Protein AF-T0MC89-F1 (afdb_monomer)

Organism: NCBI:txid1037528

Structure (mmCIF, N/CA/C/O backbone):
data_AF-T0MC89-F1
#
_entry.id   AF-T0MC89-F1
#
loop_
_atom_site.group_PDB
_atom_site.id
_atom_site.type_symbol
_atom_site.label_atom_id
_atom_site.label_alt_id
_atom_site.label_comp_id
_atom_site.label_asym_id
_atom_site.label_entity_id
_atom_site.label_seq_id
_atom_site.pdbx_PDB_ins_code
_atom_site.Cartn_x
_atom_site.Cartn_y
_atom_site.Cartn_z
_atom_site.occupancy
_atom_site.B_iso_or_equiv
_atom_site.auth_seq_id
_atom_site.auth_comp_id
_atom_site.auth_asym_id
_atom_site.auth_atom_id
_atom_site.pdbx_PDB_model_num
ATOM 1 N N . MET A 1 1 ? 0.134 -11.080 -9.173 1.00 32.72 1 MET A N 1
ATOM 2 C CA . MET A 1 1 ? 1.106 -12.090 -8.711 1.00 32.72 1 MET A CA 1
ATOM 3 C C . MET A 1 1 ? 0.712 -13.414 -9.364 1.00 32.72 1 MET A C 1
ATOM 5 O O . MET A 1 1 ? -0.478 -13.692 -9.423 1.00 32.72 1 MET A O 1
ATOM 9 N N . ILE A 1 2 ? 1.633 -14.149 -10.003 1.00 27.48 2 ILE A N 1
ATOM 10 C CA . ILE A 1 2 ? 1.307 -15.480 -10.553 1.00 27.48 2 ILE A CA 1
ATOM 11 C C . ILE A 1 2 ? 1.291 -16.435 -9.360 1.00 27.48 2 ILE A C 1
ATOM 13 O O . ILE A 1 2 ? 2.345 -16.848 -8.881 1.00 27.48 2 ILE A O 1
ATOM 17 N N . ASP A 1 3 ? 0.096 -16.734 -8.859 1.00 28.73 3 ASP A N 1
ATOM 18 C CA . ASP A 1 3 ? -0.100 -17.459 -7.596 1.00 28.73 3 ASP A CA 1
ATOM 19 C C . ASP A 1 3 ? 0.207 -18.962 -7.700 1.00 28.73 3 ASP A C 1
ATOM 21 O O . ASP A 1 3 ? 0.216 -19.670 -6.693 1.00 28.73 3 ASP A O 1
ATOM 25 N N . ASN A 1 4 ? 0.486 -19.477 -8.906 1.00 30.12 4 ASN A N 1
ATOM 26 C CA . ASN A 1 4 ? 0.689 -20.903 -9.120 1.00 30.12 4 ASN A CA 1
ATOM 27 C C . ASN A 1 4 ? 1.744 -21.208 -10.196 1.00 30.12 4 ASN A C 1
ATOM 29 O O . ASN A 1 4 ? 1.647 -20.755 -11.335 1.00 30.12 4 ASN A O 1
ATOM 33 N N . LYS A 1 5 ? 2.722 -22.071 -9.876 1.00 35.62 5 LYS A N 1
ATOM 34 C CA . LYS A 1 5 ? 3.743 -22.555 -10.837 1.00 35.62 5 LYS A CA 1
ATOM 35 C C . LYS A 1 5 ? 3.133 -23.262 -12.059 1.00 35.62 5 LYS A C 1
ATOM 37 O O . LYS A 1 5 ? 3.800 -23.393 -13.080 1.00 35.62 5 LYS A O 1
ATOM 42 N N . LEU A 1 6 ? 1.882 -23.713 -11.963 1.00 33.91 6 LEU A N 1
ATOM 43 C CA . LEU A 1 6 ? 1.131 -24.348 -13.048 1.00 33.91 6 LEU A CA 1
ATOM 44 C C . LEU A 1 6 ? 0.604 -23.353 -14.099 1.00 33.91 6 LEU A C 1
ATOM 46 O O . LEU A 1 6 ? 0.417 -23.745 -15.248 1.00 33.91 6 LEU A O 1
ATOM 50 N N . ASP A 1 7 ? 0.431 -22.071 -13.762 1.00 34.62 7 ASP A N 1
ATOM 51 C CA . ASP A 1 7 ? -0.027 -21.059 -14.727 1.00 34.62 7 ASP A CA 1
ATOM 52 C C . ASP A 1 7 ? 1.087 -20.600 -15.684 1.00 34.62 7 ASP A C 1
ATOM 54 O O . ASP A 1 7 ? 0.797 -20.094 -16.767 1.00 34.62 7 ASP A O 1
ATOM 58 N N . LEU A 1 8 ? 2.356 -20.890 -15.366 1.00 37.19 8 LEU A N 1
ATOM 59 C CA . LEU A 1 8 ? 3.485 -20.719 -16.291 1.00 37.19 8 LEU A CA 1
ATOM 60 C C . LEU A 1 8 ? 3.317 -21.551 -17.577 1.00 37.19 8 LEU A C 1
ATOM 62 O O . LEU A 1 8 ? 3.779 -21.134 -18.633 1.00 37.19 8 LEU A O 1
ATOM 66 N N . TYR A 1 9 ? 2.618 -22.693 -17.521 1.00 33.34 9 TYR A N 1
ATOM 67 C CA . TYR A 1 9 ? 2.372 -23.554 -18.689 1.00 33.34 9 TYR A CA 1
ATOM 68 C C . TYR A 1 9 ? 1.280 -23.022 -19.628 1.00 33.34 9 TYR A C 1
ATOM 70 O O . TYR A 1 9 ? 1.175 -23.483 -20.764 1.00 33.34 9 TYR A O 1
ATOM 78 N N . LYS A 1 10 ? 0.466 -22.055 -19.180 1.00 36.47 10 LYS A N 1
ATOM 79 C CA . LYS A 1 10 ? -0.518 -21.368 -20.035 1.00 36.47 10 LYS A CA 1
ATOM 80 C C . LYS A 1 10 ? 0.115 -20.250 -20.861 1.00 36.47 10 LYS A C 1
ATOM 82 O O . LYS A 1 10 ? -0.501 -19.772 -21.813 1.00 36.47 10 LYS A O 1
ATOM 87 N N . ILE A 1 11 ? 1.344 -19.850 -20.530 1.00 38.72 11 ILE A N 1
ATOM 88 C CA . ILE A 1 11 ? 2.124 -18.909 -21.325 1.00 38.72 11 ILE A CA 1
ATOM 89 C C . ILE A 1 11 ? 2.545 -19.631 -22.606 1.00 38.72 11 ILE A C 1
ATOM 91 O O . ILE A 1 11 ? 3.486 -20.425 -22.623 1.00 38.72 11 ILE A O 1
ATOM 95 N N . LYS A 1 12 ? 1.837 -19.363 -23.706 1.00 34.47 12 LYS A N 1
ATOM 96 C CA . LYS A 1 12 ? 2.293 -19.773 -25.034 1.00 34.47 12 LYS A CA 1
ATOM 97 C C . LYS A 1 12 ? 3.533 -18.957 -25.382 1.00 34.47 12 LYS A C 1
ATOM 99 O O . LYS A 1 12 ? 3.433 -17.818 -25.821 1.00 34.47 12 LYS A O 1
ATOM 104 N N . LYS A 1 13 ? 4.711 -19.547 -25.174 1.00 36.34 13 LYS A N 1
ATOM 105 C CA . LYS A 1 13 ? 5.987 -18.972 -25.599 1.00 36.34 13 LYS A CA 1
ATOM 106 C C . LYS A 1 13 ? 6.036 -18.961 -27.127 1.00 36.34 13 LYS A C 1
ATOM 108 O O . LYS A 1 13 ? 6.297 -19.993 -27.741 1.00 36.34 13 LYS A O 1
ATOM 113 N N . LYS A 1 14 ? 5.803 -17.806 -27.742 1.00 40.97 14 LYS A N 1
ATOM 114 C CA . LYS A 1 14 ? 6.158 -17.579 -29.143 1.00 40.97 14 LYS A CA 1
ATOM 115 C C . LYS A 1 14 ? 7.517 -16.879 -29.140 1.00 40.97 14 LYS A C 1
ATOM 117 O O . LYS A 1 14 ? 7.617 -15.708 -28.804 1.00 40.97 14 LYS A O 1
ATOM 122 N N . VAL A 1 15 ? 8.586 -17.628 -29.413 1.00 41.50 15 VAL A N 1
ATOM 123 C CA . VAL A 1 15 ? 9.894 -17.024 -29.711 1.00 41.50 15 VAL A CA 1
ATOM 124 C C . VAL A 1 15 ? 9.845 -16.628 -31.179 1.00 41.50 15 VAL A C 1
ATOM 126 O O . VAL A 1 15 ? 10.203 -17.419 -32.045 1.00 41.50 15 VAL A O 1
ATOM 129 N N . THR A 1 16 ? 9.307 -15.453 -31.475 1.00 44.53 16 THR A N 1
ATOM 130 C CA . THR A 1 16 ? 9.436 -14.852 -32.803 1.00 44.53 16 THR A CA 1
ATOM 131 C C . THR A 1 16 ? 10.712 -14.021 -32.824 1.00 44.53 16 THR A C 1
ATOM 133 O O . THR A 1 16 ? 10.898 -13.122 -32.007 1.00 44.53 16 THR A O 1
ATOM 136 N N . ASN A 1 17 ? 11.608 -14.312 -33.771 1.00 50.03 17 ASN A N 1
ATOM 137 C CA . ASN A 1 17 ? 12.751 -13.440 -34.069 1.00 50.03 17 ASN A CA 1
ATOM 138 C C . ASN A 1 17 ? 12.300 -12.051 -34.573 1.00 50.03 17 ASN A C 1
ATOM 140 O O . ASN A 1 17 ? 13.105 -11.124 -34.598 1.00 50.03 17 ASN A O 1
ATOM 144 N N . ASP A 1 18 ? 11.019 -11.907 -34.924 1.00 57.50 18 ASP A N 1
ATOM 145 C CA . ASP A 1 18 ? 10.405 -10.710 -35.508 1.00 57.50 18 ASP A CA 1
ATOM 146 C C . ASP A 1 18 ? 10.349 -9.507 -34.549 1.00 57.50 18 ASP A C 1
ATOM 148 O O . ASP A 1 18 ? 10.187 -8.377 -34.996 1.00 57.50 18 ASP A O 1
ATOM 152 N N . TYR A 1 19 ? 10.545 -9.716 -33.241 1.00 69.62 19 TYR A N 1
ATOM 153 C CA . TYR A 1 19 ? 10.444 -8.663 -32.222 1.00 69.62 19 TYR A CA 1
ATOM 154 C C . TYR A 1 19 ? 11.769 -8.311 -31.538 1.00 69.62 19 TYR A C 1
ATOM 156 O O . TYR A 1 19 ? 11.773 -7.726 -30.455 1.00 69.62 19 TYR A O 1
ATOM 164 N N . LYS A 1 20 ? 12.917 -8.638 -32.149 1.00 71.88 20 LYS A N 1
ATOM 165 C CA . LYS A 1 20 ? 14.232 -8.309 -31.569 1.00 71.88 20 LYS A CA 1
ATOM 166 C C . LYS A 1 20 ? 14.392 -6.804 -31.295 1.00 71.88 20 LYS A C 1
ATOM 168 O O . LYS A 1 20 ? 14.958 -6.442 -30.272 1.00 71.88 20 LYS A O 1
ATOM 173 N N . PHE A 1 21 ? 13.809 -5.949 -32.139 1.00 78.81 21 PHE A N 1
ATOM 174 C CA . PHE A 1 21 ? 13.820 -4.495 -31.951 1.00 78.81 21 PHE A CA 1
ATOM 175 C C . PHE A 1 21 ? 13.149 -4.049 -30.636 1.00 78.81 21 PHE A C 1
ATOM 177 O O . PHE A 1 21 ? 13.546 -3.039 -30.060 1.00 78.81 21 PHE A O 1
ATOM 184 N N . LEU A 1 22 ? 12.168 -4.803 -30.113 1.00 82.56 22 LEU A N 1
ATOM 185 C CA . LEU A 1 22 ? 11.543 -4.498 -28.821 1.00 82.56 22 LEU A CA 1
ATOM 186 C C . LEU A 1 22 ? 12.542 -4.665 -27.679 1.00 82.56 22 LEU A C 1
ATOM 188 O O . LEU A 1 22 ? 12.561 -3.852 -26.764 1.00 82.56 22 LEU A O 1
ATOM 192 N N . SER A 1 23 ? 13.400 -5.685 -27.725 1.00 80.62 23 SER A N 1
ATOM 193 C CA . SER A 1 23 ? 14.449 -5.848 -26.713 1.00 80.62 23 SER A CA 1
ATOM 194 C C . SER A 1 23 ? 15.354 -4.615 -26.639 1.00 80.62 23 SER A C 1
ATOM 196 O O . SER A 1 23 ? 15.718 -4.208 -25.535 1.00 80.62 23 SER A O 1
ATOM 198 N N . ASP A 1 24 ? 15.656 -3.987 -27.776 1.00 78.81 24 ASP A N 1
ATOM 199 C CA . ASP A 1 24 ? 16.499 -2.790 -27.838 1.00 78.81 24 ASP A CA 1
ATOM 200 C C . ASP A 1 24 ? 15.767 -1.556 -27.285 1.00 78.81 24 ASP A C 1
ATOM 202 O O . ASP A 1 24 ? 16.297 -0.871 -26.409 1.00 78.81 24 ASP A O 1
ATOM 206 N N . ILE A 1 25 ? 14.515 -1.323 -27.704 1.00 84.62 25 ILE A N 1
ATOM 207 C CA . ILE A 1 25 ? 13.674 -0.220 -27.195 1.00 84.62 25 ILE A CA 1
ATOM 208 C C . ILE A 1 25 ? 13.512 -0.326 -25.677 1.00 84.62 25 ILE A C 1
ATOM 210 O O . ILE A 1 25 ? 13.758 0.628 -24.944 1.00 84.62 25 ILE A O 1
ATOM 214 N N . PHE A 1 26 ? 13.127 -1.500 -25.181 1.00 86.06 26 PHE A N 1
ATOM 215 C CA . PHE A 1 26 ? 12.879 -1.705 -23.757 1.00 86.06 26 PHE A CA 1
ATOM 216 C C . PHE A 1 26 ? 14.165 -1.673 -22.928 1.00 86.06 26 PHE A C 1
ATOM 218 O O . PHE A 1 26 ? 14.145 -1.226 -21.780 1.00 86.06 26 PHE A O 1
ATOM 225 N N . SER A 1 27 ? 15.299 -2.065 -23.515 1.00 80.19 27 SER A N 1
ATOM 226 C CA . SER A 1 27 ? 16.605 -1.805 -22.910 1.00 80.19 27 SER A CA 1
ATOM 227 C C . SER A 1 27 ? 16.846 -0.302 -22.795 1.00 80.19 27 SER A C 1
ATOM 229 O O . SER A 1 27 ? 17.169 0.167 -21.707 1.00 80.19 27 SER A O 1
ATOM 231 N N . GLN A 1 28 ? 16.623 0.482 -23.851 1.00 80.25 28 GLN A N 1
ATOM 232 C CA . GLN A 1 28 ? 16.788 1.938 -23.796 1.00 80.25 28 GLN A CA 1
ATOM 233 C C . GLN A 1 28 ? 15.854 2.601 -22.774 1.00 80.25 28 GLN A C 1
ATOM 235 O O . GLN A 1 28 ? 16.300 3.500 -22.066 1.00 80.25 28 GLN A O 1
ATOM 240 N N . LEU A 1 29 ? 14.616 2.122 -22.611 1.00 83.31 29 LEU A N 1
ATOM 241 C CA . LEU A 1 29 ? 13.698 2.598 -21.566 1.00 83.31 29 LEU A CA 1
ATOM 242 C C . LEU A 1 29 ? 14.266 2.415 -20.154 1.00 83.31 29 LEU A C 1
ATOM 244 O O . LEU A 1 29 ? 14.226 3.342 -19.355 1.00 83.31 29 LEU A O 1
ATOM 248 N N . ILE A 1 30 ? 14.812 1.238 -19.841 1.00 79.06 30 ILE A N 1
ATOM 249 C CA . ILE A 1 30 ? 15.324 0.935 -18.493 1.00 79.06 30 ILE A CA 1
ATOM 250 C C . ILE A 1 30 ? 16.582 1.753 -18.165 1.00 79.06 30 ILE A C 1
ATOM 252 O O . ILE A 1 30 ? 16.780 2.137 -17.013 1.00 79.06 30 ILE A O 1
ATOM 256 N N . HIS A 1 31 ? 17.424 2.045 -19.161 1.00 74.88 31 HIS A N 1
ATOM 257 C CA . HIS A 1 31 ? 18.669 2.794 -18.954 1.00 74.88 31 HIS A CA 1
ATOM 258 C C . HIS A 1 31 ? 18.479 4.308 -19.036 1.00 74.88 31 HIS A C 1
ATOM 260 O O . HIS A 1 31 ? 19.187 5.059 -18.365 1.00 74.88 31 HIS A O 1
ATOM 266 N N . ASN A 1 32 ? 17.529 4.774 -19.846 1.00 81.19 32 ASN A N 1
ATOM 267 C CA . ASN A 1 32 ? 17.260 6.190 -20.011 1.00 81.19 32 ASN A CA 1
ATOM 268 C C . ASN A 1 32 ? 16.062 6.611 -19.160 1.00 81.19 32 ASN A C 1
ATOM 270 O O . ASN A 1 32 ? 14.907 6.575 -19.588 1.00 81.19 32 ASN A O 1
ATOM 274 N N . LYS A 1 33 ? 16.373 7.091 -17.953 1.00 84.25 33 LYS A N 1
ATOM 275 C CA . LYS A 1 33 ? 15.394 7.564 -16.964 1.00 84.25 33 LYS A CA 1
ATOM 276 C C . LYS A 1 33 ? 14.420 8.592 -17.542 1.00 84.25 33 LYS A C 1
ATOM 278 O O . LYS A 1 33 ? 13.258 8.595 -17.149 1.00 84.25 33 LYS A O 1
ATOM 283 N N . LYS A 1 34 ? 14.855 9.413 -18.509 1.00 86.06 34 LYS A N 1
ATOM 284 C CA . LYS A 1 34 ? 13.998 10.405 -19.172 1.00 86.06 34 LYS A CA 1
ATOM 285 C C . LYS A 1 34 ? 12.770 9.759 -19.813 1.00 86.06 34 LYS A C 1
ATOM 287 O O . LYS A 1 34 ? 11.670 10.259 -19.632 1.00 86.06 34 LYS A O 1
ATOM 292 N N . TYR A 1 35 ? 12.935 8.623 -20.488 1.00 87.56 35 TYR A N 1
ATOM 293 C CA . TYR A 1 35 ? 11.805 7.952 -21.126 1.00 87.56 35 TYR A CA 1
ATOM 294 C C . TYR A 1 35 ? 10.825 7.381 -20.106 1.00 87.56 35 TYR A C 1
ATOM 296 O O . TYR A 1 35 ? 9.622 7.437 -20.324 1.00 87.56 35 TYR A O 1
ATOM 304 N N . ILE A 1 36 ? 11.312 6.883 -18.966 1.00 88.94 36 ILE A N 1
ATOM 305 C CA . ILE A 1 36 ? 10.425 6.449 -17.882 1.00 88.94 36 ILE A CA 1
ATOM 306 C C . ILE A 1 36 ? 9.654 7.636 -17.299 1.00 88.94 36 ILE A C 1
ATOM 308 O O . ILE A 1 36 ? 8.455 7.516 -17.073 1.00 88.94 36 ILE A O 1
ATOM 312 N N . ILE A 1 37 ? 10.306 8.787 -17.107 1.00 88.81 37 ILE A N 1
ATOM 313 C CA . ILE A 1 37 ? 9.638 10.021 -16.668 1.00 88.81 37 ILE A CA 1
ATOM 314 C C . ILE A 1 37 ? 8.542 10.424 -17.664 1.00 88.81 37 ILE A C 1
ATOM 316 O O . ILE A 1 37 ? 7.414 10.685 -17.251 1.00 88.81 37 ILE A O 1
ATOM 320 N N . ASP A 1 38 ? 8.849 10.425 -18.962 1.00 89.38 38 ASP A N 1
ATOM 321 C CA . ASP A 1 38 ? 7.888 10.778 -20.008 1.00 89.38 38 ASP A CA 1
ATOM 322 C C . ASP A 1 38 ? 6.681 9.814 -20.016 1.00 89.38 38 ASP A C 1
ATOM 324 O O . ASP A 1 38 ? 5.533 10.250 -20.095 1.00 89.38 38 ASP A O 1
ATOM 328 N N . LEU A 1 39 ? 6.915 8.504 -19.846 1.00 90.44 39 LEU A N 1
ATOM 329 C CA . LEU A 1 39 ? 5.843 7.510 -19.709 1.00 90.44 39 LEU A CA 1
ATOM 330 C C . LEU A 1 39 ? 4.970 7.760 -18.465 1.00 90.44 39 LEU A C 1
ATOM 332 O O . LEU A 1 39 ? 3.749 7.608 -18.530 1.00 90.44 39 LEU A O 1
ATOM 336 N N . LEU A 1 40 ? 5.577 8.141 -17.337 1.00 88.25 40 LEU A N 1
ATOM 337 C CA . LEU A 1 40 ? 4.866 8.420 -16.086 1.00 88.25 40 LEU A CA 1
ATOM 338 C C . LEU A 1 40 ? 3.985 9.671 -16.189 1.00 88.25 40 LEU A C 1
ATOM 340 O O . LEU A 1 40 ? 2.842 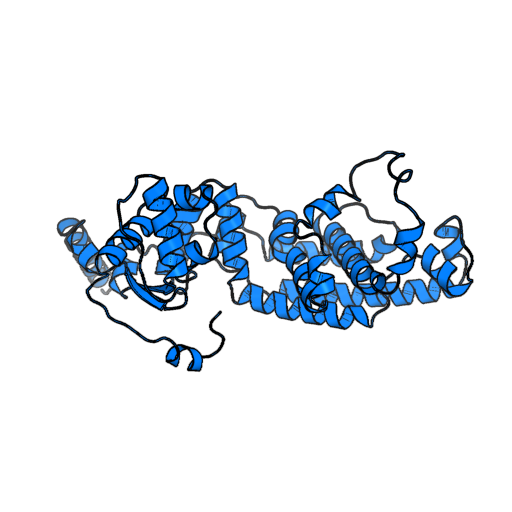9.632 -15.736 1.00 88.25 40 LEU A O 1
ATOM 344 N N . TYR A 1 41 ? 4.463 10.744 -16.826 1.00 89.94 41 TYR A N 1
ATOM 345 C CA . TYR A 1 41 ? 3.644 11.939 -17.077 1.00 89.94 41 TYR A CA 1
ATOM 346 C C . TYR A 1 41 ? 2.458 11.665 -18.004 1.00 89.94 41 TYR A C 1
ATOM 348 O O . TYR A 1 41 ? 1.413 12.302 -17.886 1.00 89.94 41 TYR A O 1
ATOM 356 N N . GLU A 1 42 ? 2.587 10.671 -18.880 1.00 90.31 42 GLU A N 1
ATOM 357 C CA . GLU A 1 42 ? 1.507 10.201 -19.744 1.00 90.31 42 GLU A CA 1
ATOM 358 C C . GLU A 1 42 ? 0.573 9.180 -19.071 1.00 90.31 42 GLU A C 1
ATOM 360 O O . GLU A 1 42 ? -0.270 8.577 -19.736 1.00 90.31 42 GLU A O 1
ATOM 365 N N . ASN A 1 43 ? 0.669 9.024 -17.745 1.00 84.12 43 ASN A N 1
ATOM 366 C CA . ASN A 1 43 ? -0.178 8.158 -16.923 1.00 84.12 43 ASN A CA 1
ATOM 367 C C . ASN A 1 43 ? -0.154 6.680 -17.352 1.00 84.12 43 ASN A C 1
ATOM 369 O O . ASN A 1 43 ? -1.181 5.996 -17.304 1.00 84.12 43 ASN A O 1
ATOM 373 N N . ILE A 1 44 ? 1.013 6.169 -17.765 1.00 89.56 44 ILE A N 1
ATOM 374 C CA . ILE A 1 44 ? 1.203 4.723 -17.940 1.00 89.56 44 ILE A CA 1
ATOM 375 C C . ILE A 1 44 ? 0.852 3.984 -16.635 1.00 89.56 44 ILE A C 1
ATOM 377 O O . ILE A 1 44 ? 1.118 4.469 -15.533 1.00 89.56 44 ILE A O 1
ATOM 381 N N . ASP A 1 45 ? 0.283 2.782 -16.746 1.00 82.50 45 ASP A N 1
ATOM 382 C CA . ASP A 1 45 ? 0.047 1.931 -15.576 1.00 82.50 45 ASP A CA 1
ATOM 383 C C . ASP A 1 45 ? 1.380 1.643 -14.863 1.00 82.50 45 ASP A C 1
ATOM 385 O O . ASP A 1 45 ? 2.315 1.082 -15.442 1.00 82.50 45 ASP A O 1
ATOM 389 N N . LEU A 1 46 ? 1.462 2.004 -13.581 1.00 85.69 46 LEU A N 1
ATOM 390 C CA . LEU A 1 46 ? 2.655 1.823 -12.753 1.00 85.69 46 LEU A CA 1
ATOM 391 C C . LEU A 1 46 ? 3.093 0.352 -12.676 1.00 85.69 46 LEU A C 1
ATOM 393 O O . LEU A 1 46 ? 4.284 0.073 -12.545 1.00 85.69 46 LEU A O 1
ATOM 397 N N . ASN A 1 47 ? 2.166 -0.603 -12.810 1.00 80.88 47 ASN A N 1
ATOM 398 C CA . ASN A 1 47 ? 2.501 -2.026 -12.869 1.00 80.88 47 ASN A CA 1
ATOM 399 C C . ASN A 1 47 ? 3.331 -2.377 -14.102 1.00 80.88 47 ASN A C 1
ATOM 401 O O . ASN A 1 47 ? 4.170 -3.273 -14.024 1.00 80.88 47 ASN A O 1
ATOM 405 N N . ILE A 1 48 ? 3.121 -1.681 -15.222 1.00 84.94 48 ILE A N 1
ATOM 406 C CA . ILE A 1 48 ? 3.928 -1.862 -16.429 1.00 84.94 48 ILE A CA 1
ATOM 407 C C . ILE A 1 48 ? 5.360 -1.411 -16.141 1.00 84.94 48 ILE A C 1
ATOM 409 O O . ILE A 1 48 ? 6.293 -2.155 -16.432 1.00 84.94 48 ILE A O 1
ATOM 413 N N . ILE A 1 49 ? 5.539 -0.256 -15.489 1.00 88.81 49 ILE A N 1
ATOM 414 C CA . ILE A 1 49 ? 6.867 0.223 -15.080 1.00 88.81 49 ILE A CA 1
ATOM 415 C C . ILE A 1 49 ? 7.536 -0.774 -14.132 1.00 88.81 49 ILE A C 1
ATOM 417 O O . ILE A 1 49 ? 8.677 -1.156 -14.363 1.00 88.81 49 ILE A O 1
ATOM 421 N N . LEU A 1 50 ? 6.829 -1.287 -13.121 1.00 86.25 50 LEU A N 1
ATOM 422 C CA . LEU A 1 50 ? 7.386 -2.303 -12.219 1.00 86.25 50 LEU A CA 1
ATOM 423 C C . LEU A 1 50 ? 7.773 -3.599 -12.948 1.00 86.25 50 LEU A C 1
ATOM 425 O O . LEU A 1 50 ? 8.786 -4.205 -12.600 1.00 86.25 50 LEU A O 1
ATOM 429 N N . LYS A 1 51 ? 7.022 -4.016 -13.977 1.00 84.38 51 LYS A N 1
ATOM 430 C CA . LYS A 1 51 ? 7.367 -5.175 -14.818 1.00 84.38 51 LYS A CA 1
ATOM 431 C C . LYS A 1 51 ? 8.653 -4.971 -15.617 1.00 84.38 51 LYS A C 1
ATOM 433 O O . LYS A 1 51 ? 9.370 -5.949 -15.814 1.00 84.38 51 LYS A O 1
ATOM 438 N N . LEU A 1 52 ? 8.985 -3.739 -16.020 1.00 85.69 52 LEU A N 1
ATOM 439 C CA . LEU A 1 52 ? 10.283 -3.437 -16.649 1.00 85.69 52 LEU A CA 1
ATOM 440 C C . LEU A 1 52 ? 11.456 -3.785 -15.725 1.00 85.69 52 LEU A C 1
ATOM 442 O O . LEU A 1 52 ? 12.508 -4.211 -16.190 1.00 85.69 52 LEU A O 1
ATOM 446 N N . PHE A 1 53 ? 11.245 -3.675 -14.414 1.00 85.19 53 PHE A N 1
ATOM 447 C CA . PHE A 1 53 ? 12.203 -4.067 -13.385 1.00 85.19 53 PHE A CA 1
ATOM 448 C C . PHE A 1 53 ? 11.868 -5.433 -12.766 1.00 85.19 53 PHE A C 1
ATOM 450 O O . PHE A 1 53 ? 12.328 -5.721 -11.669 1.00 85.19 53 PHE A O 1
ATOM 457 N N . ASN A 1 54 ? 11.047 -6.278 -13.410 1.00 80.44 54 ASN A N 1
ATOM 458 C CA . ASN A 1 54 ? 10.620 -7.590 -12.889 1.00 80.44 54 ASN A CA 1
ATOM 459 C C . ASN A 1 54 ? 10.139 -7.554 -11.424 1.00 80.44 54 ASN A C 1
ATOM 461 O O . ASN A 1 54 ? 10.396 -8.472 -10.647 1.00 80.44 54 ASN A O 1
ATOM 465 N N . TYR A 1 55 ? 9.450 -6.481 -11.027 1.00 80.69 55 TYR A N 1
ATOM 466 C CA . TYR A 1 55 ? 9.024 -6.243 -9.644 1.00 80.69 55 TYR A CA 1
ATOM 467 C C . TYR A 1 55 ? 10.172 -6.282 -8.622 1.00 80.69 55 TYR A C 1
ATOM 469 O O . TYR A 1 55 ? 9.955 -6.622 -7.462 1.00 80.69 55 TYR A O 1
ATOM 477 N N . CYS A 1 56 ? 11.384 -5.932 -9.053 1.00 83.94 56 CYS A N 1
ATOM 478 C CA . CYS A 1 56 ? 12.602 -5.972 -8.254 1.00 83.94 56 CYS A CA 1
ATOM 479 C C . CYS A 1 56 ? 12.868 -7.363 -7.658 1.00 83.94 56 CYS A C 1
ATOM 481 O O . CYS A 1 56 ? 13.175 -7.512 -6.480 1.00 83.94 56 CYS A O 1
ATOM 483 N N . SER A 1 57 ? 12.703 -8.413 -8.468 1.00 78.50 57 SER A N 1
ATOM 484 C CA . SER A 1 57 ? 12.833 -9.801 -8.007 1.00 78.50 57 SER A CA 1
ATOM 485 C C . SER A 1 57 ? 14.266 -10.210 -7.649 1.00 78.50 57 SER A C 1
ATOM 487 O O . SER A 1 57 ? 14.474 -11.208 -6.954 1.00 78.50 57 SER A O 1
ATOM 489 N N . THR A 1 58 ? 15.249 -9.452 -8.132 1.00 77.56 58 THR A N 1
ATOM 490 C CA . THR A 1 58 ? 16.679 -9.676 -7.916 1.00 77.56 58 THR A CA 1
ATOM 491 C C . THR A 1 58 ? 17.366 -8.411 -7.418 1.00 77.56 58 THR A C 1
ATOM 493 O O . THR A 1 58 ? 16.928 -7.300 -7.705 1.00 77.56 58 THR A O 1
ATOM 496 N N . ILE A 1 59 ? 18.514 -8.580 -6.755 1.00 78.44 59 ILE A N 1
ATOM 497 C CA . ILE A 1 59 ? 19.341 -7.471 -6.255 1.00 78.44 59 ILE A CA 1
ATOM 498 C C . ILE A 1 59 ? 19.753 -6.486 -7.374 1.00 78.44 59 ILE A C 1
ATOM 500 O O . ILE A 1 59 ? 19.834 -5.282 -7.154 1.00 78.44 59 ILE A O 1
ATOM 504 N N . LYS A 1 60 ? 19.933 -6.984 -8.606 1.00 79.25 60 LYS A N 1
ATOM 505 C CA . LYS A 1 60 ? 20.221 -6.175 -9.800 1.00 79.25 60 LYS A CA 1
ATOM 506 C C . LYS A 1 60 ? 19.049 -5.268 -10.178 1.00 79.25 60 LYS A C 1
ATOM 508 O O . LYS A 1 60 ? 19.237 -4.094 -10.480 1.00 79.25 60 LYS A O 1
ATOM 513 N N . GLU A 1 61 ? 17.844 -5.823 -10.198 1.00 81.88 61 GLU A N 1
ATOM 514 C CA . GLU A 1 61 ? 16.626 -5.086 -10.543 1.00 81.88 61 GLU A CA 1
ATOM 515 C C . GLU A 1 61 ? 16.252 -4.090 -9.446 1.00 81.88 61 GLU A C 1
ATOM 517 O O . GLU A 1 61 ? 15.877 -2.963 -9.748 1.00 81.88 61 GLU A O 1
ATOM 522 N N . GLU A 1 62 ? 16.447 -4.479 -8.187 1.00 85.88 62 GLU A N 1
ATOM 523 C CA . GLU A 1 62 ? 16.380 -3.608 -7.016 1.00 85.88 62 GLU A CA 1
ATOM 524 C C . GLU A 1 62 ? 17.319 -2.398 -7.146 1.00 85.88 62 GLU A C 1
ATOM 526 O O . GLU A 1 62 ? 16.885 -1.262 -6.952 1.00 85.88 62 GLU A O 1
ATOM 531 N N . TYR A 1 63 ? 18.579 -2.623 -7.534 1.00 84.75 63 TYR A N 1
ATOM 532 C CA . TYR A 1 63 ? 19.570 -1.567 -7.761 1.00 84.75 63 TYR A CA 1
ATOM 533 C C . TYR A 1 63 ? 19.159 -0.602 -8.883 1.00 84.75 63 TYR A C 1
ATOM 535 O O . TYR A 1 63 ? 19.186 0.618 -8.714 1.00 84.75 63 TYR A O 1
ATOM 543 N N . LEU A 1 64 ? 18.743 -1.143 -10.031 1.00 83.88 64 LEU A N 1
ATOM 544 C CA . LEU A 1 64 ? 18.267 -0.346 -11.165 1.00 83.88 64 LEU A CA 1
ATOM 545 C C . LEU A 1 64 ? 17.034 0.485 -10.797 1.00 83.88 64 LEU A C 1
ATOM 547 O O . LEU A 1 64 ? 16.965 1.672 -11.118 1.00 83.88 64 LEU A O 1
ATOM 551 N N . PHE A 1 65 ? 16.083 -0.130 -10.094 1.00 89.06 65 PHE A N 1
ATOM 552 C CA . PHE A 1 65 ? 14.851 0.521 -9.686 1.00 89.06 65 PHE A CA 1
ATOM 553 C C . PHE A 1 65 ? 15.109 1.642 -8.682 1.00 89.06 65 PHE A C 1
ATOM 555 O O . PHE A 1 65 ? 14.633 2.752 -8.896 1.00 89.06 65 PHE A O 1
ATOM 562 N N . ILE A 1 66 ? 15.903 1.420 -7.627 1.00 90.19 66 ILE A N 1
ATOM 563 C CA . ILE A 1 66 ? 16.155 2.487 -6.646 1.00 90.19 66 ILE A CA 1
ATOM 564 C C . ILE A 1 66 ? 16.924 3.662 -7.260 1.00 90.19 66 ILE A C 1
ATOM 566 O O . ILE A 1 66 ? 16.604 4.811 -6.974 1.00 90.19 66 ILE A O 1
ATOM 570 N N . ASN A 1 67 ? 17.852 3.403 -8.183 1.00 86.44 67 ASN A N 1
ATOM 571 C CA . ASN A 1 67 ? 18.539 4.465 -8.918 1.00 86.44 67 ASN A CA 1
ATOM 572 C C . ASN A 1 67 ? 17.605 5.269 -9.828 1.00 86.44 67 ASN A C 1
ATOM 574 O O . ASN A 1 67 ? 17.853 6.450 -10.055 1.00 86.44 67 ASN A O 1
ATOM 578 N N . LEU A 1 68 ? 16.563 4.654 -10.390 1.00 90.38 68 LEU A N 1
ATOM 579 C CA . LEU A 1 68 ? 15.510 5.396 -11.082 1.00 90.38 68 LEU A CA 1
ATOM 580 C C . LEU A 1 68 ? 14.723 6.241 -10.074 1.00 90.38 68 LEU A C 1
ATOM 582 O O . LEU A 1 68 ? 14.581 7.443 -10.258 1.00 90.38 68 LEU A O 1
ATOM 586 N N . ILE A 1 69 ? 14.235 5.613 -9.007 1.00 93.19 69 ILE A N 1
ATOM 587 C CA . ILE A 1 69 ? 13.347 6.220 -8.011 1.00 93.19 69 ILE A CA 1
ATOM 588 C C . ILE A 1 69 ? 13.961 7.457 -7.343 1.00 93.19 69 ILE A C 1
ATOM 590 O O . ILE A 1 69 ? 13.231 8.404 -7.064 1.00 93.19 69 ILE A O 1
ATOM 594 N N . LEU A 1 70 ? 15.274 7.474 -7.105 1.00 89.50 70 LEU A N 1
ATOM 595 C CA . LEU A 1 70 ? 15.964 8.625 -6.508 1.00 89.50 70 LEU A CA 1
ATOM 596 C C . LEU A 1 70 ? 16.178 9.799 -7.478 1.00 89.50 70 LEU A C 1
ATOM 598 O O . LEU A 1 70 ? 16.391 10.918 -7.021 1.00 89.50 70 LEU A O 1
ATOM 602 N N . ASP A 1 71 ? 16.098 9.558 -8.788 1.00 87.94 71 ASP A N 1
ATOM 603 C CA . ASP A 1 71 ? 16.451 10.538 -9.824 1.00 87.94 71 ASP A CA 1
ATOM 604 C C . ASP A 1 71 ? 15.232 11.148 -10.535 1.00 87.94 71 ASP A C 1
ATOM 606 O O . ASP A 1 71 ? 15.380 12.074 -11.335 1.00 87.94 71 ASP A O 1
ATOM 610 N N . ILE A 1 72 ? 14.027 10.635 -10.277 1.00 91.12 72 ILE A N 1
ATOM 611 C CA . ILE A 1 72 ? 12.778 11.168 -10.839 1.00 91.12 72 ILE A CA 1
ATOM 612 C C . ILE A 1 72 ? 12.055 12.082 -9.829 1.00 91.12 72 ILE A C 1
ATOM 614 O O . ILE A 1 72 ? 12.312 11.989 -8.626 1.00 91.12 72 ILE A O 1
ATOM 618 N N . PRO A 1 73 ? 11.128 12.952 -10.286 1.00 91.44 73 PRO A N 1
ATOM 619 C CA . PRO A 1 73 ? 10.328 13.806 -9.406 1.00 91.44 73 PRO A CA 1
ATOM 620 C C . PRO A 1 73 ? 9.674 13.046 -8.243 1.00 91.44 73 PRO A C 1
ATOM 622 O O . PRO A 1 73 ? 9.252 11.895 -8.393 1.00 91.44 73 PRO A O 1
ATOM 625 N N . ILE A 1 74 ? 9.616 13.684 -7.069 1.00 88.69 74 ILE A N 1
ATOM 626 C CA . ILE A 1 74 ? 9.224 13.021 -5.818 1.00 88.69 74 ILE A CA 1
ATOM 627 C C . ILE A 1 74 ? 7.787 12.494 -5.853 1.00 88.69 74 ILE A C 1
ATOM 629 O O . ILE A 1 74 ? 7.518 11.414 -5.353 1.00 88.69 74 ILE A O 1
ATOM 633 N N . ASP A 1 75 ? 6.875 13.213 -6.495 1.00 85.62 75 ASP A N 1
ATOM 634 C CA . ASP A 1 75 ? 5.481 12.826 -6.691 1.00 85.62 75 ASP A CA 1
ATOM 635 C C . ASP A 1 75 ? 5.353 11.548 -7.536 1.00 85.62 75 ASP A C 1
ATOM 637 O O . ASP A 1 75 ? 4.590 10.638 -7.196 1.00 85.62 75 ASP A O 1
ATOM 641 N N . LEU A 1 76 ? 6.152 11.432 -8.599 1.00 88.44 76 LEU A N 1
ATOM 642 C CA . LEU A 1 76 ? 6.186 10.246 -9.454 1.00 88.44 76 LEU A CA 1
ATOM 643 C C . LEU A 1 76 ? 6.854 9.057 -8.756 1.00 88.44 76 LEU A C 1
ATOM 645 O O . LEU A 1 76 ? 6.313 7.946 -8.768 1.00 88.44 76 LEU A O 1
ATOM 649 N N . SER A 1 77 ? 8.008 9.280 -8.117 1.00 92.50 77 SER A N 1
ATOM 650 C CA . SER A 1 77 ? 8.704 8.228 -7.369 1.00 92.50 77 SER A CA 1
ATOM 651 C C . SER A 1 77 ? 7.871 7.720 -6.198 1.00 92.50 77 SER A C 1
ATOM 653 O O . SER A 1 77 ? 7.838 6.515 -5.957 1.00 92.50 77 SER A O 1
ATOM 655 N N . TYR A 1 78 ? 7.129 8.598 -5.525 1.00 89.56 78 TYR A N 1
ATOM 656 C CA . TYR A 1 78 ? 6.282 8.237 -4.396 1.00 89.56 78 TYR A CA 1
ATOM 657 C C . TYR A 1 78 ? 5.161 7.285 -4.814 1.00 89.56 78 TYR A C 1
ATOM 659 O O . TYR A 1 78 ? 4.986 6.219 -4.218 1.00 89.56 78 TYR A O 1
ATOM 667 N N . ASN A 1 79 ? 4.464 7.605 -5.907 1.00 86.50 79 ASN A N 1
ATOM 668 C CA . ASN A 1 79 ? 3.421 6.745 -6.465 1.00 86.50 79 ASN A CA 1
ATOM 669 C C . ASN A 1 79 ? 3.970 5.384 -6.920 1.00 86.50 79 ASN A C 1
ATOM 671 O O . ASN A 1 79 ? 3.360 4.343 -6.654 1.00 86.50 79 ASN A O 1
ATOM 675 N N . LEU A 1 80 ? 5.150 5.364 -7.548 1.00 89.25 80 LEU A N 1
ATOM 676 C CA . LEU A 1 80 ? 5.829 4.115 -7.899 1.00 89.25 80 LEU A CA 1
ATOM 677 C C . LEU A 1 80 ? 6.219 3.298 -6.667 1.00 89.25 80 LEU A C 1
ATOM 679 O O . LEU A 1 80 ? 6.083 2.076 -6.685 1.00 89.25 80 LEU A O 1
ATOM 683 N N . MET A 1 81 ? 6.655 3.942 -5.585 1.00 92.12 81 MET A N 1
ATOM 684 C CA . MET A 1 81 ? 6.996 3.266 -4.334 1.00 92.12 81 MET A CA 1
ATOM 685 C C . MET A 1 81 ? 5.768 2.696 -3.623 1.00 92.12 81 MET A C 1
ATOM 687 O O . MET A 1 81 ? 5.849 1.599 -3.059 1.00 92.12 81 MET A O 1
ATOM 691 N N . ILE A 1 82 ? 4.614 3.367 -3.708 1.00 88.44 82 ILE A N 1
ATOM 692 C CA . ILE A 1 82 ? 3.330 2.788 -3.292 1.00 88.44 82 ILE A CA 1
ATOM 693 C C . ILE A 1 82 ? 3.045 1.537 -4.125 1.00 88.44 82 ILE A C 1
ATOM 695 O O . ILE A 1 82 ? 2.825 0.472 -3.551 1.00 88.44 82 ILE A O 1
ATOM 699 N N . ALA A 1 83 ? 3.086 1.624 -5.458 1.00 84.50 83 ALA A N 1
ATOM 700 C CA . ALA A 1 83 ? 2.815 0.486 -6.341 1.00 84.50 83 ALA A CA 1
ATOM 701 C C . ALA A 1 83 ? 3.786 -0.690 -6.103 1.00 84.50 83 ALA A C 1
ATOM 703 O O . ALA A 1 83 ? 3.371 -1.854 -6.066 1.00 84.50 83 ALA A O 1
ATOM 704 N N . TYR A 1 84 ? 5.065 -0.385 -5.872 1.00 89.88 84 TYR A N 1
ATOM 705 C CA . TYR A 1 84 ? 6.093 -1.348 -5.492 1.00 89.88 84 TYR A CA 1
ATOM 706 C C . TYR A 1 84 ? 5.720 -2.055 -4.189 1.00 89.88 84 TYR A C 1
ATOM 708 O O . TYR A 1 84 ? 5.670 -3.286 -4.146 1.00 89.88 84 TYR A O 1
ATOM 716 N N . PHE A 1 85 ? 5.361 -1.295 -3.147 1.00 89.56 85 PHE A N 1
ATOM 717 C CA . PHE A 1 85 ? 4.894 -1.882 -1.898 1.00 89.56 85 PHE A CA 1
ATOM 718 C C . PHE A 1 85 ? 3.667 -2.760 -2.126 1.00 89.56 85 PHE A C 1
ATOM 720 O O . PHE A 1 85 ? 3.681 -3.904 -1.687 1.00 89.56 85 PHE A O 1
ATOM 727 N N . ARG A 1 86 ? 2.642 -2.297 -2.855 1.00 85.06 86 ARG A N 1
ATOM 728 C CA . ARG A 1 86 ? 1.427 -3.088 -3.151 1.00 85.06 86 ARG A CA 1
ATOM 729 C C . ARG A 1 86 ? 1.730 -4.430 -3.821 1.00 85.06 86 ARG A C 1
ATOM 731 O O . ARG A 1 86 ? 0.983 -5.382 -3.616 1.00 85.06 86 ARG A 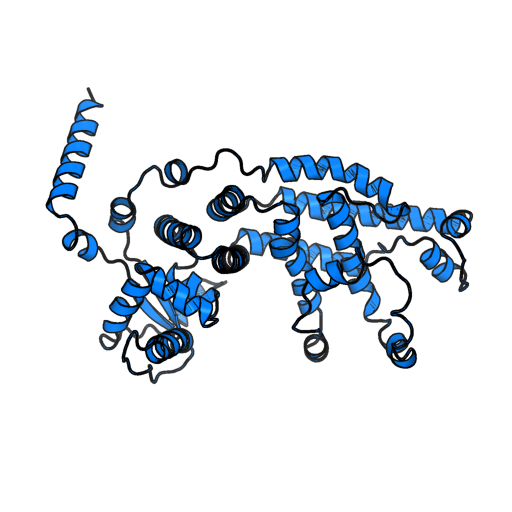O 1
ATOM 738 N N . SER A 1 87 ? 2.812 -4.500 -4.594 1.00 82.56 87 SER A N 1
ATOM 739 C CA . SER A 1 87 ? 3.252 -5.708 -5.303 1.00 82.56 87 SER A CA 1
ATOM 740 C C . SER A 1 87 ? 4.158 -6.623 -4.465 1.00 82.56 87 SER A C 1
ATOM 742 O O . SER A 1 87 ? 4.461 -7.737 -4.889 1.00 82.56 87 SER A O 1
ATOM 744 N N . SER A 1 88 ? 4.599 -6.172 -3.287 1.00 86.00 88 SER A N 1
ATOM 745 C CA . SER A 1 88 ? 5.494 -6.917 -2.396 1.00 86.00 88 SER A CA 1
ATOM 746 C C . SER A 1 88 ? 4.774 -8.017 -1.601 1.00 86.00 88 SER A C 1
ATOM 748 O O . SER A 1 88 ? 3.579 -7.926 -1.297 1.00 86.00 88 SER A O 1
ATOM 750 N N . LYS A 1 89 ? 5.526 -9.043 -1.184 1.00 86.81 89 LYS A N 1
ATOM 751 C CA . LYS A 1 89 ? 5.019 -10.143 -0.335 1.00 86.81 89 LYS A CA 1
ATOM 752 C C . LYS A 1 89 ? 4.610 -9.644 1.052 1.00 86.81 89 LYS A C 1
ATOM 754 O O . LYS A 1 89 ? 3.697 -10.177 1.686 1.00 86.81 89 LYS A O 1
ATOM 759 N N . GLU A 1 90 ? 5.295 -8.614 1.524 1.00 88.56 90 GLU A N 1
ATOM 760 C CA . GLU A 1 90 ? 5.065 -7.929 2.786 1.00 88.56 90 GLU A CA 1
ATOM 761 C C . GLU A 1 90 ? 3.687 -7.264 2.786 1.00 88.56 90 GLU A C 1
ATOM 763 O O . GLU A 1 90 ? 2.910 -7.456 3.723 1.00 88.56 90 GLU A O 1
ATOM 768 N N . SER A 1 91 ? 3.350 -6.543 1.710 1.00 88.50 91 SER A N 1
ATOM 769 C CA . SER A 1 91 ? 2.027 -5.934 1.549 1.00 88.50 91 SER A CA 1
ATOM 770 C C . SER A 1 91 ? 0.940 -6.983 1.360 1.00 88.50 91 SER A C 1
ATOM 772 O O . SER A 1 91 ? -0.131 -6.852 1.942 1.00 88.50 91 SER A O 1
ATOM 774 N N . GLU A 1 92 ? 1.210 -8.074 0.640 1.00 86.94 92 GLU A N 1
ATOM 775 C CA . GLU A 1 92 ? 0.264 -9.188 0.530 1.00 86.94 92 GLU A CA 1
ATOM 776 C C . GLU A 1 92 ? -0.048 -9.807 1.907 1.00 86.94 92 GLU A C 1
ATOM 778 O O . GLU A 1 92 ? -1.209 -10.052 2.249 1.00 86.94 92 GLU A O 1
ATOM 783 N N . THR A 1 93 ? 0.983 -10.018 2.729 1.00 90.81 93 THR A N 1
ATOM 784 C CA . THR A 1 93 ? 0.852 -10.545 4.095 1.00 90.81 93 THR A CA 1
ATOM 785 C C . THR A 1 93 ? 0.068 -9.584 4.985 1.00 90.81 93 THR A C 1
ATOM 787 O O . THR A 1 93 ? -0.861 -10.006 5.681 1.00 90.81 93 THR A O 1
ATOM 790 N N . LEU A 1 94 ? 0.386 -8.288 4.916 1.00 91.88 94 LEU A N 1
ATOM 791 C CA . LEU A 1 94 ? -0.358 -7.234 5.600 1.00 91.88 94 LEU A CA 1
ATOM 792 C C . LEU A 1 94 ? -1.828 -7.225 5.184 1.00 91.88 94 LEU A C 1
ATOM 794 O O . LEU A 1 94 ? -2.710 -7.219 6.036 1.00 91.88 94 LEU A O 1
ATOM 798 N N . ASN A 1 95 ? -2.089 -7.271 3.880 1.00 89.00 95 ASN A N 1
ATOM 799 C CA . ASN A 1 95 ? -3.423 -7.231 3.303 1.00 89.00 95 ASN A CA 1
ATOM 800 C C . ASN A 1 95 ? -4.272 -8.419 3.778 1.00 89.00 95 ASN A C 1
ATOM 802 O O . ASN A 1 95 ? -5.413 -8.235 4.186 1.00 89.00 95 ASN A O 1
ATOM 806 N N . LYS A 1 96 ? -3.696 -9.629 3.819 1.00 90.94 96 LYS A N 1
ATOM 807 C CA . LYS A 1 96 ? -4.350 -10.819 4.394 1.00 90.94 96 LYS A CA 1
ATOM 808 C C . LYS A 1 96 ? -4.638 -10.660 5.889 1.00 90.94 96 LYS A C 1
ATOM 810 O O . LYS A 1 96 ? -5.648 -11.165 6.374 1.00 90.94 96 LYS A O 1
ATOM 815 N N . GLY A 1 97 ? -3.752 -10.000 6.632 1.00 93.50 97 GLY A N 1
ATOM 816 C CA . GLY A 1 97 ? -3.966 -9.693 8.046 1.00 93.50 97 GLY A CA 1
ATOM 817 C C . GLY A 1 97 ? -5.096 -8.682 8.262 1.00 93.50 97 GLY A C 1
ATOM 818 O O . GLY A 1 97 ? -5.983 -8.930 9.077 1.00 93.50 97 GLY A O 1
ATOM 819 N N . ILE A 1 98 ? -5.107 -7.591 7.492 1.00 90.81 98 ILE A N 1
ATOM 820 C CA . ILE A 1 98 ? -6.154 -6.559 7.527 1.00 90.81 98 ILE A CA 1
ATOM 821 C C . ILE A 1 98 ? -7.511 -7.145 7.122 1.00 90.81 98 ILE A C 1
ATOM 823 O O . ILE A 1 98 ? -8.498 -6.913 7.813 1.00 90.81 98 ILE A O 1
ATOM 827 N N . ASP A 1 99 ? -7.566 -7.975 6.077 1.00 88.44 99 ASP A N 1
ATOM 828 C CA . ASP A 1 99 ? -8.791 -8.672 5.660 1.00 88.44 99 ASP A CA 1
ATOM 829 C C . ASP A 1 99 ? -9.392 -9.514 6.799 1.00 88.44 99 ASP A C 1
ATOM 831 O O . ASP A 1 99 ? -10.596 -9.473 7.045 1.00 88.44 99 ASP A O 1
ATOM 835 N N . LYS A 1 100 ? -8.557 -10.225 7.572 1.00 91.38 100 LYS A N 1
ATOM 836 C CA . LYS A 1 100 ? -9.022 -10.964 8.760 1.00 91.38 100 LYS A CA 1
ATOM 837 C C . LYS A 1 100 ? -9.577 -10.038 9.841 1.00 91.38 100 LYS A C 1
ATOM 839 O O . LYS A 1 100 ? -10.595 -10.366 10.446 1.00 91.38 100 LYS A O 1
ATOM 844 N N . ILE A 1 101 ? -8.928 -8.899 10.086 1.00 91.12 101 ILE A N 1
ATOM 845 C CA . ILE A 1 101 ? -9.403 -7.901 11.055 1.00 91.12 101 ILE A CA 1
ATOM 846 C C . ILE A 1 101 ? -10.771 -7.360 10.622 1.00 91.12 101 ILE A C 1
ATOM 848 O O . ILE A 1 101 ? -11.695 -7.346 11.430 1.00 91.12 101 ILE A O 1
ATOM 852 N N . ILE A 1 102 ? -10.936 -7.008 9.346 1.00 87.00 102 ILE A N 1
ATOM 853 C CA . ILE A 1 102 ? -12.194 -6.484 8.791 1.00 87.00 102 ILE A CA 1
ATOM 854 C C . ILE A 1 102 ? -13.313 -7.520 8.837 1.00 87.00 102 ILE A C 1
ATOM 856 O O . ILE A 1 102 ? -14.427 -7.211 9.260 1.00 87.00 102 ILE A O 1
ATOM 860 N N . LYS A 1 103 ? -13.019 -8.773 8.483 1.00 86.38 103 LYS A N 1
ATOM 861 C CA . LYS A 1 103 ? -13.988 -9.869 8.611 1.00 86.38 103 LYS A CA 1
ATOM 862 C C . LYS A 1 103 ? -14.449 -10.043 10.053 1.00 86.38 103 LYS A C 1
ATOM 864 O O . LYS A 1 103 ? -15.644 -10.202 10.288 1.00 86.38 103 LYS A O 1
ATOM 869 N N . ASN A 1 104 ? -13.539 -9.947 11.019 1.00 86.88 104 ASN A N 1
ATOM 870 C CA . ASN A 1 104 ? -13.894 -10.041 12.433 1.00 86.88 104 ASN A CA 1
ATOM 871 C C . ASN A 1 104 ? -14.700 -8.825 12.914 1.00 86.88 104 ASN A C 1
ATOM 873 O O . ASN A 1 104 ? -15.676 -9.013 13.633 1.00 86.88 104 ASN A O 1
ATOM 877 N N . LEU A 1 105 ? -14.354 -7.608 12.478 1.00 86.31 105 LEU A N 1
ATOM 878 C CA . LEU A 1 105 ? -15.057 -6.366 12.832 1.00 86.31 105 LEU A CA 1
ATOM 879 C C . LEU A 1 105 ? -16.559 -6.415 12.539 1.00 86.31 105 LEU A C 1
ATOM 881 O O . LEU A 1 105 ? -17.348 -5.850 13.298 1.00 86.31 105 LEU A O 1
ATOM 885 N N . SER A 1 106 ? -16.971 -7.119 11.481 1.00 80.88 106 SER A N 1
ATOM 886 C CA . SER A 1 106 ? -18.392 -7.275 11.142 1.00 80.88 106 SER A CA 1
ATOM 887 C C . SER A 1 106 ? -19.229 -7.808 12.315 1.00 80.88 106 SER A C 1
ATOM 889 O O . SER A 1 106 ? -20.331 -7.311 12.549 1.00 80.88 106 SER A O 1
ATOM 891 N N . ASN A 1 107 ? -18.654 -8.705 13.122 1.00 83.88 107 ASN A N 1
ATOM 892 C CA . ASN A 1 107 ? -19.314 -9.390 14.235 1.00 83.88 107 ASN A CA 1
ATOM 893 C C . ASN A 1 107 ? -19.043 -8.759 15.612 1.00 83.88 107 ASN A C 1
ATOM 895 O O . ASN A 1 107 ? -19.488 -9.299 16.621 1.00 83.88 107 ASN A O 1
ATOM 899 N N . LEU A 1 108 ? -18.277 -7.665 15.677 1.00 86.94 108 LEU A N 1
ATOM 900 C CA . LEU A 1 108 ? -17.857 -7.045 16.936 1.00 86.94 108 LEU A CA 1
ATOM 901 C C . LEU A 1 108 ? -18.560 -5.711 17.173 1.00 86.94 108 LEU A C 1
ATOM 903 O O . LEU A 1 108 ? -18.697 -4.909 16.251 1.00 86.94 108 LEU A O 1
ATOM 907 N N . ASP A 1 109 ? -18.925 -5.439 18.422 1.00 85.12 109 ASP A N 1
ATOM 908 C CA . ASP A 1 109 ? -19.449 -4.138 18.836 1.00 85.12 109 ASP A CA 1
ATOM 909 C C . ASP A 1 109 ? -18.291 -3.241 19.275 1.00 85.12 109 ASP A C 1
ATOM 911 O O . ASP A 1 109 ? -17.732 -3.410 20.359 1.00 85.12 109 ASP A O 1
ATOM 915 N N . VAL A 1 110 ? -17.908 -2.307 18.402 1.00 84.25 110 VAL A N 1
ATOM 916 C CA . VAL A 1 110 ? -16.775 -1.387 18.621 1.00 84.25 110 VAL A CA 1
ATOM 917 C C . VAL A 1 110 ? -17.166 0.092 18.551 1.00 84.25 110 VAL A C 1
ATOM 919 O O . VAL A 1 110 ? -16.312 0.951 18.740 1.00 84.25 110 VAL A O 1
ATOM 922 N N . LEU A 1 111 ? -18.444 0.402 18.303 1.00 85.38 111 LEU A N 1
ATOM 923 C CA . LEU A 1 111 ? -18.957 1.775 18.317 1.00 85.38 111 LEU A CA 1
ATOM 924 C C . LEU A 1 111 ? -19.166 2.206 19.769 1.00 85.38 111 LEU A C 1
ATOM 926 O O . LEU A 1 111 ? -20.092 1.731 20.430 1.00 85.38 111 LEU A O 1
ATOM 930 N N . CYS A 1 112 ? -18.264 3.044 20.275 1.00 85.44 112 CYS A N 1
ATOM 931 C CA . CYS A 1 112 ? -18.190 3.367 21.698 1.00 85.44 112 CYS A CA 1
ATOM 932 C C . CYS A 1 112 ? -18.837 4.708 22.060 1.00 85.44 112 CYS A C 1
ATOM 934 O O . CYS A 1 112 ? -18.640 5.150 23.184 1.00 85.44 112 CYS A O 1
ATOM 936 N N . ASP A 1 113 ? -19.580 5.353 21.159 1.00 85.81 113 ASP A N 1
ATOM 937 C CA . ASP A 1 113 ? -20.252 6.615 21.481 1.00 85.81 113 ASP A CA 1
ATOM 938 C C . ASP A 1 113 ? -21.320 6.395 22.573 1.00 85.81 113 ASP A C 1
ATOM 940 O O . ASP A 1 113 ? -22.287 5.660 22.339 1.00 85.81 113 ASP A O 1
ATOM 944 N N . PRO A 1 114 ? -21.174 6.995 23.772 1.00 87.94 114 PRO A N 1
ATOM 945 C CA . PRO A 1 114 ? -22.127 6.795 24.859 1.00 87.94 114 PRO A CA 1
ATOM 946 C C . PRO A 1 114 ? -23.539 7.301 24.544 1.00 87.94 114 PRO A C 1
ATOM 948 O O . PRO A 1 114 ? -24.504 6.718 25.039 1.00 87.94 114 PRO A O 1
ATOM 951 N N . THR A 1 115 ? -23.675 8.347 23.724 1.00 87.62 115 THR A N 1
ATOM 952 C CA . THR A 1 115 ? -24.981 8.906 23.340 1.00 87.62 115 THR A CA 1
ATOM 953 C C . THR A 1 115 ? -25.733 7.961 22.406 1.00 87.62 115 THR A C 1
ATOM 955 O O . THR A 1 115 ? -26.914 7.687 22.628 1.00 87.62 115 THR A O 1
ATOM 958 N N . GLU A 1 116 ? -25.030 7.342 21.456 1.00 86.94 116 GLU A N 1
ATOM 959 C CA . GLU A 1 116 ? -25.599 6.310 20.584 1.00 86.94 116 GLU A CA 1
ATOM 960 C C . GLU A 1 116 ? -25.937 5.035 21.366 1.00 86.94 116 GLU A C 1
ATOM 962 O O . GLU A 1 116 ? -27.012 4.470 21.187 1.00 86.94 116 GLU A O 1
ATOM 967 N N . ILE A 1 117 ? -25.089 4.615 22.313 1.00 88.25 117 ILE A N 1
ATOM 968 C CA . ILE A 1 117 ? -25.401 3.479 23.200 1.00 88.25 117 ILE A CA 1
ATOM 969 C C . ILE A 1 117 ? -26.673 3.754 24.016 1.00 88.25 117 ILE A C 1
ATOM 971 O O . ILE A 1 117 ? -27.499 2.858 24.199 1.00 88.25 117 ILE A O 1
ATOM 975 N N . TYR A 1 118 ? -26.840 4.979 24.522 1.00 92.19 118 TYR A N 1
ATOM 976 C CA . TYR A 1 118 ? -28.048 5.377 25.242 1.00 92.19 118 TYR A CA 1
ATOM 977 C C . TYR A 1 118 ? -29.278 5.297 24.332 1.00 92.19 118 TYR A C 1
ATOM 979 O O . TYR A 1 118 ? -30.289 4.698 24.711 1.00 92.19 118 TYR A O 1
ATOM 987 N N . LYS A 1 119 ? -29.168 5.835 23.113 1.00 90.00 119 LYS A N 1
ATOM 988 C CA . LYS A 1 119 ? -30.224 5.797 22.098 1.00 90.00 119 LYS A CA 1
ATOM 989 C C . LYS A 1 119 ? -30.625 4.367 21.738 1.00 90.00 119 LYS A C 1
ATOM 991 O O . LYS A 1 119 ? -31.814 4.075 21.705 1.00 90.00 119 LYS A O 1
ATOM 996 N N . GLU A 1 120 ? -29.661 3.463 21.565 1.00 88.56 120 GLU A N 1
ATOM 997 C CA . GLU A 1 120 ? -29.904 2.034 21.310 1.00 88.56 120 GLU A CA 1
ATOM 998 C C . GLU A 1 120 ? -30.628 1.317 22.466 1.00 88.56 120 GLU A C 1
ATOM 1000 O O . GLU A 1 120 ? -31.356 0.352 22.239 1.00 88.56 120 GLU A O 1
ATOM 1005 N N . LEU A 1 121 ? -30.400 1.737 23.715 1.00 90.38 121 LEU A N 1
ATOM 1006 C CA . LEU A 1 121 ? -30.963 1.083 24.900 1.00 90.38 121 LEU A CA 1
ATOM 1007 C C . LEU A 1 121 ? -32.363 1.569 25.278 1.00 90.38 121 LEU A C 1
ATOM 1009 O O . LEU A 1 121 ? -33.138 0.796 25.848 1.00 90.38 121 LEU A O 1
ATOM 1013 N N . PHE A 1 122 ? -32.645 2.850 25.050 1.00 92.75 122 PHE A N 1
ATOM 1014 C CA . PHE A 1 122 ? -33.840 3.518 25.570 1.00 92.75 122 PHE A CA 1
ATOM 1015 C C . PHE A 1 122 ? -34.738 4.110 24.476 1.00 92.75 122 PHE A C 1
ATOM 1017 O O . PHE A 1 122 ? -35.776 4.675 24.811 1.00 92.75 122 PHE A O 1
ATOM 1024 N N . ASP A 1 123 ? -34.362 3.974 23.196 1.00 88.94 123 ASP A N 1
ATOM 1025 C CA . ASP A 1 123 ? -35.055 4.559 22.037 1.00 88.94 123 ASP A CA 1
ATOM 1026 C C . ASP A 1 123 ? -35.301 6.076 22.192 1.00 88.94 123 ASP A C 1
ATOM 1028 O O . ASP A 1 123 ? -36.301 6.627 21.728 1.00 88.94 123 ASP A O 1
ATOM 1032 N N . SER A 1 124 ? -34.383 6.767 22.875 1.00 87.50 124 SER A N 1
ATOM 1033 C CA . SER A 1 124 ? -34.480 8.191 23.206 1.00 87.50 124 SER A CA 1
ATOM 1034 C C . SER A 1 124 ? -33.132 8.885 23.073 1.00 87.50 124 SER A C 1
ATOM 1036 O O . SER A 1 124 ? -32.104 8.314 23.436 1.00 87.50 124 SER A O 1
ATOM 1038 N N . GLU A 1 125 ? -33.142 10.129 22.607 1.00 88.00 125 GLU A N 1
ATOM 1039 C CA . GLU A 1 125 ? -31.931 10.938 22.472 1.00 88.00 125 GLU A CA 1
ATOM 1040 C C . GLU A 1 125 ? -31.517 11.567 23.805 1.00 88.00 125 GLU A C 1
ATOM 1042 O O . GLU A 1 125 ? -32.343 11.786 24.696 1.00 88.00 125 GLU A O 1
ATOM 1047 N N . ILE A 1 126 ? -30.220 11.835 23.941 1.00 89.44 126 ILE A N 1
ATOM 1048 C CA . ILE A 1 126 ? -29.637 12.465 25.121 1.00 89.44 126 ILE A CA 1
ATOM 1049 C C . ILE A 1 126 ? -28.641 13.538 24.696 1.00 89.44 126 ILE A C 1
ATOM 1051 O O . ILE A 1 126 ? -27.814 13.317 23.819 1.00 89.44 126 ILE A O 1
ATOM 1055 N N . ASP A 1 127 ? -28.727 14.706 25.330 1.00 83.38 127 ASP A N 1
ATOM 1056 C CA . ASP A 1 127 ? -28.039 15.910 24.839 1.00 83.38 127 ASP A CA 1
ATOM 1057 C C . ASP A 1 127 ? -26.521 15.911 25.080 1.00 83.38 127 ASP A C 1
ATOM 1059 O O . ASP A 1 127 ? -25.825 16.801 24.596 1.00 83.38 127 ASP A O 1
ATOM 1063 N N . SER A 1 128 ? -25.994 14.993 25.900 1.00 86.38 128 SER A N 1
ATOM 1064 C CA . SER A 1 128 ? -24.562 14.963 26.203 1.00 86.38 128 SER A CA 1
ATOM 1065 C C . SER A 1 128 ? -24.033 13.584 26.585 1.00 86.38 128 SER A C 1
ATOM 1067 O O . SER A 1 128 ? -24.737 12.743 27.152 1.00 86.38 128 SER A O 1
ATOM 1069 N N . ILE A 1 129 ? -22.737 13.398 26.322 1.00 85.44 129 ILE A N 1
ATOM 1070 C CA . ILE A 1 129 ? -21.959 12.210 26.692 1.00 85.44 129 ILE A CA 1
ATOM 1071 C C . ILE A 1 129 ? -21.984 11.987 28.210 1.00 85.44 129 ILE A C 1
ATOM 1073 O O . ILE A 1 129 ? -22.218 10.865 28.656 1.00 85.44 129 ILE A O 1
ATOM 1077 N N . ASP A 1 130 ? -21.798 13.046 29.004 1.00 87.19 130 ASP A N 1
ATOM 1078 C CA . ASP A 1 130 ? -21.757 12.942 30.469 1.00 87.19 130 ASP A CA 1
ATOM 1079 C C . ASP A 1 130 ? -23.082 12.418 31.033 1.00 87.19 130 ASP A C 1
ATOM 1081 O O . ASP A 1 130 ? -23.083 11.478 31.825 1.00 87.19 130 ASP A O 1
ATOM 1085 N N . LYS A 1 131 ? -24.218 12.949 30.554 1.00 89.19 131 LYS A N 1
ATOM 1086 C CA . LYS A 1 131 ? -25.551 12.475 30.955 1.00 89.19 131 LYS A CA 1
ATOM 1087 C C . LYS A 1 131 ? -25.787 11.025 30.523 1.00 89.19 131 LYS A C 1
ATOM 1089 O O . LYS A 1 131 ? -26.390 10.252 31.265 1.00 89.19 131 LYS A O 1
ATOM 1094 N N . ALA A 1 132 ? -25.311 10.634 29.339 1.00 88.88 132 ALA A N 1
ATOM 1095 C CA . ALA A 1 132 ? -25.400 9.249 28.878 1.00 88.88 132 ALA A CA 1
ATOM 1096 C C . ALA A 1 132 ? -24.633 8.295 29.803 1.00 88.88 132 ALA A C 1
ATOM 1098 O O . ALA A 1 132 ? -25.138 7.230 30.168 1.00 88.88 132 ALA A O 1
ATOM 1099 N N . LEU A 1 133 ? -23.440 8.709 30.234 1.00 90.06 133 LEU A N 1
ATOM 1100 C CA . LEU A 1 133 ? -22.583 7.952 31.137 1.00 90.06 133 LEU A CA 1
ATOM 1101 C C . LEU A 1 133 ? -23.071 7.942 32.592 1.00 90.06 133 LEU A C 1
ATOM 1103 O O . LEU A 1 133 ? -22.582 7.117 33.350 1.00 90.06 133 LEU A O 1
ATOM 1107 N N . GLU A 1 134 ? -24.044 8.751 33.015 1.00 92.25 134 GLU A N 1
ATOM 1108 C CA . GLU A 1 134 ? -24.666 8.604 34.347 1.00 92.25 134 GLU A CA 1
ATOM 1109 C C . GLU A 1 134 ? -25.452 7.284 34.486 1.00 92.25 134 GLU A C 1
ATOM 1111 O O . GLU A 1 134 ? -25.706 6.806 35.595 1.00 92.25 134 GLU A O 1
ATOM 1116 N N . ASN A 1 135 ? -25.832 6.660 33.367 1.00 94.56 135 ASN A N 1
ATOM 1117 C CA . ASN A 1 135 ? -26.560 5.400 33.369 1.00 94.56 135 ASN A CA 1
ATOM 1118 C C . ASN A 1 135 ? -25.614 4.188 33.471 1.00 94.56 135 ASN A C 1
ATOM 1120 O O . ASN A 1 135 ? -24.856 3.895 32.547 1.00 94.56 135 ASN A O 1
ATOM 1124 N N . ASN A 1 136 ? -25.737 3.405 34.550 1.00 94.12 136 ASN A N 1
ATOM 1125 C CA . ASN A 1 136 ? -24.900 2.218 34.787 1.00 94.12 136 ASN A CA 1
ATOM 1126 C C . ASN A 1 136 ? -24.917 1.201 33.627 1.00 94.12 136 ASN A C 1
ATOM 1128 O O . ASN A 1 136 ? -23.882 0.618 33.317 1.00 94.12 136 ASN A O 1
ATOM 1132 N N . LYS A 1 137 ? -26.058 0.997 32.948 1.00 93.75 137 LYS A N 1
ATOM 1133 C CA . LYS A 1 137 ? -26.126 0.062 31.808 1.00 93.75 137 LYS A CA 1
ATOM 1134 C C . LYS A 1 137 ? -25.348 0.585 30.601 1.00 93.75 137 LYS A C 1
ATOM 1136 O O . LYS A 1 137 ? -24.700 -0.197 29.911 1.00 93.75 137 LYS A O 1
ATOM 1141 N N . VAL A 1 138 ? -25.392 1.897 30.358 1.00 93.50 138 VAL A N 1
ATOM 1142 C CA . VAL A 1 138 ? -24.607 2.543 29.296 1.00 93.50 138 VAL A CA 1
ATOM 1143 C C . VAL A 1 138 ? -23.121 2.433 29.613 1.00 93.50 138 VAL A 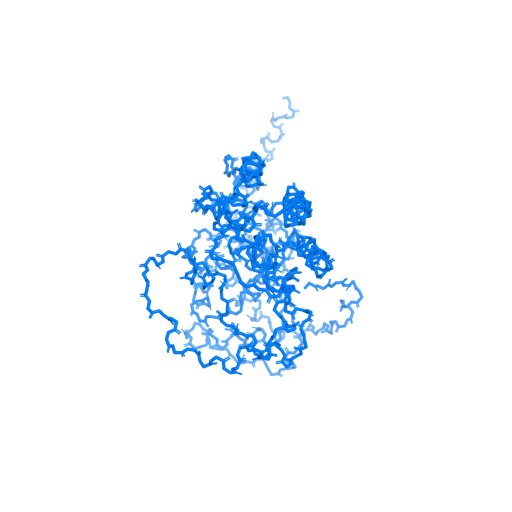C 1
ATOM 1145 O O . VAL A 1 138 ? -22.362 2.030 28.737 1.00 93.50 138 VAL A O 1
ATOM 1148 N N . GLN A 1 139 ? -22.710 2.680 30.863 1.00 92.94 139 GLN A N 1
ATOM 1149 C CA . GLN A 1 139 ? -21.318 2.500 31.293 1.00 92.94 139 GLN A CA 1
ATOM 1150 C C . GLN A 1 139 ? -20.816 1.067 31.071 1.00 92.94 139 GLN A C 1
ATOM 1152 O O . GLN A 1 139 ? -19.724 0.879 30.536 1.00 92.94 139 GLN A O 1
ATOM 1157 N N . GLU A 1 140 ? -21.599 0.051 31.448 1.00 94.69 140 GLU A N 1
ATOM 1158 C CA . GLU A 1 140 ? -21.226 -1.358 31.264 1.00 94.69 140 GLU A CA 1
ATOM 1159 C C . GLU A 1 140 ? -21.034 -1.716 29.781 1.00 94.69 140 GLU A C 1
ATOM 1161 O O . GLU A 1 140 ? -20.040 -2.350 29.410 1.00 94.69 140 GLU A O 1
ATOM 1166 N N . ILE A 1 141 ? -21.957 -1.287 28.910 1.00 92.75 141 ILE A N 1
ATOM 1167 C CA . ILE A 1 141 ? -21.853 -1.525 27.463 1.00 92.75 141 ILE A CA 1
ATOM 1168 C C . ILE A 1 141 ? -20.676 -0.754 26.874 1.00 92.75 141 ILE A C 1
ATOM 1170 O O . ILE A 1 141 ? -19.890 -1.336 26.126 1.00 92.75 141 ILE A O 1
ATOM 1174 N N . PHE A 1 142 ? -20.523 0.517 27.238 1.00 92.12 142 PHE A N 1
ATOM 1175 C CA . PHE A 1 142 ? -19.411 1.361 26.823 1.00 92.12 142 PHE A CA 1
ATOM 1176 C C . PHE A 1 142 ? -18.069 0.702 27.153 1.00 92.12 142 PHE A C 1
ATOM 1178 O O . PHE A 1 142 ? -17.261 0.472 26.256 1.00 92.12 142 PHE A O 1
ATOM 1185 N N . GLN A 1 143 ? -17.859 0.285 28.405 1.00 91.50 143 GLN A N 1
ATOM 1186 C CA . GLN A 1 143 ? -16.629 -0.390 28.829 1.00 91.50 143 GLN A CA 1
ATOM 1187 C C . GLN A 1 143 ? -16.386 -1.699 28.064 1.00 91.50 143 GLN A C 1
ATOM 1189 O O . GLN A 1 143 ? -15.250 -1.999 27.686 1.00 91.50 143 GLN A O 1
ATOM 1194 N N . LYS A 1 144 ? -17.442 -2.475 27.789 1.00 93.56 144 LYS A N 1
ATOM 1195 C CA . LYS A 1 144 ? -17.344 -3.712 27.000 1.00 93.56 144 LYS A CA 1
ATOM 1196 C C . LYS A 1 144 ? -16.947 -3.440 25.544 1.00 93.56 144 LYS A C 1
ATOM 1198 O O . LYS A 1 144 ? -16.065 -4.128 25.018 1.00 93.56 144 LYS A O 1
ATOM 1203 N N . ARG A 1 145 ? -17.566 -2.453 24.888 1.00 91.62 145 ARG A N 1
ATOM 1204 C CA . ARG A 1 145 ? -17.239 -2.057 23.504 1.00 91.62 145 ARG A CA 1
ATOM 1205 C C . ARG A 1 145 ? -15.826 -1.478 23.419 1.00 91.62 145 ARG A C 1
ATOM 1207 O O . ARG A 1 145 ? -15.056 -1.887 22.552 1.00 91.62 145 ARG A O 1
ATOM 1214 N N . LEU A 1 146 ? -15.436 -0.658 24.395 1.00 89.75 146 LEU A N 1
ATOM 1215 C CA . LEU A 1 146 ? -14.090 -0.100 24.527 1.00 89.75 146 LEU A CA 1
ATOM 1216 C C . LEU A 1 146 ? -13.039 -1.215 24.682 1.00 89.75 146 LEU A C 1
ATOM 1218 O O . LEU A 1 146 ? -12.038 -1.249 23.968 1.00 89.75 146 LEU A O 1
ATOM 1222 N N . SER A 1 147 ? -13.297 -2.210 25.538 1.00 90.44 147 SER A N 1
ATOM 1223 C CA . SER A 1 147 ? -12.435 -3.395 25.678 1.00 90.44 147 SER A CA 1
ATOM 1224 C C . SER A 1 147 ? -12.315 -4.196 24.372 1.00 90.44 147 SER A C 1
ATOM 1226 O O . SER A 1 147 ? -11.229 -4.654 24.005 1.00 90.44 147 SER A O 1
ATOM 1228 N N . THR A 1 148 ? -13.417 -4.312 23.628 1.00 91.88 148 THR A N 1
ATOM 1229 C CA . THR A 1 148 ? -13.444 -4.984 22.322 1.00 91.88 148 THR A CA 1
ATOM 1230 C C . THR A 1 148 ? -12.587 -4.232 21.301 1.00 91.88 148 THR A C 1
ATOM 1232 O O . THR A 1 148 ? -11.722 -4.838 20.666 1.00 91.88 148 THR A O 1
ATOM 1235 N N . LEU A 1 149 ? -12.751 -2.909 21.197 1.00 89.94 149 LEU A N 1
ATOM 1236 C CA . LEU A 1 149 ? -11.947 -2.049 20.326 1.00 89.94 149 LEU A CA 1
ATOM 1237 C C . LEU A 1 149 ? -10.455 -2.119 20.678 1.00 89.94 149 LEU A C 1
ATOM 1239 O O . LEU A 1 149 ? -9.621 -2.288 19.788 1.00 89.94 149 LEU A O 1
ATOM 1243 N N . ARG A 1 150 ? -10.108 -2.098 21.970 1.00 90.75 150 ARG A N 1
ATOM 1244 C CA . ARG A 1 150 ? -8.729 -2.297 22.447 1.00 90.75 150 ARG A CA 1
ATOM 1245 C C . ARG A 1 150 ? -8.134 -3.613 21.933 1.00 90.75 150 ARG A C 1
ATOM 1247 O O . ARG A 1 150 ? -6.983 -3.643 21.499 1.00 90.75 150 ARG A O 1
ATOM 1254 N N . GLY A 1 151 ? -8.904 -4.702 21.951 1.00 90.94 151 GLY A N 1
ATOM 1255 C CA . GLY A 1 151 ? -8.482 -5.997 21.408 1.00 90.94 151 GLY A CA 1
ATOM 1256 C C . GLY A 1 151 ? -8.239 -5.971 19.893 1.00 90.94 151 GLY A C 1
ATOM 1257 O O . GLY A 1 151 ? -7.257 -6.550 19.409 1.00 90.94 151 GLY A O 1
ATOM 1258 N N . VAL A 1 152 ? -9.089 -5.262 19.146 1.00 92.06 152 VAL A N 1
ATOM 1259 C CA . VAL A 1 152 ? -8.927 -5.057 17.697 1.00 92.06 152 VAL A CA 1
ATOM 1260 C C . VAL A 1 152 ? -7.661 -4.251 17.400 1.00 92.06 152 VAL A C 1
ATOM 1262 O O . VAL A 1 152 ? -6.829 -4.697 16.608 1.00 92.06 152 VAL A O 1
ATOM 1265 N N . LEU A 1 153 ? -7.466 -3.122 18.085 1.00 90.31 153 LEU A N 1
ATOM 1266 C CA . LEU A 1 153 ? -6.278 -2.274 17.950 1.00 90.31 153 LEU A CA 1
ATOM 1267 C C . LEU A 1 153 ? -5.002 -3.044 18.273 1.00 90.31 153 LEU A C 1
ATOM 1269 O O . LEU A 1 153 ? -4.055 -3.019 17.493 1.00 90.31 153 LEU A O 1
ATOM 1273 N N . LYS A 1 154 ? -4.993 -3.825 19.359 1.00 90.44 154 LYS A N 1
ATOM 1274 C CA . LYS A 1 154 ? -3.854 -4.686 19.702 1.00 90.44 154 LYS A CA 1
ATOM 1275 C C . LYS A 1 154 ? -3.526 -5.675 18.586 1.00 90.44 154 LYS A C 1
ATOM 1277 O O . LYS A 1 154 ? -2.358 -5.879 18.265 1.00 90.44 154 LYS A O 1
ATOM 1282 N N . SER A 1 155 ? -4.547 -6.279 17.982 1.00 91.69 155 SER A N 1
ATOM 1283 C CA . SER A 1 155 ? -4.374 -7.219 16.871 1.00 91.69 155 SER A CA 1
ATOM 1284 C C . SER A 1 155 ? -3.766 -6.536 15.644 1.00 91.69 155 SER A C 1
ATOM 1286 O O . SER A 1 155 ? -2.851 -7.086 15.029 1.00 91.69 155 SER A O 1
ATOM 1288 N N . PHE A 1 156 ? -4.220 -5.323 15.325 1.00 91.31 156 PHE A N 1
ATOM 1289 C CA . PHE A 1 156 ? -3.658 -4.519 14.243 1.00 91.31 156 PHE A CA 1
ATOM 1290 C C . PHE A 1 156 ? -2.214 -4.084 14.527 1.00 91.31 156 PHE A C 1
ATOM 1292 O O . PHE A 1 156 ? -1.338 -4.271 13.686 1.00 91.31 156 PHE A O 1
ATOM 1299 N N . MET A 1 157 ? -1.929 -3.579 15.726 1.00 87.38 157 MET A N 1
ATOM 1300 C CA . MET A 1 157 ? -0.582 -3.147 16.108 1.00 87.38 157 MET A CA 1
ATOM 1301 C C . MET A 1 157 ? 0.410 -4.315 16.079 1.00 87.38 157 MET A C 1
ATOM 1303 O O . MET A 1 157 ? 1.505 -4.174 15.539 1.00 87.38 157 MET A O 1
ATOM 1307 N N . ASN A 1 158 ? 0.008 -5.499 16.554 1.00 88.50 158 ASN A N 1
ATOM 1308 C CA . ASN A 1 158 ? 0.816 -6.717 16.450 1.00 88.50 158 ASN A CA 1
ATOM 1309 C C . ASN A 1 158 ? 1.085 -7.111 14.989 1.00 88.50 158 ASN A C 1
ATOM 1311 O O . ASN A 1 158 ? 2.196 -7.520 14.651 1.00 88.50 158 ASN A O 1
ATOM 1315 N N . LEU A 1 159 ? 0.084 -6.978 14.111 1.00 91.0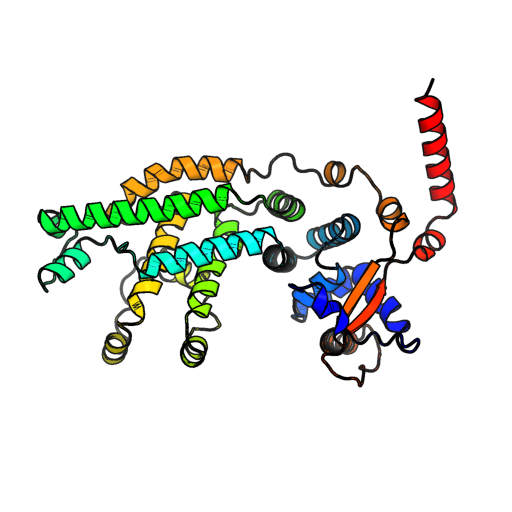6 159 LEU A N 1
ATOM 1316 C CA . LEU A 1 159 ? 0.246 -7.232 12.680 1.00 91.06 159 LEU A CA 1
ATOM 1317 C C . LEU A 1 159 ? 1.294 -6.287 12.080 1.00 91.06 159 LEU A C 1
ATOM 1319 O O . LEU A 1 159 ? 2.248 -6.762 11.463 1.00 91.06 159 LEU A O 1
ATOM 1323 N N . ILE A 1 160 ? 1.179 -4.978 12.318 1.00 87.81 160 ILE A N 1
ATOM 1324 C CA . ILE A 1 160 ? 2.148 -3.981 11.839 1.00 87.81 160 ILE A CA 1
ATOM 1325 C C . ILE A 1 160 ? 3.550 -4.259 12.392 1.00 87.81 160 ILE A C 1
ATOM 1327 O O . ILE A 1 160 ? 4.532 -4.227 11.650 1.00 87.81 160 ILE A O 1
ATOM 1331 N N . GLN A 1 161 ? 3.657 -4.605 13.675 1.00 84.88 161 GLN A N 1
ATOM 1332 C CA . GLN A 1 161 ? 4.924 -4.980 14.301 1.00 84.88 161 GLN A CA 1
ATOM 1333 C C . GLN A 1 161 ? 5.517 -6.280 13.749 1.00 84.88 161 GLN A C 1
ATOM 1335 O O . GLN A 1 161 ? 6.725 -6.472 13.859 1.00 84.88 161 GLN A O 1
ATOM 1340 N N . SER A 1 162 ? 4.731 -7.162 13.132 1.00 85.94 162 SER A N 1
ATOM 1341 C CA . SER A 1 162 ? 5.246 -8.401 12.535 1.00 85.94 162 SER A CA 1
ATOM 1342 C C . SER A 1 162 ? 5.849 -8.199 11.140 1.00 85.94 162 SER A C 1
ATOM 1344 O O . SER A 1 162 ? 6.753 -8.932 10.747 1.00 85.94 162 SER A O 1
ATOM 1346 N N . ILE A 1 163 ? 5.417 -7.171 10.404 1.00 86.38 163 ILE A N 1
ATOM 1347 C CA . ILE A 1 163 ? 5.817 -6.966 9.006 1.00 86.38 163 ILE A CA 1
ATOM 1348 C C . ILE A 1 163 ? 7.165 -6.262 8.926 1.00 86.38 163 ILE A C 1
ATOM 1350 O O . ILE A 1 163 ? 7.408 -5.263 9.603 1.00 86.38 163 ILE A O 1
ATOM 1354 N N . ASN A 1 164 ? 8.064 -6.782 8.097 1.00 85.44 164 ASN A N 1
ATOM 1355 C CA . ASN A 1 164 ? 9.353 -6.164 7.826 1.00 85.44 164 ASN A CA 1
ATOM 1356 C C . ASN A 1 164 ? 9.304 -5.496 6.453 1.00 85.44 164 ASN A C 1
ATOM 1358 O O . ASN A 1 164 ? 9.235 -6.210 5.466 1.00 85.44 164 ASN A O 1
ATOM 1362 N N . LEU A 1 165 ? 9.319 -4.162 6.375 1.00 88.00 165 LEU A N 1
ATOM 1363 C CA . LEU A 1 165 ? 9.251 -3.481 5.075 1.00 88.00 165 LEU A CA 1
ATOM 1364 C C . LEU A 1 165 ? 10.453 -3.833 4.182 1.00 88.00 165 LEU A C 1
ATOM 1366 O O . LEU A 1 165 ? 11.558 -4.006 4.715 1.00 88.00 165 LEU A O 1
ATOM 1370 N N . PRO A 1 166 ? 10.268 -3.869 2.847 1.00 88.88 166 PRO A N 1
ATOM 1371 C CA . PRO A 1 166 ? 11.373 -4.029 1.909 1.00 88.88 166 PRO A CA 1
ATOM 1372 C C . PRO A 1 166 ? 12.464 -2.981 2.149 1.00 88.88 166 PRO A C 1
ATOM 1374 O O . PRO A 1 166 ? 12.158 -1.820 2.436 1.00 88.88 166 PRO A O 1
ATOM 1377 N N . TYR A 1 167 ? 13.734 -3.372 2.012 1.00 88.38 167 TYR A N 1
ATOM 1378 C CA . TYR A 1 167 ? 14.867 -2.493 2.321 1.00 88.38 167 TYR A CA 1
ATOM 1379 C C . TYR A 1 167 ? 14.827 -1.197 1.507 1.00 88.38 167 TYR A C 1
ATOM 1381 O O . TYR A 1 167 ? 14.926 -0.112 2.076 1.00 88.38 167 TYR A O 1
ATOM 1389 N N . ILE A 1 168 ? 14.593 -1.306 0.196 1.00 90.50 168 ILE A N 1
ATOM 1390 C CA . ILE A 1 168 ? 14.493 -0.148 -0.698 1.00 90.50 168 ILE A CA 1
ATOM 1391 C C . ILE A 1 168 ? 13.373 0.805 -0.278 1.00 90.50 168 ILE A C 1
ATOM 1393 O O . ILE A 1 168 ? 13.564 2.016 -0.315 1.00 90.50 168 ILE A O 1
ATOM 1397 N N . LEU A 1 169 ? 12.231 0.284 0.185 1.00 91.38 169 LEU A N 1
ATOM 1398 C CA . LEU A 1 169 ? 11.148 1.130 0.684 1.00 91.38 169 LEU A CA 1
ATOM 1399 C C . LEU A 1 169 ? 11.567 1.879 1.948 1.00 91.38 169 LEU A C 1
ATOM 1401 O O . LEU A 1 169 ? 11.352 3.082 2.030 1.00 91.38 169 LEU A O 1
ATOM 1405 N N . LYS A 1 170 ? 12.221 1.206 2.902 1.00 89.44 170 LYS A N 1
ATOM 1406 C CA . LYS A 1 170 ? 12.763 1.881 4.091 1.00 89.44 170 LYS A CA 1
ATOM 1407 C C . LYS A 1 170 ? 13.774 2.957 3.704 1.00 89.44 170 LYS A C 1
ATOM 1409 O O . LYS A 1 170 ? 13.704 4.069 4.211 1.00 89.44 170 LYS A O 1
ATOM 1414 N N . TYR A 1 171 ? 14.689 2.652 2.787 1.00 90.38 171 TYR A N 1
ATOM 1415 C CA . TYR A 1 171 ? 15.680 3.620 2.327 1.00 90.38 171 TYR A CA 1
ATOM 1416 C C . TYR A 1 171 ? 15.010 4.837 1.678 1.00 90.38 171 TYR A C 1
ATOM 1418 O O . TYR A 1 171 ? 15.312 5.972 2.032 1.00 90.38 171 TYR A O 1
ATOM 1426 N N . TYR A 1 172 ? 14.042 4.608 0.791 1.00 91.62 172 TYR A N 1
ATOM 1427 C CA . TYR A 1 172 ? 13.304 5.675 0.124 1.00 91.62 172 TYR A CA 1
ATOM 1428 C C . TYR A 1 172 ? 12.550 6.577 1.109 1.00 91.62 172 TYR A C 1
ATOM 1430 O O . TYR A 1 172 ? 12.661 7.801 1.023 1.00 91.62 172 TYR A O 1
ATOM 1438 N N . LEU A 1 173 ? 11.814 5.987 2.059 1.00 89.19 173 LEU A N 1
ATOM 1439 C CA . LEU A 1 173 ? 11.101 6.742 3.093 1.00 89.19 173 LEU A CA 1
ATOM 1440 C C . LEU A 1 173 ? 12.085 7.575 3.933 1.00 89.19 173 LEU A C 1
ATOM 1442 O O . LEU A 1 173 ? 11.773 8.715 4.270 1.00 89.19 173 LEU A O 1
ATOM 1446 N N . SER A 1 174 ? 13.277 7.027 4.221 1.00 86.69 174 SER A N 1
ATOM 1447 C CA . SER A 1 174 ? 14.355 7.700 4.965 1.00 86.69 174 SER A CA 1
ATOM 1448 C C . SER A 1 174 ? 14.845 8.955 4.269 1.00 86.69 174 SER A C 1
ATOM 1450 O O . SER A 1 174 ? 14.781 10.054 4.821 1.00 86.69 174 SER A O 1
ATOM 1452 N N . VAL A 1 175 ? 15.310 8.788 3.031 1.00 88.75 175 VAL A N 1
ATOM 1453 C CA . VAL A 1 175 ? 15.948 9.857 2.262 1.00 88.75 175 VAL A CA 1
ATOM 1454 C C . VAL A 1 175 ? 14.966 10.994 2.000 1.00 88.75 175 VAL A C 1
ATOM 1456 O O . VAL A 1 175 ? 15.333 12.162 2.118 1.00 88.75 175 VAL A O 1
ATOM 1459 N N . ASN A 1 176 ? 13.706 10.657 1.727 1.00 87.50 176 ASN A N 1
ATOM 1460 C CA . ASN A 1 176 ? 12.653 11.633 1.461 1.00 87.50 176 ASN A CA 1
ATOM 1461 C C . ASN A 1 176 ? 11.967 12.165 2.728 1.00 87.50 176 ASN A C 1
ATOM 1463 O O . ASN A 1 176 ? 11.053 12.976 2.615 1.00 87.50 176 ASN A O 1
ATOM 1467 N N . LYS A 1 177 ? 12.398 11.734 3.924 1.00 86.06 177 LYS A N 1
ATOM 1468 C CA . LYS A 1 177 ? 11.827 12.142 5.220 1.00 86.06 177 LYS A CA 1
ATOM 1469 C C . LYS A 1 177 ? 10.304 11.991 5.269 1.00 86.06 177 LYS A C 1
ATOM 1471 O O . LYS A 1 177 ? 9.603 12.848 5.802 1.00 86.06 177 LYS A O 1
ATOM 1476 N N . ILE A 1 178 ? 9.794 10.900 4.699 1.00 83.31 178 ILE A N 1
ATOM 1477 C CA . ILE A 1 178 ? 8.361 10.615 4.716 1.00 83.31 178 ILE A CA 1
ATOM 1478 C C . ILE A 1 178 ? 7.959 10.285 6.150 1.00 83.31 178 ILE A C 1
ATOM 1480 O O . ILE A 1 178 ? 8.467 9.338 6.754 1.00 83.31 178 ILE A O 1
ATOM 1484 N N . GLU A 1 179 ? 7.037 11.074 6.689 1.00 78.88 179 GLU A N 1
ATOM 1485 C CA . GLU A 1 179 ? 6.550 10.892 8.048 1.00 78.88 179 GLU A CA 1
ATOM 1486 C C . GLU A 1 179 ? 5.800 9.566 8.200 1.00 78.88 179 GLU A C 1
ATOM 1488 O O . GLU A 1 179 ? 5.147 9.069 7.276 1.00 78.88 179 GLU A O 1
ATOM 1493 N N . CYS A 1 180 ? 5.848 9.002 9.407 1.00 77.69 180 CYS A N 1
ATOM 1494 C CA . CYS A 1 180 ? 5.152 7.759 9.725 1.00 77.69 180 CYS A CA 1
ATOM 1495 C C . CYS A 1 180 ? 3.653 7.860 9.414 1.00 77.69 180 CYS A C 1
ATOM 1497 O O . CYS A 1 180 ? 3.086 6.956 8.802 1.00 77.69 180 CYS A O 1
ATOM 1499 N N . ILE A 1 181 ? 3.023 8.989 9.754 1.00 77.50 181 ILE A N 1
ATOM 1500 C CA . ILE A 1 181 ? 1.608 9.217 9.464 1.00 77.50 181 ILE A CA 1
ATOM 1501 C C . ILE A 1 181 ? 1.317 9.157 7.962 1.00 77.50 181 ILE A C 1
ATOM 1503 O O . ILE A 1 181 ? 0.350 8.513 7.559 1.00 77.50 181 ILE A O 1
ATOM 1507 N N . GLN A 1 182 ? 2.185 9.730 7.126 1.00 79.94 182 GLN A N 1
ATOM 1508 C CA . GLN A 1 182 ? 2.038 9.684 5.674 1.00 79.94 182 GLN A CA 1
ATOM 1509 C C . GLN A 1 182 ? 2.178 8.249 5.149 1.00 79.94 182 GLN A C 1
ATOM 1511 O O . GLN A 1 182 ? 1.388 7.807 4.316 1.00 79.94 182 GLN A O 1
ATOM 1516 N N . PHE A 1 183 ? 3.122 7.473 5.692 1.00 84.12 183 PHE A N 1
ATOM 1517 C CA . PHE A 1 183 ? 3.238 6.050 5.375 1.00 84.12 183 PHE A CA 1
ATOM 1518 C C . PHE A 1 183 ? 1.946 5.286 5.709 1.00 84.12 183 PHE A C 1
ATOM 1520 O O . PHE A 1 183 ? 1.439 4.532 4.878 1.00 84.12 183 PHE A O 1
ATOM 1527 N N . PHE A 1 184 ? 1.361 5.498 6.889 1.00 83.88 184 PHE A N 1
ATOM 1528 C CA . PHE A 1 184 ? 0.090 4.862 7.236 1.00 83.88 184 PHE A CA 1
ATOM 1529 C C . PHE A 1 184 ? -1.053 5.306 6.317 1.00 83.88 184 PHE A C 1
ATOM 1531 O O . PHE A 1 184 ? -1.775 4.443 5.813 1.00 83.88 184 PHE A O 1
ATOM 1538 N N . LYS A 1 185 ? -1.172 6.610 6.045 1.00 81.44 185 LYS A N 1
ATOM 1539 C CA . LYS A 1 185 ? -2.215 7.194 5.190 1.00 81.44 185 LYS A CA 1
ATOM 1540 C C . LYS A 1 185 ? -2.197 6.653 3.763 1.00 81.44 185 LYS A C 1
ATOM 1542 O O . LYS A 1 185 ? -3.257 6.307 3.249 1.00 81.44 185 LYS A O 1
ATOM 1547 N N . ASP A 1 186 ? -1.020 6.482 3.168 1.00 81.81 186 ASP A N 1
ATOM 1548 C CA . ASP A 1 186 ? -0.923 6.154 1.740 1.00 81.81 186 ASP A CA 1
ATOM 1549 C C . ASP A 1 186 ? -0.628 4.669 1.472 1.00 81.81 186 ASP A C 1
ATOM 1551 O O . ASP A 1 186 ? -1.078 4.092 0.473 1.00 81.81 186 ASP A O 1
ATOM 1555 N N . PHE A 1 187 ? 0.069 3.988 2.388 1.00 86.75 187 PHE A N 1
ATOM 1556 C CA . PHE A 1 187 ? 0.448 2.581 2.224 1.00 86.75 187 PHE A CA 1
ATOM 1557 C C . PHE A 1 187 ? -0.469 1.634 2.999 1.00 86.75 187 PHE A C 1
ATOM 1559 O O . PHE A 1 187 ? -0.789 0.553 2.500 1.00 86.75 187 PHE A O 1
ATOM 1566 N N . ILE A 1 188 ? -0.932 2.000 4.192 1.00 87.12 188 ILE A N 1
ATOM 1567 C CA . ILE A 1 188 ? -1.615 1.055 5.086 1.00 87.12 188 ILE A CA 1
ATOM 1568 C C . ILE A 1 188 ? -3.132 1.220 5.026 1.00 87.12 188 ILE A C 1
ATOM 1570 O O . ILE A 1 188 ? -3.826 0.269 4.665 1.00 87.12 188 ILE A O 1
ATOM 1574 N N . PHE A 1 189 ? -3.652 2.411 5.319 1.00 83.94 189 PHE A N 1
ATOM 1575 C CA . PHE A 1 189 ? -5.089 2.670 5.406 1.00 83.94 189 PHE A CA 1
ATOM 1576 C C . PHE A 1 189 ? -5.868 2.318 4.136 1.00 83.94 189 PHE A C 1
ATOM 1578 O O . PHE A 1 189 ? -6.900 1.664 4.279 1.00 83.94 189 PHE A O 1
ATOM 1585 N N . PRO A 1 190 ? -5.378 2.552 2.900 1.00 83.00 190 PRO A N 1
ATOM 1586 C CA . PRO A 1 190 ? -6.117 2.179 1.694 1.00 83.00 190 PRO A CA 1
ATOM 1587 C C . PRO A 1 190 ? -6.415 0.673 1.585 1.00 83.00 190 PRO A C 1
ATOM 1589 O O . PR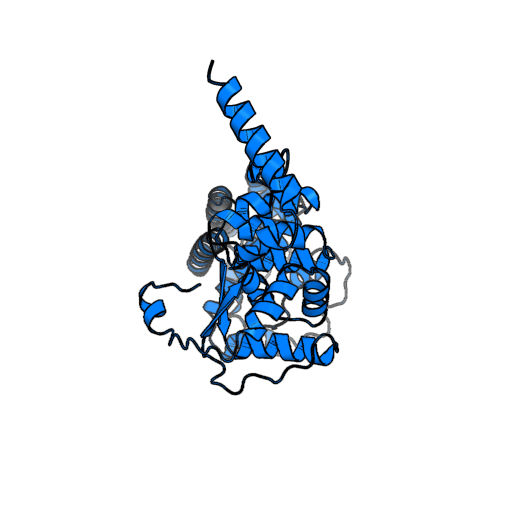O A 1 190 ? -7.358 0.281 0.901 1.00 83.00 190 PRO A O 1
ATOM 1592 N N . LEU A 1 191 ? -5.677 -0.187 2.304 1.00 83.81 191 LEU A N 1
ATOM 1593 C CA . LEU A 1 191 ? -5.997 -1.618 2.397 1.00 83.81 191 LEU A CA 1
ATOM 1594 C C . LEU A 1 191 ? -7.313 -1.882 3.129 1.00 83.81 191 LEU A C 1
ATOM 1596 O O . LEU A 1 191 ? -7.944 -2.906 2.870 1.00 83.81 191 LEU A O 1
ATOM 1600 N N . PHE A 1 192 ? -7.742 -0.998 4.030 1.00 82.06 192 PHE A N 1
ATOM 1601 C CA . PHE A 1 192 ? -9.006 -1.160 4.736 1.00 82.06 192 PHE A CA 1
ATOM 1602 C C . PHE A 1 192 ? -10.192 -1.007 3.788 1.00 82.06 192 PHE A C 1
ATOM 1604 O O . PHE A 1 192 ? -11.012 -1.917 3.691 1.00 82.06 192 PHE A O 1
ATOM 1611 N N . ILE A 1 193 ? -10.215 0.075 3.008 1.00 74.06 193 ILE A N 1
ATOM 1612 C CA . ILE A 1 193 ? -11.256 0.315 1.996 1.00 74.06 193 ILE A CA 1
ATOM 1613 C C . ILE A 1 193 ? -11.210 -0.750 0.909 1.00 74.06 193 ILE A C 1
ATOM 1615 O O . ILE A 1 193 ? -12.244 -1.281 0.508 1.00 74.06 193 ILE A O 1
ATOM 1619 N N . TYR A 1 194 ? -10.011 -1.117 0.449 1.00 72.56 194 TYR A N 1
ATOM 1620 C CA . TYR A 1 194 ? -9.879 -2.169 -0.551 1.00 72.56 194 TYR A CA 1
ATOM 1621 C C . TYR A 1 194 ? -10.509 -3.487 -0.077 1.00 72.56 194 TYR A C 1
ATOM 1623 O O . TYR A 1 194 ? -11.262 -4.115 -0.821 1.00 72.56 194 TYR A O 1
ATOM 1631 N N . ASN A 1 195 ? -10.263 -3.905 1.166 1.00 76.81 195 ASN A N 1
ATOM 1632 C CA . ASN A 1 195 ? -10.860 -5.134 1.692 1.00 76.81 195 ASN A CA 1
ATOM 1633 C C . ASN A 1 195 ? -12.344 -4.989 2.048 1.00 76.81 195 ASN A C 1
ATOM 1635 O O . ASN A 1 195 ? -13.075 -5.968 1.926 1.00 76.81 195 ASN A O 1
ATOM 1639 N N . GLU A 1 196 ? -12.819 -3.798 2.419 1.00 71.75 196 GLU A N 1
ATOM 1640 C CA . GLU A 1 196 ? -14.256 -3.518 2.509 1.00 71.75 196 GLU A CA 1
ATOM 1641 C C . GLU A 1 196 ? -14.929 -3.753 1.149 1.00 71.75 196 GLU A C 1
ATOM 1643 O O . GLU A 1 196 ? -15.889 -4.517 1.062 1.00 71.75 196 GLU A O 1
ATOM 1648 N N . SER A 1 197 ? -14.365 -3.185 0.077 1.00 67.31 197 SER A N 1
ATOM 1649 C CA . SER A 1 197 ? -14.924 -3.263 -1.278 1.00 67.31 197 SER A CA 1
ATOM 1650 C C . SER A 1 197 ? -15.043 -4.693 -1.816 1.00 67.31 197 SER A C 1
ATOM 1652 O O . SER A 1 197 ? -15.962 -4.994 -2.571 1.00 67.31 197 SER A O 1
ATOM 1654 N N . LYS A 1 198 ? -14.172 -5.616 -1.379 1.00 67.75 198 LYS A N 1
ATOM 1655 C CA . LYS A 1 198 ? -14.260 -7.044 -1.738 1.00 67.75 198 LYS A CA 1
ATOM 1656 C C . LYS A 1 198 ? -15.492 -7.742 -1.173 1.00 67.75 198 LYS A C 1
ATOM 1658 O O . LYS A 1 198 ? -15.894 -8.774 -1.704 1.00 67.75 198 LYS A O 1
ATOM 1663 N N . ASN A 1 199 ? -16.048 -7.220 -0.084 1.00 62.00 199 ASN A N 1
ATOM 1664 C CA . ASN A 1 199 ? -17.241 -7.772 0.552 1.00 62.00 199 ASN A CA 1
ATOM 1665 C C . ASN A 1 199 ? -18.531 -7.170 -0.028 1.00 62.00 199 ASN A C 1
ATOM 1667 O O . ASN A 1 199 ? -19.620 -7.529 0.419 1.00 62.00 199 ASN A O 1
ATOM 1671 N N . LEU A 1 200 ? -18.413 -6.272 -1.011 1.00 60.41 200 LEU A N 1
ATOM 1672 C CA . LEU A 1 200 ? -19.527 -5.634 -1.694 1.00 60.41 200 LEU A CA 1
ATOM 1673 C C . LEU A 1 200 ? -19.859 -6.356 -3.005 1.00 60.41 200 LEU A C 1
ATOM 1675 O O . LEU A 1 200 ? -18.994 -6.875 -3.710 1.00 60.41 200 LEU A O 1
ATOM 1679 N N . SER A 1 201 ? -21.140 -6.367 -3.351 1.00 54.62 201 SER A N 1
ATOM 1680 C CA . SER A 1 201 ? -21.626 -6.800 -4.661 1.00 54.62 201 SER A CA 1
ATOM 1681 C C . SER A 1 201 ? -21.201 -5.822 -5.775 1.00 54.62 201 SER A C 1
ATOM 1683 O O . SER A 1 201 ? -20.940 -4.647 -5.508 1.00 54.62 201 SER A O 1
ATOM 1685 N N . PRO A 1 202 ? -21.159 -6.249 -7.052 1.00 52.34 202 PRO A N 1
ATOM 1686 C CA . PRO A 1 202 ? -20.777 -5.381 -8.174 1.00 52.34 202 PRO A CA 1
ATOM 1687 C C . PRO A 1 202 ? -21.596 -4.081 -8.280 1.00 52.34 202 PRO A C 1
ATOM 1689 O O . PRO A 1 202 ? -21.042 -3.019 -8.571 1.00 52.34 202 PRO A O 1
ATOM 1692 N N . ASP A 1 203 ? -22.895 -4.143 -7.973 1.00 47.75 203 ASP A N 1
ATOM 1693 C CA . ASP A 1 203 ? -23.783 -2.974 -7.951 1.00 47.75 203 ASP A CA 1
ATOM 1694 C C . ASP A 1 203 ? -23.409 -1.990 -6.832 1.00 47.75 203 ASP A C 1
ATOM 1696 O O . ASP A 1 203 ? -23.562 -0.779 -6.980 1.00 47.75 203 ASP A O 1
ATOM 1700 N N . GLU A 1 204 ? -22.869 -2.485 -5.721 1.00 48.19 204 GLU A N 1
ATOM 1701 C CA . GLU A 1 204 ? -22.384 -1.672 -4.604 1.00 48.19 204 GLU A CA 1
ATOM 1702 C C . GLU A 1 204 ? -21.016 -1.053 -4.904 1.00 48.19 204 GLU A C 1
ATOM 1704 O O . GLU A 1 204 ? -20.799 0.113 -4.585 1.00 48.19 204 GLU A O 1
ATOM 1709 N N . ILE A 1 205 ? -20.139 -1.778 -5.605 1.00 46.16 205 ILE A N 1
ATOM 1710 C CA . ILE A 1 205 ? -18.842 -1.267 -6.078 1.00 46.16 205 ILE A CA 1
ATOM 1711 C C . ILE A 1 205 ? -19.035 -0.119 -7.082 1.00 46.16 205 ILE A C 1
ATOM 1713 O O . ILE A 1 205 ? -18.290 0.854 -7.054 1.00 46.16 205 ILE A O 1
ATOM 1717 N N . SER A 1 206 ? -20.056 -0.182 -7.947 1.00 41.94 206 SER A N 1
ATOM 1718 C CA . SER A 1 206 ? -20.360 0.904 -8.897 1.00 41.94 206 SER A CA 1
ATOM 1719 C C . SER A 1 206 ? -20.852 2.205 -8.245 1.00 41.94 206 SER A C 1
ATOM 1721 O O . SER A 1 206 ? -20.765 3.260 -8.871 1.00 41.94 206 SER A O 1
ATOM 1723 N N . ARG A 1 207 ? -21.364 2.121 -7.008 1.00 43.41 207 ARG A N 1
ATOM 1724 C CA . ARG A 1 207 ? -21.845 3.255 -6.200 1.00 43.41 207 ARG A CA 1
ATOM 1725 C C . ARG A 1 207 ? -20.825 3.725 -5.169 1.00 43.41 207 ARG A C 1
ATOM 1727 O O . ARG A 1 207 ? -21.018 4.783 -4.581 1.00 43.41 207 ARG A O 1
ATOM 1734 N N . MET A 1 208 ? -19.774 2.943 -4.922 1.00 43.50 208 MET A N 1
ATOM 1735 C CA . MET A 1 208 ? -18.604 3.431 -4.207 1.00 43.50 208 MET A CA 1
ATOM 1736 C C . MET A 1 208 ? -17.976 4.532 -5.055 1.00 43.50 208 MET A C 1
ATOM 1738 O O . MET A 1 208 ? -17.702 4.324 -6.240 1.00 43.50 208 MET A O 1
ATOM 1742 N N . ASP A 1 209 ? -17.764 5.699 -4.451 1.00 41.97 209 ASP A N 1
ATOM 1743 C CA . ASP A 1 209 ? -17.042 6.782 -5.099 1.00 41.97 209 ASP A CA 1
ATOM 1744 C C . ASP A 1 209 ? -15.676 6.247 -5.535 1.00 41.97 209 ASP A C 1
ATOM 1746 O O . ASP A 1 209 ? -14.810 5.954 -4.710 1.00 41.97 209 ASP A O 1
ATOM 1750 N N . LYS A 1 210 ? -15.475 6.086 -6.847 1.00 36.88 210 LYS A N 1
ATOM 1751 C CA . LYS A 1 210 ? -14.202 5.610 -7.419 1.00 36.88 210 LYS A CA 1
ATOM 1752 C C . LYS A 1 210 ? -13.039 6.564 -7.119 1.00 36.88 210 LYS A C 1
ATOM 1754 O O . LYS A 1 210 ? -11.887 6.206 -7.346 1.00 36.88 210 LYS A O 1
ATOM 1759 N N . ASN A 1 211 ? -13.362 7.749 -6.602 1.00 33.84 211 ASN A N 1
ATOM 1760 C CA . ASN A 1 211 ? -12.447 8.793 -6.177 1.00 33.84 211 ASN A CA 1
ATOM 1761 C C . ASN A 1 211 ? -12.274 8.881 -4.658 1.00 33.84 211 ASN A C 1
ATOM 1763 O O . ASN A 1 211 ? -11.585 9.793 -4.227 1.00 33.84 211 ASN A O 1
ATOM 1767 N N . PHE A 1 212 ? -12.865 7.981 -3.860 1.00 38.53 212 PHE A N 1
ATOM 1768 C CA . PHE A 1 212 ? -12.773 8.044 -2.403 1.00 38.53 212 PHE A CA 1
ATOM 1769 C C . PHE A 1 212 ? -11.321 7.838 -1.960 1.00 38.53 212 PHE A C 1
ATOM 1771 O O . PHE A 1 212 ? -10.820 6.714 -1.856 1.00 38.53 212 PHE A O 1
ATOM 1778 N N . LYS A 1 213 ? -10.620 8.945 -1.736 1.00 40.38 213 LYS A N 1
ATOM 1779 C CA . LYS A 1 213 ? -9.283 8.943 -1.165 1.00 40.38 213 LYS A CA 1
ATOM 1780 C C . LYS A 1 213 ? -9.455 9.013 0.346 1.00 40.38 213 LYS A C 1
ATOM 1782 O O . LYS A 1 213 ? -10.288 9.759 0.843 1.00 40.38 213 LYS A O 1
ATOM 1787 N N . PHE A 1 214 ? -8.637 8.295 1.114 1.00 40.44 214 PHE A N 1
ATOM 1788 C CA . PHE A 1 214 ? -8.587 8.508 2.571 1.00 40.44 214 PHE A CA 1
ATOM 1789 C C . PHE A 1 214 ? -8.262 9.969 2.932 1.00 40.44 214 PHE A C 1
ATOM 1791 O O . PHE A 1 214 ? -8.615 10.416 4.019 1.00 40.44 214 PHE A O 1
ATOM 1798 N N . SER A 1 215 ? -7.654 10.730 2.009 1.00 34.38 215 SER A N 1
ATOM 1799 C CA . SER A 1 215 ? -7.516 12.184 2.124 1.00 34.38 215 SER A CA 1
ATOM 1800 C C . SER A 1 215 ? -8.853 12.909 2.247 1.00 34.38 215 SER A C 1
ATOM 1802 O O . SER A 1 215 ? -8.898 13.944 2.891 1.00 34.38 215 SER A O 1
ATOM 1804 N N . ASP A 1 216 ? -9.935 12.386 1.671 1.00 37.97 216 ASP A N 1
ATOM 1805 C CA . ASP A 1 216 ? -11.258 13.006 1.734 1.00 37.97 216 ASP A CA 1
ATOM 1806 C C . ASP A 1 216 ? -11.907 12.786 3.106 1.00 37.97 216 ASP A C 1
ATOM 1808 O O . ASP A 1 216 ? -12.512 13.716 3.613 1.00 37.97 216 ASP A O 1
ATOM 1812 N N . ILE A 1 217 ? -11.681 11.641 3.772 1.00 39.28 217 ILE A N 1
ATOM 1813 C CA . ILE A 1 217 ? -12.046 11.451 5.196 1.00 39.28 217 ILE A CA 1
ATOM 1814 C C . ILE A 1 217 ? -11.255 12.427 6.079 1.00 39.28 217 ILE A C 1
ATOM 1816 O O . ILE A 1 217 ? -11.820 13.111 6.925 1.00 39.28 217 ILE A O 1
ATOM 1820 N N . LEU A 1 218 ? -9.945 12.543 5.837 1.00 36.31 218 LEU A N 1
ATOM 1821 C CA . LEU A 1 218 ? -9.074 13.462 6.580 1.00 36.31 218 LEU A CA 1
ATOM 1822 C C . LEU A 1 218 ? -9.440 14.940 6.355 1.00 36.31 218 LEU A C 1
ATOM 1824 O O . LEU A 1 218 ? -9.265 15.753 7.257 1.00 36.31 218 LEU A O 1
ATOM 1828 N N . ASN A 1 219 ? -9.956 15.283 5.171 1.00 35.75 219 ASN A N 1
ATOM 1829 C CA . ASN A 1 219 ? -10.393 16.636 4.829 1.00 35.75 219 ASN A CA 1
ATOM 1830 C C . ASN A 1 219 ? -11.846 16.926 5.240 1.00 35.75 219 ASN A C 1
ATOM 1832 O O . ASN A 1 219 ? -12.194 18.098 5.364 1.00 35.75 219 ASN A O 1
ATOM 1836 N N . GLN A 1 220 ? -12.696 15.906 5.420 1.00 37.03 220 GLN A N 1
ATOM 1837 C CA . GLN A 1 220 ? -14.123 16.095 5.705 1.00 37.03 220 GLN A CA 1
ATOM 1838 C C . GLN A 1 220 ? -14.484 16.106 7.192 1.00 37.03 220 GLN A C 1
ATOM 1840 O O . GLN A 1 220 ? -15.545 16.635 7.500 1.00 37.03 220 GLN A O 1
ATOM 1845 N N . GLU A 1 221 ? -13.641 15.626 8.117 1.00 34.03 221 GLU A N 1
ATOM 1846 C CA . GLU A 1 221 ? -14.062 15.546 9.534 1.00 34.03 221 GLU A CA 1
ATOM 1847 C C . GLU A 1 221 ? -13.052 16.025 10.595 1.00 34.03 221 GLU A C 1
ATOM 1849 O O . GLU A 1 221 ? -13.377 15.955 11.776 1.00 34.03 221 GLU A O 1
ATOM 1854 N N . VAL A 1 222 ? -11.873 16.574 10.246 1.00 32.50 222 VAL A N 1
ATOM 1855 C CA . VAL A 1 222 ? -10.877 16.939 11.290 1.00 32.50 222 VAL A CA 1
ATOM 1856 C C . VAL A 1 222 ? -10.399 18.404 11.306 1.00 32.50 222 VAL A C 1
ATOM 1858 O O . VAL A 1 222 ? -9.886 18.827 12.333 1.00 32.50 222 VAL A O 1
ATOM 1861 N N . TYR A 1 223 ? -10.596 19.246 10.276 1.00 29.78 223 TYR A N 1
ATOM 1862 C CA . TYR A 1 223 ? -9.930 20.575 10.284 1.00 29.78 223 TYR A CA 1
ATOM 1863 C C . TYR A 1 223 ? -10.670 21.801 9.725 1.00 29.78 223 TYR A C 1
ATOM 1865 O O . TYR A 1 223 ? -10.034 22.835 9.527 1.00 29.78 223 TYR A O 1
ATOM 1873 N N . ASN A 1 224 ? -11.994 21.770 9.556 1.00 26.38 224 ASN A N 1
ATOM 1874 C CA . ASN A 1 224 ? -12.753 23.013 9.372 1.00 26.38 224 ASN A CA 1
ATOM 1875 C C . ASN A 1 224 ? -13.729 23.216 10.531 1.00 26.38 224 ASN A C 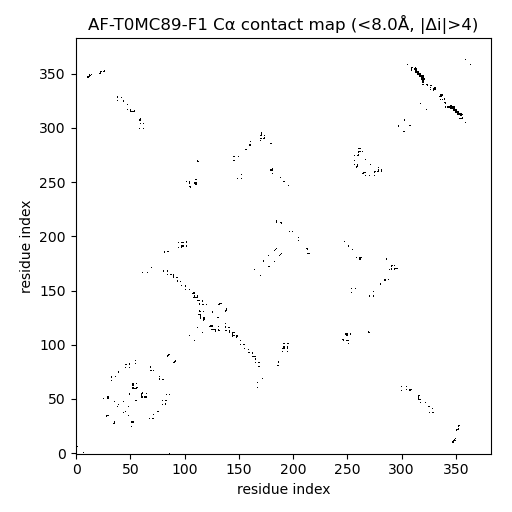1
ATOM 1877 O O . ASN A 1 224 ? -14.873 22.772 10.490 1.00 26.38 224 ASN A O 1
ATOM 1881 N N . ASP A 1 225 ? -13.269 23.946 11.547 1.00 29.73 225 ASP A N 1
ATOM 1882 C CA . ASP A 1 225 ? -14.162 24.746 12.379 1.00 29.73 225 ASP A CA 1
ATOM 1883 C C . ASP A 1 225 ? -15.015 25.628 11.458 1.00 29.73 225 ASP A C 1
ATOM 1885 O O . ASP A 1 225 ? -14.491 26.563 10.839 1.00 29.73 225 ASP A O 1
ATOM 1889 N N . LYS A 1 226 ? -16.313 25.321 11.377 1.00 28.22 226 LYS A N 1
ATOM 1890 C CA . LYS A 1 226 ? -17.465 26.240 11.459 1.00 28.22 226 LYS A CA 1
ATOM 1891 C C . LYS A 1 226 ? -18.687 25.617 10.785 1.00 28.22 226 LYS A C 1
ATOM 1893 O O . LYS A 1 226 ? -18.624 25.178 9.642 1.00 28.22 226 LYS A O 1
ATOM 1898 N N . GLU A 1 227 ? -19.759 25.575 11.572 1.00 31.88 227 GLU A N 1
ATOM 1899 C CA . GLU A 1 227 ? -21.159 25.834 11.215 1.00 31.88 227 GLU A CA 1
ATOM 1900 C C . GLU A 1 227 ? -21.437 26.053 9.705 1.00 31.88 227 GLU A C 1
ATOM 1902 O O . GLU A 1 227 ? -20.776 26.867 9.064 1.00 31.88 227 GLU A O 1
ATOM 1907 N N . ASP A 1 228 ? -22.465 25.358 9.187 1.00 27.19 228 ASP A N 1
ATOM 1908 C CA . ASP A 1 228 ? -23.204 25.630 7.926 1.00 27.19 228 ASP A CA 1
ATOM 1909 C C . ASP A 1 228 ? -23.041 24.684 6.708 1.00 27.19 228 ASP A C 1
ATOM 1911 O O . ASP A 1 228 ? -23.286 25.100 5.575 1.00 27.19 228 ASP A O 1
ATOM 1915 N N . VAL A 1 229 ? -22.736 23.386 6.872 1.00 28.16 229 VAL A N 1
ATOM 1916 C CA . VAL A 1 229 ? -22.789 22.424 5.729 1.00 28.16 229 VAL A CA 1
ATOM 1917 C C . VAL A 1 229 ? -23.975 21.440 5.779 1.00 28.16 229 VAL A C 1
ATOM 1919 O O . VAL A 1 229 ? -24.235 20.733 4.806 1.00 28.16 229 VAL A O 1
ATOM 1922 N N . PHE A 1 230 ? -24.776 21.430 6.849 1.00 25.59 230 PHE A N 1
ATOM 1923 C CA . PHE A 1 230 ? -25.881 20.466 6.991 1.00 25.59 230 PHE A CA 1
ATOM 1924 C C . PHE A 1 230 ? -27.196 20.833 6.284 1.00 25.59 230 PHE A C 1
ATOM 1926 O O . PHE A 1 230 ? -28.083 19.989 6.205 1.00 25.59 230 PHE A O 1
ATOM 1933 N N . ASP A 1 231 ? -27.326 22.015 5.683 1.00 27.05 231 ASP A N 1
ATOM 1934 C CA . ASP A 1 231 ? -28.643 22.477 5.217 1.00 27.05 231 ASP A CA 1
ATOM 1935 C C . ASP A 1 231 ? -29.108 21.937 3.852 1.00 27.05 231 ASP A C 1
ATOM 1937 O O . ASP A 1 231 ? -30.206 22.273 3.420 1.00 27.05 231 ASP A O 1
ATOM 1941 N N . ASN A 1 232 ? -28.339 21.099 3.142 1.00 26.28 232 ASN A N 1
ATOM 1942 C CA . ASN A 1 232 ? -28.737 20.666 1.787 1.00 26.28 232 ASN A CA 1
ATOM 1943 C C . ASN A 1 232 ? -28.494 19.187 1.446 1.00 26.28 232 ASN A C 1
ATOM 1945 O O . ASN A 1 232 ? -28.311 18.848 0.274 1.00 26.28 232 ASN A O 1
ATOM 1949 N N . ILE A 1 233 ? -28.536 18.280 2.425 1.00 28.52 233 ILE A N 1
ATOM 1950 C CA . ILE A 1 233 ? -28.587 16.839 2.134 1.00 28.52 233 ILE A CA 1
ATOM 1951 C C . ILE A 1 233 ? -30.000 16.331 2.416 1.00 28.52 233 ILE A C 1
ATOM 1953 O O . ILE A 1 233 ? -30.425 16.219 3.556 1.00 28.52 233 ILE A O 1
ATOM 1957 N N . ASP A 1 234 ? -30.713 16.034 1.331 1.00 28.39 234 ASP A N 1
ATOM 1958 C CA . ASP A 1 234 ? -32.078 15.505 1.275 1.00 28.39 234 ASP A CA 1
ATOM 1959 C C . ASP A 1 234 ? -32.248 14.283 2.216 1.00 28.39 234 ASP A C 1
ATOM 1961 O O . ASP A 1 234 ? -31.878 13.146 1.888 1.00 28.39 234 ASP A O 1
ATOM 1965 N N . GLU A 1 235 ? -32.784 14.530 3.419 1.00 29.27 235 GLU A N 1
ATOM 1966 C CA . GLU A 1 235 ? -32.847 13.602 4.567 1.00 29.27 235 GLU A CA 1
ATOM 1967 C C . GLU A 1 235 ? -33.568 12.277 4.251 1.00 29.27 235 GLU A C 1
ATOM 1969 O O . GLU A 1 235 ? -33.338 11.243 4.886 1.00 29.27 235 GLU A O 1
ATOM 1974 N N . ASN A 1 236 ? -34.394 12.261 3.204 1.00 27.55 236 ASN A N 1
ATOM 1975 C CA . ASN A 1 236 ? -35.208 11.107 2.830 1.00 27.55 236 ASN A CA 1
ATOM 1976 C C . ASN A 1 236 ? -34.428 9.984 2.116 1.00 27.55 236 ASN A C 1
ATOM 1978 O O . ASN A 1 236 ? -34.917 8.851 2.050 1.00 27.55 236 ASN A O 1
ATOM 1982 N N . ASN A 1 237 ? -33.210 10.244 1.618 1.00 29.72 237 ASN A N 1
ATOM 1983 C CA . ASN A 1 237 ? -32.357 9.213 1.001 1.00 29.72 237 ASN A CA 1
ATOM 1984 C C . ASN A 1 237 ? -31.354 8.570 1.975 1.00 29.72 237 ASN A C 1
ATOM 1986 O O . ASN A 1 237 ? -30.853 7.475 1.704 1.00 29.72 237 ASN A O 1
ATOM 1990 N N . PHE A 1 238 ? -31.090 9.193 3.126 1.00 27.97 238 PHE A N 1
ATOM 1991 C CA . PHE A 1 238 ? -30.109 8.698 4.097 1.00 27.97 238 PHE A CA 1
ATOM 1992 C C . PHE A 1 238 ? -30.639 7.492 4.893 1.00 27.97 238 PHE A C 1
ATOM 1994 O O . PHE A 1 238 ? -29.921 6.520 5.143 1.00 27.97 238 PHE A O 1
ATOM 2001 N N . GLN A 1 239 ? -31.940 7.485 5.199 1.00 28.03 239 GLN A N 1
ATOM 2002 C CA . GLN A 1 239 ? -32.550 6.478 6.075 1.00 28.03 239 GLN A CA 1
ATOM 2003 C C . GLN A 1 239 ? -32.669 5.071 5.456 1.00 28.03 239 GLN A C 1
ATOM 2005 O O . GLN A 1 239 ? -32.776 4.080 6.179 1.00 28.03 239 GLN A O 1
ATOM 2010 N N . LYS A 1 240 ? -32.566 4.926 4.126 1.00 28.16 240 LYS A N 1
ATOM 2011 C CA . LYS A 1 240 ? -32.593 3.608 3.454 1.00 28.16 240 LYS A CA 1
ATOM 2012 C C . LYS A 1 240 ? -31.228 2.910 3.347 1.00 28.16 240 LYS A C 1
ATOM 2014 O O . LYS A 1 240 ? -31.193 1.730 3.001 1.00 28.16 240 LYS A O 1
ATOM 2019 N N . ASN A 1 241 ? -30.122 3.571 3.706 1.00 31.66 241 ASN A N 1
ATOM 2020 C CA . ASN A 1 241 ? -28.765 2.997 3.670 1.00 31.66 241 ASN A CA 1
ATOM 2021 C C . ASN A 1 241 ? -28.315 2.338 4.995 1.00 31.66 241 ASN A C 1
ATOM 2023 O O . ASN A 1 241 ? -27.223 1.777 5.073 1.00 31.66 241 ASN A O 1
ATOM 2027 N N . ILE A 1 242 ? -29.163 2.324 6.027 1.00 31.83 242 ILE A N 1
ATOM 2028 C CA . ILE A 1 242 ? -28.778 2.048 7.427 1.00 31.83 242 ILE A CA 1
ATOM 2029 C C . ILE A 1 242 ? -28.483 0.560 7.746 1.00 31.83 242 ILE A C 1
ATOM 2031 O O . ILE A 1 242 ? -27.961 0.234 8.805 1.00 31.83 242 ILE A O 1
ATOM 2035 N N . LYS A 1 243 ? -28.691 -0.385 6.818 1.00 34.78 243 LYS A N 1
ATOM 2036 C CA . LYS A 1 243 ? -28.134 -1.753 6.977 1.00 34.78 243 LYS A CA 1
ATOM 2037 C C . LYS A 1 243 ? -26.726 -1.924 6.392 1.00 34.78 243 LYS A C 1
ATOM 2039 O O . LYS A 1 243 ? -26.077 -2.923 6.680 1.00 34.78 243 LYS A O 1
ATOM 2044 N N . LYS A 1 244 ? -26.246 -0.947 5.612 1.00 45.50 244 LYS A N 1
ATOM 2045 C CA . LYS A 1 244 ? -24.897 -0.889 5.015 1.00 45.50 244 LYS A CA 1
ATOM 2046 C C . LYS A 1 244 ? -23.927 -0.011 5.821 1.00 45.50 244 LYS A C 1
ATOM 2048 O O . LYS A 1 244 ? -22.745 0.035 5.502 1.00 45.50 244 LYS A O 1
ATOM 2053 N N . SER A 1 245 ? -24.416 0.646 6.876 1.00 52.72 245 SER A N 1
ATOM 2054 C CA . SER A 1 245 ? -23.688 1.623 7.692 1.00 52.72 245 SER A CA 1
ATOM 2055 C C . SER A 1 245 ? -22.881 1.026 8.853 1.00 52.72 245 SER A C 1
ATOM 2057 O O . SER A 1 245 ? -21.989 1.697 9.354 1.00 52.72 245 SER A O 1
ATOM 2059 N N . SER A 1 246 ? -23.105 -0.224 9.287 1.00 66.88 246 SER A N 1
ATOM 2060 C CA . SER A 1 246 ? -22.440 -0.708 10.514 1.00 66.88 246 SER A CA 1
ATOM 2061 C C . SER A 1 246 ? -20.957 -1.048 10.326 1.00 66.88 246 SER A C 1
ATOM 2063 O O . SER A 1 246 ? -20.145 -0.635 11.144 1.00 66.88 246 SER A O 1
ATOM 2065 N N . LEU A 1 247 ? -20.562 -1.773 9.269 1.00 74.38 247 LEU A N 1
ATOM 2066 C CA . LEU A 1 247 ? -19.156 -2.170 9.091 1.00 74.38 247 LEU A CA 1
ATOM 2067 C C . LEU A 1 247 ? -18.276 -0.978 8.712 1.00 74.38 247 LEU A C 1
ATOM 2069 O O . LEU A 1 247 ? -17.192 -0.828 9.270 1.00 74.38 247 LEU A O 1
ATOM 2073 N N . ARG A 1 248 ? -18.756 -0.120 7.808 1.00 78.19 248 ARG A N 1
ATOM 2074 C CA . ARG A 1 248 ? -18.032 1.081 7.389 1.00 78.19 248 ARG A CA 1
ATOM 2075 C C . ARG A 1 248 ? -17.766 2.009 8.569 1.00 78.19 248 ARG A C 1
ATOM 2077 O O . ARG A 1 248 ? -16.621 2.383 8.780 1.00 78.19 248 ARG A O 1
ATOM 2084 N N . ASN A 1 249 ? -18.775 2.273 9.402 1.00 75.81 249 ASN A N 1
ATOM 2085 C CA . ASN A 1 249 ? -18.604 3.097 10.602 1.00 75.81 249 ASN A CA 1
ATOM 2086 C C . ASN A 1 249 ? -17.604 2.468 11.585 1.00 75.81 249 ASN A C 1
ATOM 2088 O O . ASN A 1 249 ? -16.777 3.171 12.153 1.00 75.81 249 ASN A O 1
ATOM 2092 N N . LYS A 1 250 ? -17.604 1.136 11.741 1.00 82.44 250 LYS A N 1
ATOM 2093 C CA . LYS A 1 250 ? -16.597 0.434 12.561 1.00 82.44 250 LYS A CA 1
ATOM 2094 C C . LYS A 1 250 ? -15.176 0.573 11.996 1.00 82.44 250 LYS A C 1
ATOM 2096 O O . LYS A 1 250 ? -14.230 0.664 12.774 1.00 82.44 250 LYS A O 1
ATOM 2101 N N . ILE A 1 251 ? -15.014 0.557 10.669 1.00 82.62 251 ILE A N 1
ATOM 2102 C CA . ILE A 1 251 ? -13.717 0.771 10.006 1.00 82.62 251 ILE A CA 1
ATOM 2103 C C . ILE A 1 251 ? -13.255 2.217 10.185 1.00 82.62 251 ILE A C 1
ATOM 2105 O O . ILE A 1 251 ? -12.092 2.414 10.521 1.00 82.62 251 ILE A O 1
ATOM 2109 N N . LEU A 1 252 ? -14.144 3.197 10.003 1.00 80.44 252 LEU A N 1
ATOM 2110 C CA . LEU A 1 252 ? -13.833 4.616 10.203 1.00 80.44 252 LEU A CA 1
ATOM 2111 C C . LEU A 1 252 ? -13.363 4.872 11.636 1.00 80.44 252 LEU A C 1
ATOM 2113 O O . LEU A 1 252 ? -12.223 5.277 11.818 1.00 80.44 252 LEU A O 1
ATOM 2117 N N . VAL A 1 253 ? -14.138 4.442 12.639 1.00 81.94 253 VAL A N 1
ATOM 2118 C CA . VAL A 1 253 ? -13.745 4.536 14.057 1.00 81.94 253 VAL A CA 1
ATOM 2119 C C . VAL A 1 253 ? -12.376 3.899 14.314 1.00 81.94 253 VAL A C 1
ATOM 2121 O O . VAL A 1 253 ? -11.555 4.454 15.041 1.00 81.94 253 VAL A O 1
ATOM 2124 N N . LEU A 1 254 ? -12.097 2.731 13.725 1.00 84.00 254 LEU A N 1
ATOM 2125 C CA . LEU A 1 254 ? -10.788 2.096 13.867 1.00 84.00 254 LEU A CA 1
ATOM 2126 C C . LEU A 1 254 ? -9.667 2.955 13.261 1.00 84.00 254 LEU A C 1
ATOM 2128 O O . LEU A 1 254 ? -8.610 3.078 13.875 1.00 84.00 254 LEU A O 1
ATOM 2132 N N . VAL A 1 255 ? -9.873 3.513 12.067 1.00 82.56 255 VAL A N 1
ATOM 2133 C CA . VAL A 1 255 ? -8.882 4.358 11.388 1.00 82.56 255 VAL A CA 1
ATOM 2134 C C . VAL A 1 255 ? -8.664 5.666 12.147 1.00 82.56 255 VAL A C 1
ATOM 2136 O O . VAL A 1 255 ? -7.510 6.025 12.361 1.00 82.56 255 VAL A O 1
ATOM 2139 N N . ASP A 1 256 ? -9.719 6.315 12.635 1.00 78.38 256 ASP A N 1
ATOM 2140 C CA . ASP A 1 256 ? -9.630 7.573 13.388 1.00 78.38 256 ASP A CA 1
ATOM 2141 C C . ASP A 1 256 ? -8.844 7.390 14.689 1.00 78.38 256 ASP A C 1
ATOM 2143 O O . ASP A 1 256 ? -7.909 8.137 14.990 1.00 78.38 256 ASP A O 1
ATOM 2147 N N . VAL A 1 257 ? -9.138 6.317 15.431 1.00 81.38 257 VAL A N 1
ATOM 2148 C CA . VAL A 1 257 ? -8.393 5.987 16.653 1.00 81.38 257 VAL A CA 1
ATOM 2149 C C . VAL A 1 257 ? -6.930 5.655 16.334 1.00 81.38 257 VAL A C 1
ATOM 2151 O O . VAL A 1 257 ? -6.033 6.042 17.084 1.00 81.38 257 VAL A O 1
ATOM 2154 N N . LEU A 1 258 ? -6.648 4.984 15.211 1.00 83.25 258 LEU A N 1
ATOM 2155 C CA . LEU A 1 258 ? -5.272 4.734 14.770 1.00 83.25 258 LEU A CA 1
ATOM 2156 C C . LEU A 1 258 ? -4.539 6.021 14.383 1.00 83.25 258 LEU A C 1
ATOM 2158 O O . LEU A 1 258 ? -3.371 6.161 14.743 1.00 83.25 258 LEU A O 1
ATOM 2162 N N . ILE A 1 259 ? -5.195 6.953 13.686 1.00 79.38 259 ILE A N 1
ATOM 2163 C CA . ILE A 1 259 ? -4.624 8.259 13.333 1.00 79.38 259 ILE A CA 1
ATOM 2164 C C . ILE A 1 259 ? -4.204 8.998 14.599 1.00 79.38 259 ILE A C 1
ATOM 2166 O O . ILE A 1 259 ? -3.055 9.419 14.682 1.00 79.38 259 ILE A O 1
ATOM 2170 N N . CYS A 1 260 ? -5.059 9.049 15.619 1.00 79.00 260 CYS A N 1
ATOM 2171 C CA . CYS A 1 260 ? -4.708 9.643 16.907 1.00 79.00 260 CYS A CA 1
ATOM 2172 C C . CYS A 1 260 ? -3.511 8.979 17.580 1.00 79.00 260 CYS A C 1
ATOM 2174 O O . CYS A 1 260 ? -2.587 9.655 18.032 1.00 79.00 260 CYS A O 1
ATOM 2176 N N . ILE A 1 261 ? -3.502 7.644 17.638 1.00 79.12 261 ILE A N 1
ATOM 2177 C CA . ILE A 1 261 ? -2.388 6.893 18.225 1.00 79.12 261 ILE A CA 1
ATOM 2178 C C . ILE A 1 261 ? -1.072 7.234 17.510 1.00 79.12 261 ILE A C 1
ATOM 2180 O O . ILE A 1 261 ? -0.025 7.306 18.160 1.00 79.12 261 ILE A O 1
ATOM 2184 N N . ILE A 1 262 ? -1.121 7.425 16.187 1.00 76.81 262 ILE A N 1
ATOM 2185 C CA . ILE A 1 262 ? 0.047 7.677 15.339 1.00 76.81 262 ILE A CA 1
ATOM 2186 C C . ILE A 1 262 ? 0.492 9.145 15.393 1.00 76.81 262 ILE A C 1
ATOM 2188 O O . ILE A 1 262 ? 1.696 9.380 15.502 1.00 76.81 262 ILE A O 1
ATOM 2192 N N . ASN A 1 263 ? -0.444 10.096 15.313 1.00 73.31 263 ASN A N 1
ATOM 2193 C CA . ASN A 1 263 ? -0.170 11.528 15.159 1.00 73.31 263 ASN A CA 1
ATOM 2194 C C . ASN A 1 263 ? -0.189 12.325 16.472 1.00 73.31 263 ASN A C 1
ATOM 2196 O O . ASN A 1 263 ? 0.109 13.512 16.463 1.00 73.31 263 ASN A O 1
ATOM 2200 N N . ASP A 1 264 ? -0.520 11.680 17.596 1.00 68.88 264 ASP A N 1
ATOM 2201 C CA . ASP A 1 264 ? -0.644 12.340 18.904 1.00 68.88 264 ASP A CA 1
ATOM 2202 C C . ASP A 1 264 ? -1.673 13.494 18.898 1.00 68.88 264 ASP A C 1
ATOM 2204 O O . ASP A 1 264 ? -1.536 14.470 19.628 1.00 68.88 264 ASP A O 1
ATOM 2208 N N . GLU A 1 265 ? -2.703 13.376 18.054 1.00 66.75 265 GLU A N 1
ATOM 2209 C CA . GLU A 1 265 ? -3.800 14.345 17.925 1.00 66.75 265 GLU A CA 1
ATOM 2210 C C . GLU A 1 265 ? -4.881 14.151 18.999 1.00 66.75 265 GLU A C 1
ATOM 2212 O O . GLU A 1 265 ? -5.025 13.068 19.583 1.00 66.75 265 GLU A O 1
ATOM 2217 N N . ASP A 1 266 ? -5.669 15.205 19.223 1.00 57.66 266 ASP A N 1
ATOM 2218 C CA . ASP A 1 266 ? -6.848 15.170 20.084 1.00 57.66 266 ASP A CA 1
ATOM 2219 C C . ASP A 1 266 ? -7.943 14.288 19.460 1.00 57.66 266 ASP A C 1
ATOM 2221 O O . ASP A 1 266 ? -8.253 14.383 18.274 1.00 57.66 266 ASP A O 1
ATOM 2225 N N . VAL A 1 267 ? -8.550 13.423 20.273 1.00 63.53 267 VAL A N 1
ATOM 2226 C CA . VAL A 1 267 ? -9.727 12.619 19.898 1.00 63.53 267 VAL A CA 1
ATOM 2227 C C . VAL A 1 267 ? -10.858 12.939 20.842 1.00 63.53 267 VAL A C 1
ATOM 2229 O O . VAL A 1 267 ? -10.644 13.420 21.956 1.00 63.53 267 VAL A O 1
ATOM 2232 N N . VAL A 1 268 ? -12.068 12.590 20.412 1.00 62.94 268 VAL A N 1
ATOM 2233 C CA . VAL A 1 268 ? -13.230 12.477 21.284 1.00 62.94 268 VAL A CA 1
ATOM 2234 C C . VAL A 1 268 ? -12.834 11.826 22.616 1.00 62.94 268 VAL A C 1
ATOM 2236 O O . VAL A 1 268 ? -12.283 10.720 22.664 1.00 62.94 268 VAL A O 1
ATOM 2239 N N . SER A 1 269 ? -13.101 12.549 23.703 1.00 67.19 269 SER A N 1
ATOM 2240 C CA . SER A 1 269 ? -12.541 12.323 25.042 1.00 67.19 269 SER A CA 1
ATOM 2241 C C . SER A 1 269 ? -12.686 10.889 25.560 1.00 67.19 269 SER A C 1
ATOM 2243 O O . SER A 1 269 ? -11.849 10.413 26.326 1.00 67.19 269 SER A O 1
ATOM 2245 N N . TYR A 1 270 ? -13.712 10.163 25.119 1.00 74.56 270 TYR A N 1
ATOM 2246 C CA . TYR A 1 270 ? -13.985 8.803 25.570 1.00 74.56 270 TYR A CA 1
ATOM 2247 C C . TYR A 1 270 ? -13.086 7.717 24.944 1.00 74.56 270 TYR A C 1
ATOM 2249 O O . TYR A 1 270 ? -13.001 6.623 25.504 1.00 74.56 270 TYR A O 1
ATOM 2257 N N . TYR A 1 271 ? -12.366 7.986 23.846 1.00 80.25 271 TYR A N 1
ATOM 2258 C CA . TYR A 1 271 ? -11.337 7.068 23.318 1.00 80.25 271 TYR A CA 1
ATOM 2259 C C . TYR A 1 271 ? -9.944 7.305 23.919 1.00 80.25 271 TYR A C 1
ATOM 2261 O O . TYR A 1 271 ? -9.078 6.428 23.817 1.00 80.25 271 TYR A O 1
ATOM 2269 N N . LEU A 1 272 ? -9.739 8.442 24.597 1.00 77.75 272 LEU A N 1
ATOM 2270 C CA . LEU A 1 272 ? -8.458 8.859 25.176 1.00 77.75 272 LEU A CA 1
ATOM 2271 C C . LEU A 1 272 ? -7.749 7.755 25.991 1.00 77.75 272 LEU A C 1
ATOM 2273 O O . LEU A 1 272 ? -6.557 7.546 25.754 1.00 77.75 272 LEU A O 1
ATOM 2277 N N . PRO A 1 273 ? -8.432 6.974 26.862 1.00 79.62 273 PRO A N 1
ATOM 2278 C CA . PRO A 1 273 ? -7.764 5.944 27.664 1.00 79.62 273 PRO A CA 1
ATOM 2279 C C . PRO A 1 273 ? -7.081 4.855 26.826 1.00 79.62 273 PRO A C 1
ATOM 2281 O O . PRO A 1 273 ? -6.029 4.340 27.203 1.00 79.62 273 PRO A O 1
ATOM 2284 N N . ILE A 1 274 ? -7.671 4.494 25.682 1.00 82.56 274 ILE A N 1
ATOM 2285 C CA . ILE A 1 274 ? -7.069 3.535 24.750 1.00 82.56 274 ILE A CA 1
ATOM 2286 C C . ILE A 1 274 ? -5.924 4.200 23.989 1.00 82.56 274 ILE A C 1
ATOM 2288 O O . ILE A 1 274 ? -4.864 3.593 23.829 1.00 82.56 274 ILE A O 1
ATOM 2292 N N . CYS A 1 275 ? -6.124 5.429 23.510 1.00 80.44 275 CYS A N 1
ATOM 2293 C CA . CYS A 1 275 ? -5.110 6.139 22.739 1.00 80.44 275 CYS A CA 1
ATOM 2294 C C . CYS A 1 275 ? -3.810 6.286 23.539 1.00 80.44 275 CYS A C 1
ATOM 2296 O O . CYS A 1 275 ? -2.745 5.933 23.036 1.00 80.44 275 CYS A O 1
ATOM 2298 N N . GLU A 1 276 ? -3.888 6.712 24.802 1.00 79.75 276 GLU A N 1
ATOM 2299 C CA . GLU A 1 276 ? -2.722 6.841 25.686 1.00 79.75 276 GLU A CA 1
ATOM 2300 C C . GLU A 1 276 ? -1.971 5.517 25.883 1.00 79.75 276 GLU A C 1
ATOM 2302 O O . GLU A 1 276 ? -0.739 5.485 25.817 1.00 79.75 276 GLU A O 1
ATOM 2307 N N . GLU A 1 277 ? -2.694 4.406 26.052 1.00 82.31 277 GLU A N 1
ATOM 2308 C CA . GLU A 1 277 ? -2.089 3.075 26.166 1.00 82.31 277 GLU A CA 1
ATOM 2309 C C . GLU A 1 277 ? -1.286 2.711 24.907 1.00 82.31 277 GLU A C 1
ATOM 2311 O O . GLU A 1 277 ? -0.163 2.199 24.991 1.00 82.31 277 GLU A O 1
ATOM 2316 N N . PHE A 1 278 ? -1.844 2.983 23.725 1.00 81.44 278 PHE A N 1
ATOM 2317 C CA . PHE A 1 278 ? -1.219 2.624 22.454 1.00 81.44 278 PHE A CA 1
ATOM 2318 C C . PHE A 1 278 ? -0.176 3.630 21.953 1.00 81.44 278 PHE A C 1
ATOM 2320 O O . PHE A 1 278 ? 0.675 3.241 21.149 1.00 81.44 278 PHE A O 1
ATOM 2327 N N . LYS A 1 279 ? -0.126 4.861 22.477 1.00 75.31 279 LYS A N 1
ATOM 2328 C CA . LYS A 1 279 ? 0.965 5.817 22.192 1.00 75.31 279 LYS A CA 1
ATOM 2329 C C . LYS A 1 279 ? 2.344 5.246 22.561 1.00 75.31 279 LYS A C 1
ATOM 2331 O O . LYS A 1 279 ? 3.330 5.476 21.859 1.00 75.31 279 LYS A O 1
ATOM 2336 N N . ILE A 1 280 ? 2.430 4.409 23.601 1.00 69.75 280 ILE A N 1
ATOM 2337 C CA . ILE A 1 280 ? 3.674 3.699 23.960 1.00 69.75 280 ILE A CA 1
ATOM 2338 C C . ILE A 1 280 ? 4.078 2.700 22.860 1.00 69.75 280 ILE A C 1
ATOM 2340 O O . ILE A 1 280 ? 5.258 2.585 22.520 1.00 69.75 280 ILE A O 1
ATOM 2344 N N . TYR A 1 281 ? 3.104 2.012 22.254 1.00 69.31 281 TYR A N 1
ATOM 2345 C CA . TYR A 1 281 ? 3.344 1.098 21.133 1.00 69.31 281 TYR A CA 1
ATOM 2346 C C . TYR A 1 281 ? 3.739 1.846 19.857 1.00 69.31 281 TYR A C 1
ATOM 2348 O O . TYR A 1 281 ? 4.576 1.341 19.105 1.00 69.31 281 TYR A O 1
ATOM 2356 N N . ASN A 1 282 ? 3.200 3.050 19.637 1.00 68.50 282 ASN A N 1
ATOM 2357 C CA . ASN A 1 282 ? 3.585 3.903 18.514 1.00 68.50 282 ASN A CA 1
ATOM 2358 C C . ASN A 1 282 ? 5.091 4.203 18.539 1.00 68.50 282 ASN A C 1
ATOM 2360 O O . ASN A 1 282 ? 5.767 3.969 17.545 1.00 68.50 282 ASN A O 1
ATOM 2364 N N . LYS A 1 283 ? 5.671 4.562 19.696 1.00 67.62 283 LYS A N 1
ATOM 2365 C CA . LYS A 1 283 ? 7.134 4.750 19.817 1.00 67.62 283 LYS A CA 1
ATOM 2366 C C . LYS A 1 283 ? 7.933 3.516 19.387 1.00 67.62 283 LYS A C 1
ATOM 2368 O O . LYS A 1 283 ? 8.964 3.646 18.738 1.00 67.62 283 LYS A O 1
ATOM 2373 N N . SER A 1 284 ? 7.460 2.309 19.699 1.00 69.00 284 SER A N 1
ATOM 2374 C CA . SER A 1 284 ? 8.111 1.071 19.250 1.00 69.00 284 SER A CA 1
ATOM 2375 C C . SER A 1 284 ? 8.000 0.856 17.737 1.00 69.00 284 SER A C 1
ATOM 2377 O O . SER A 1 284 ? 8.963 0.396 17.125 1.00 69.00 284 SER A O 1
ATOM 2379 N N . ILE A 1 285 ? 6.858 1.188 17.131 1.00 68.06 285 ILE A N 1
ATOM 2380 C CA . ILE A 1 285 ? 6.651 1.107 15.679 1.00 68.06 285 ILE A CA 1
ATOM 2381 C C . ILE A 1 285 ? 7.504 2.155 14.956 1.00 68.06 285 ILE A C 1
ATOM 2383 O O . ILE A 1 285 ? 8.206 1.807 14.009 1.00 68.06 285 ILE A O 1
ATOM 2387 N N . LEU A 1 286 ? 7.516 3.394 15.452 1.00 65.06 286 LEU A N 1
ATOM 2388 C CA . LEU A 1 286 ? 8.374 4.485 14.987 1.00 65.06 286 LEU A CA 1
ATOM 2389 C C . LEU A 1 286 ? 9.855 4.120 15.081 1.00 65.06 286 LEU A C 1
ATOM 2391 O O . LEU A 1 286 ? 10.598 4.408 14.156 1.00 65.06 286 LEU A O 1
ATOM 2395 N N . ASN A 1 287 ? 10.273 3.428 16.145 1.00 65.69 287 ASN A N 1
ATOM 2396 C CA . ASN A 1 287 ? 11.644 2.935 16.286 1.00 65.69 287 ASN A CA 1
ATOM 2397 C C . ASN A 1 287 ? 11.949 1.755 15.354 1.00 65.69 287 ASN A C 1
ATOM 2399 O O . ASN A 1 287 ? 13.060 1.627 14.862 1.00 65.69 287 ASN A O 1
ATOM 2403 N N . LYS A 1 288 ? 10.987 0.865 15.090 1.00 68.94 288 LYS A N 1
ATOM 2404 C CA . LYS A 1 288 ? 11.183 -0.246 14.144 1.00 68.94 288 LYS A CA 1
ATOM 2405 C C . LYS A 1 288 ? 11.318 0.260 12.710 1.00 68.94 288 LYS A C 1
ATOM 2407 O O . LYS A 1 288 ? 12.090 -0.282 11.917 1.00 68.94 288 LYS A O 1
ATOM 2412 N N . TYR A 1 289 ? 10.520 1.263 12.384 1.00 67.44 289 TYR A N 1
ATOM 2413 C CA . TYR A 1 289 ? 10.616 1.994 11.140 1.00 67.44 289 TYR A CA 1
ATOM 2414 C C . TYR A 1 289 ? 11.560 3.177 11.263 1.00 67.44 289 TYR A C 1
ATOM 2416 O O . TYR A 1 289 ? 11.531 3.992 10.356 1.00 67.44 289 TYR A O 1
ATOM 2424 N N . SER A 1 290 ? 12.391 3.285 12.314 1.00 61.84 290 SER A N 1
ATOM 2425 C CA . SER A 1 290 ? 13.335 4.391 12.386 1.00 61.84 290 SER A CA 1
ATOM 2426 C C . SER A 1 290 ? 14.285 4.234 11.218 1.00 61.84 290 SER A C 1
ATOM 2428 O O . SER A 1 290 ? 14.915 3.201 10.984 1.00 61.84 290 SER A O 1
ATOM 2430 N N . LEU A 1 291 ? 14.276 5.270 10.403 1.00 62.09 291 LEU A N 1
ATOM 2431 C CA . LEU A 1 291 ? 14.846 5.280 9.072 1.00 62.09 291 LEU A CA 1
ATOM 2432 C C . LEU A 1 291 ? 16.358 5.566 9.118 1.00 62.09 291 LEU A C 1
ATOM 2434 O O . LEU A 1 291 ? 16.966 5.922 8.112 1.00 62.09 291 LEU A O 1
ATOM 2438 N N . GLU A 1 292 ? 16.967 5.440 10.295 1.00 59.97 292 GLU A N 1
ATOM 2439 C CA . GLU A 1 292 ? 18.325 5.875 10.585 1.00 59.97 292 GLU A CA 1
ATOM 2440 C C . GLU A 1 292 ? 19.349 4.813 10.158 1.00 59.97 292 GLU A C 1
ATOM 2442 O O . GLU A 1 292 ? 19.163 3.614 10.365 1.00 59.97 292 GLU A O 1
ATOM 2447 N N . ASN A 1 293 ? 20.466 5.265 9.582 1.00 63.28 293 ASN A N 1
ATOM 2448 C CA . ASN A 1 293 ? 21.626 4.446 9.200 1.00 63.28 293 ASN A CA 1
ATOM 2449 C C . ASN A 1 293 ? 21.394 3.412 8.078 1.00 63.28 293 ASN A C 1
ATOM 2451 O O . ASN A 1 293 ? 22.007 2.342 8.074 1.00 63.28 293 ASN A O 1
ATOM 2455 N N . LEU A 1 294 ? 20.552 3.728 7.090 1.00 80.62 294 LEU A N 1
ATOM 2456 C CA . LEU A 1 294 ? 20.440 2.929 5.865 1.00 80.62 294 LEU A CA 1
ATOM 2457 C C . LEU A 1 294 ? 21.482 3.380 4.828 1.00 80.62 294 LEU A C 1
ATOM 2459 O O . LEU A 1 294 ? 21.693 4.571 4.615 1.00 80.62 294 LEU A O 1
ATOM 2463 N N . SER A 1 295 ? 22.134 2.425 4.167 1.00 84.19 295 SER A N 1
ATOM 2464 C CA . SER A 1 295 ? 23.167 2.669 3.160 1.00 84.19 295 SER A CA 1
ATOM 2465 C C . SER A 1 295 ? 22.981 1.699 2.002 1.00 84.19 295 SER A C 1
ATOM 2467 O O . SER A 1 295 ? 23.120 0.486 2.178 1.00 84.19 295 SER A O 1
ATOM 2469 N N . LEU A 1 296 ? 22.701 2.244 0.814 1.00 84.81 296 LEU A N 1
ATOM 2470 C CA . LEU A 1 296 ? 22.651 1.451 -0.415 1.00 84.81 296 LEU A CA 1
ATOM 2471 C C . LEU A 1 296 ? 24.001 0.781 -0.685 1.00 84.81 296 LEU A C 1
ATOM 2473 O O . LEU A 1 296 ? 24.018 -0.389 -1.045 1.00 84.81 296 LEU A O 1
ATOM 2477 N N . ASP A 1 297 ? 25.120 1.459 -0.416 1.00 80.25 297 ASP A N 1
ATOM 2478 C CA . ASP A 1 297 ? 26.458 0.886 -0.600 1.00 80.25 297 ASP A CA 1
ATOM 2479 C C . ASP A 1 297 ? 26.682 -0.370 0.247 1.00 80.25 297 ASP A C 1
ATOM 2481 O O . ASP A 1 297 ? 27.278 -1.337 -0.223 1.00 80.25 297 ASP A O 1
ATOM 2485 N N . LEU A 1 298 ? 26.213 -0.377 1.500 1.00 81.00 298 LEU A N 1
ATOM 2486 C CA . LEU A 1 298 ? 26.304 -1.560 2.360 1.00 81.00 298 LEU A CA 1
ATOM 2487 C C . LEU A 1 298 ? 25.322 -2.650 1.924 1.00 81.00 298 LEU A C 1
ATOM 2489 O O . LEU A 1 298 ? 25.683 -3.825 1.932 1.00 81.00 298 LEU A O 1
ATOM 2493 N N . TYR A 1 299 ? 24.106 -2.269 1.531 1.00 84.62 299 TYR A N 1
ATOM 2494 C CA . TYR A 1 299 ? 23.075 -3.203 1.077 1.00 84.62 299 TYR A CA 1
ATOM 2495 C C . TYR A 1 299 ? 23.482 -3.945 -0.200 1.00 84.62 299 TYR A C 1
ATOM 2497 O O . TYR A 1 299 ? 23.384 -5.168 -0.265 1.00 84.62 299 TYR A O 1
ATOM 2505 N N . PHE A 1 300 ? 24.021 -3.210 -1.172 1.00 82.62 300 PHE A N 1
ATOM 2506 C CA . PHE A 1 300 ? 24.535 -3.737 -2.434 1.00 82.62 300 PHE A CA 1
ATOM 2507 C C . PHE A 1 300 ? 26.010 -4.159 -2.354 1.00 82.62 300 PHE A C 1
ATOM 2509 O O . PHE A 1 300 ? 26.610 -4.468 -3.374 1.00 82.62 300 PHE A O 1
ATOM 2516 N N . GLN A 1 301 ? 26.621 -4.160 -1.163 1.00 76.75 301 GLN A N 1
ATOM 2517 C CA . GLN A 1 301 ? 28.012 -4.582 -0.928 1.00 76.75 301 GLN A CA 1
ATOM 2518 C C . GLN A 1 301 ? 29.063 -3.886 -1.817 1.00 76.75 301 GLN A C 1
ATOM 2520 O O . GLN A 1 301 ? 30.115 -4.456 -2.105 1.00 76.75 301 GLN A O 1
ATOM 2525 N N . LYS A 1 302 ? 28.809 -2.637 -2.226 1.00 59.88 302 LYS A N 1
ATOM 2526 C CA . LYS A 1 302 ? 29.605 -1.874 -3.208 1.00 59.88 302 LYS A CA 1
ATOM 2527 C C . LYS A 1 302 ? 29.751 -2.557 -4.573 1.00 59.88 302 LYS A C 1
ATOM 2529 O O . LYS A 1 302 ? 30.652 -2.196 -5.330 1.00 59.88 302 LYS A O 1
ATOM 2534 N N . GLU A 1 303 ? 28.903 -3.530 -4.893 1.00 57.72 303 GLU A N 1
ATOM 2535 C CA . GLU A 1 303 ? 28.885 -4.122 -6.222 1.00 57.72 303 GLU A CA 1
ATOM 2536 C C . GLU A 1 303 ? 28.461 -3.039 -7.219 1.00 57.72 303 GLU A C 1
ATOM 2538 O O . GLU A 1 303 ? 27.397 -2.426 -7.105 1.00 57.72 303 GLU A O 1
ATOM 2543 N N . SER A 1 304 ? 29.330 -2.764 -8.192 1.00 59.94 304 SER A N 1
ATOM 2544 C CA . SER A 1 304 ? 28.963 -1.934 -9.335 1.00 59.94 304 SER A CA 1
ATOM 2545 C C . SER A 1 304 ? 27.860 -2.626 -10.140 1.00 59.94 304 SER A C 1
ATOM 2547 O O . SER A 1 304 ? 27.726 -3.853 -10.121 1.00 59.94 304 SER A O 1
ATOM 2549 N N . ILE A 1 305 ? 27.089 -1.867 -10.922 1.00 59.69 305 ILE A N 1
ATOM 2550 C CA . ILE A 1 305 ? 26.101 -2.461 -11.833 1.00 59.69 305 ILE A CA 1
ATOM 2551 C C . ILE A 1 305 ? 26.759 -3.485 -12.783 1.00 59.69 305 ILE A C 1
ATOM 2553 O O . ILE A 1 305 ? 26.162 -4.510 -13.096 1.00 59.69 305 ILE A O 1
ATOM 2557 N N . ASN A 1 306 ? 28.034 -3.271 -13.135 1.00 56.69 306 ASN A N 1
ATOM 2558 C CA . ASN A 1 306 ? 28.875 -4.192 -13.907 1.00 56.69 306 ASN A CA 1
ATOM 2559 C C . ASN A 1 306 ? 29.070 -5.541 -13.202 1.00 56.69 306 ASN A C 1
ATOM 2561 O O . ASN A 1 306 ? 29.104 -6.584 -13.854 1.00 56.69 306 ASN A O 1
ATOM 2565 N N . GLU A 1 307 ? 29.184 -5.544 -11.876 1.00 60.75 307 GLU A N 1
ATOM 2566 C CA . GLU A 1 307 ? 29.303 -6.757 -11.063 1.00 60.75 307 GLU A CA 1
ATOM 2567 C C . GLU A 1 307 ? 27.962 -7.488 -10.945 1.00 60.75 307 GLU A C 1
ATOM 2569 O O . GLU A 1 307 ? 27.923 -8.712 -11.082 1.00 60.75 307 GLU A O 1
ATOM 2574 N N . LEU A 1 308 ? 26.861 -6.740 -10.834 1.00 61.59 308 LEU A N 1
ATOM 2575 C CA . LEU A 1 308 ? 25.497 -7.275 -10.786 1.00 61.59 308 LEU A CA 1
ATOM 2576 C C . LEU A 1 308 ? 25.019 -7.847 -12.138 1.00 61.59 308 LEU A C 1
ATOM 2578 O O . LEU A 1 308 ? 24.271 -8.827 -12.176 1.00 61.59 308 LEU A O 1
ATOM 2582 N N . VAL A 1 309 ? 25.454 -7.266 -13.264 1.00 55.72 309 VAL A N 1
ATOM 2583 C CA . VAL A 1 309 ? 25.054 -7.662 -14.632 1.00 55.72 309 VAL A CA 1
ATOM 2584 C C . VAL A 1 309 ? 25.762 -8.934 -15.114 1.00 55.72 309 VAL A C 1
ATOM 2586 O O . VAL A 1 309 ? 25.190 -9.684 -15.907 1.00 55.72 309 VAL A O 1
ATOM 2589 N N . ARG A 1 310 ? 26.959 -9.252 -14.599 1.00 54.12 310 ARG A N 1
ATOM 2590 C CA . ARG A 1 310 ? 27.762 -10.422 -15.021 1.00 54.12 310 ARG A CA 1
ATOM 2591 C C . ARG A 1 310 ? 27.090 -11.782 -14.816 1.00 54.12 310 ARG A C 1
ATOM 2593 O O . ARG A 1 310 ? 27.542 -12.767 -15.396 1.00 54.12 310 ARG A O 1
ATOM 2600 N N . VAL A 1 311 ? 26.048 -11.863 -13.990 1.00 50.91 311 VAL A N 1
ATOM 2601 C CA . VAL A 1 311 ? 25.587 -13.143 -13.431 1.00 50.91 311 VAL A CA 1
ATOM 2602 C C . VAL A 1 311 ? 24.315 -13.681 -14.102 1.00 50.91 311 VAL A C 1
ATOM 2604 O O . VAL A 1 311 ? 24.108 -14.895 -14.108 1.00 50.91 311 VAL A O 1
ATOM 2607 N N . GLN A 1 312 ? 23.463 -12.842 -14.714 1.00 54.47 312 GLN A N 1
ATOM 2608 C CA . GLN A 1 312 ? 22.185 -13.329 -15.257 1.00 54.47 312 GLN A CA 1
ATOM 2609 C C . GLN A 1 312 ? 21.550 -12.404 -16.307 1.00 54.47 312 GLN A C 1
ATOM 2611 O O . GLN A 1 312 ? 21.336 -11.215 -16.050 1.00 54.47 312 GLN A O 1
ATOM 2616 N N . LYS A 1 313 ? 21.164 -12.975 -17.462 1.00 62.62 313 LYS A N 1
ATOM 2617 C CA . LYS A 1 313 ? 20.275 -12.313 -18.436 1.00 62.62 313 LYS A CA 1
ATOM 2618 C C . LYS A 1 313 ? 18.954 -11.967 -17.749 1.00 62.62 313 LYS A C 1
ATOM 2620 O O . LYS A 1 313 ? 18.322 -12.866 -17.189 1.00 62.62 313 LYS A O 1
ATOM 2625 N N . SER A 1 314 ? 18.530 -10.703 -17.803 1.00 70.12 314 SER A N 1
ATOM 2626 C CA . SER A 1 314 ? 17.182 -10.339 -17.356 1.00 70.12 314 SER A CA 1
ATOM 2627 C C . SER A 1 314 ? 16.197 -10.616 -18.479 1.00 70.12 314 SER A C 1
ATOM 2629 O O . SER A 1 314 ? 16.398 -10.229 -19.626 1.00 70.12 314 SER A O 1
ATOM 2631 N N . ILE A 1 315 ? 15.125 -11.323 -18.153 1.00 76.31 315 ILE A N 1
ATOM 2632 C CA . ILE A 1 315 ? 14.010 -11.529 -19.070 1.00 76.31 315 ILE A CA 1
ATOM 2633 C C . ILE A 1 315 ? 12.816 -10.849 -18.431 1.00 76.31 315 ILE A C 1
ATOM 2635 O O . ILE A 1 315 ? 12.482 -11.189 -17.297 1.00 76.31 315 ILE A O 1
ATOM 2639 N N . ILE A 1 316 ? 12.198 -9.911 -19.141 1.00 79.12 316 ILE A N 1
ATOM 2640 C CA . ILE A 1 316 ? 10.918 -9.336 -18.733 1.00 79.12 316 ILE A CA 1
ATOM 2641 C C . ILE A 1 316 ? 9.791 -9.989 -19.524 1.00 79.12 316 ILE A C 1
ATOM 2643 O O . ILE A 1 316 ? 9.975 -10.427 -20.665 1.00 79.12 316 ILE A O 1
ATOM 2647 N N . TYR A 1 317 ? 8.617 -10.046 -18.908 1.00 81.44 317 TYR A N 1
ATOM 2648 C CA . TYR A 1 317 ? 7.413 -10.595 -19.515 1.00 81.44 317 TYR A CA 1
ATOM 2649 C C . TYR A 1 317 ? 6.339 -9.518 -19.537 1.00 81.44 317 TYR A C 1
ATOM 2651 O O . TYR A 1 317 ? 5.913 -9.040 -18.484 1.00 81.44 317 TYR A O 1
ATOM 2659 N N . LEU A 1 318 ? 5.903 -9.157 -20.738 1.00 81.94 318 LEU A N 1
ATOM 2660 C CA . LEU A 1 318 ? 4.860 -8.164 -20.959 1.00 81.94 318 LEU A CA 1
ATOM 2661 C C . LEU A 1 318 ? 3.806 -8.730 -21.897 1.00 81.94 318 LEU A C 1
ATOM 2663 O O . LEU A 1 318 ? 4.123 -9.478 -22.821 1.00 81.94 318 LEU A O 1
ATOM 2667 N N . THR A 1 319 ? 2.553 -8.360 -21.670 1.00 85.00 319 THR A N 1
ATOM 2668 C CA . THR A 1 319 ? 1.480 -8.662 -22.621 1.00 85.00 319 THR A CA 1
ATOM 2669 C C . THR A 1 319 ? 1.577 -7.759 -23.853 1.00 85.00 319 THR A C 1
ATOM 2671 O O . THR A 1 319 ? 2.103 -6.646 -23.773 1.00 85.00 319 THR A O 1
ATOM 2674 N N . VAL A 1 320 ? 1.037 -8.202 -24.991 1.00 84.88 320 VAL A N 1
ATOM 2675 C CA . VAL A 1 320 ? 0.929 -7.385 -26.215 1.00 84.88 320 VAL A CA 1
ATOM 2676 C C . VAL A 1 320 ? 0.226 -6.061 -25.926 1.00 84.88 320 VAL A C 1
ATOM 2678 O O . VAL A 1 320 ? 0.701 -5.013 -26.360 1.00 84.88 320 VAL A O 1
ATOM 2681 N N . LYS A 1 321 ? -0.835 -6.077 -25.112 1.00 88.75 321 LYS A N 1
ATOM 2682 C CA . LYS A 1 321 ? -1.522 -4.861 -24.665 1.00 88.75 321 LYS A CA 1
ATOM 2683 C C . LYS A 1 321 ? -0.587 -3.888 -23.946 1.00 88.75 321 LYS A C 1
ATOM 2685 O O . LYS A 1 321 ? -0.626 -2.688 -24.210 1.00 88.75 321 LYS A O 1
ATOM 2690 N N . GLU A 1 322 ? 0.244 -4.383 -23.034 1.00 87.56 322 GLU A N 1
ATOM 2691 C CA . GLU A 1 322 ? 1.185 -3.553 -22.269 1.00 87.56 322 GLU A CA 1
ATOM 2692 C C . GLU A 1 322 ? 2.291 -2.991 -23.160 1.00 87.56 322 GLU A C 1
ATOM 2694 O O . GLU A 1 322 ? 2.626 -1.812 -23.055 1.00 87.56 322 GLU A O 1
ATOM 2699 N N . ILE A 1 323 ? 2.805 -3.803 -24.086 1.00 90.31 323 ILE A N 1
ATOM 2700 C CA . ILE A 1 323 ? 3.801 -3.363 -25.064 1.00 90.31 323 ILE A CA 1
ATOM 2701 C C . ILE A 1 323 ? 3.216 -2.286 -25.975 1.00 90.31 323 ILE A C 1
ATOM 2703 O O . ILE A 1 323 ? 3.803 -1.215 -26.100 1.00 90.31 323 ILE A O 1
ATOM 2707 N N . ASN A 1 324 ? 2.039 -2.522 -26.555 1.00 92.50 324 ASN A N 1
ATOM 2708 C CA . ASN A 1 324 ? 1.362 -1.542 -27.399 1.00 92.50 324 ASN A CA 1
ATOM 2709 C C . ASN A 1 324 ? 1.026 -0.260 -26.631 1.00 92.50 324 ASN A C 1
ATOM 2711 O O . ASN A 1 324 ? 1.132 0.819 -27.202 1.00 92.50 324 ASN A O 1
ATOM 2715 N N . SER A 1 325 ? 0.688 -0.347 -25.340 1.00 92.06 325 SER A N 1
ATOM 2716 C CA . SER A 1 325 ? 0.471 0.843 -24.504 1.00 92.06 325 SER A CA 1
ATOM 2717 C C . SER A 1 325 ? 1.737 1.698 -24.404 1.00 92.06 325 SER A C 1
ATOM 2719 O O . SER A 1 325 ? 1.664 2.914 -24.550 1.00 92.06 325 SER A O 1
ATOM 2721 N N . ILE A 1 326 ? 2.905 1.072 -24.222 1.00 91.50 326 ILE A N 1
ATOM 2722 C CA . ILE A 1 326 ? 4.192 1.777 -24.223 1.00 91.50 326 ILE A CA 1
ATOM 2723 C C . ILE A 1 326 ? 4.489 2.356 -25.611 1.00 91.50 326 ILE A C 1
ATOM 2725 O O . ILE A 1 326 ? 4.769 3.547 -25.721 1.00 91.50 326 ILE A O 1
ATOM 2729 N N . LEU A 1 327 ? 4.406 1.544 -26.671 1.00 91.31 327 LEU A N 1
ATOM 2730 C CA . LEU A 1 327 ? 4.725 1.973 -28.038 1.00 91.31 327 LEU A CA 1
ATOM 2731 C C . LEU A 1 327 ? 3.836 3.134 -28.498 1.00 91.31 327 LEU A C 1
ATOM 2733 O O . LEU A 1 327 ? 4.336 4.085 -29.087 1.00 91.31 327 LEU A O 1
ATOM 2737 N N . LEU A 1 328 ? 2.540 3.110 -28.172 1.00 92.75 328 LEU A N 1
ATOM 2738 C CA . LEU A 1 328 ? 1.612 4.209 -28.448 1.00 92.75 328 LEU A CA 1
ATOM 2739 C C . LEU A 1 328 ? 2.079 5.527 -27.825 1.00 92.75 328 LEU A C 1
ATOM 2741 O O . LEU A 1 328 ? 2.050 6.566 -28.487 1.00 92.75 328 LEU A O 1
ATOM 2745 N N . ILE A 1 329 ? 2.511 5.494 -26.561 1.00 91.25 329 ILE A N 1
ATOM 2746 C CA . ILE A 1 329 ? 3.007 6.691 -25.879 1.00 91.25 329 ILE A CA 1
ATOM 2747 C C . ILE A 1 329 ? 4.319 7.153 -26.516 1.00 91.25 329 ILE A C 1
ATOM 2749 O O . ILE A 1 329 ? 4.450 8.333 -26.828 1.00 91.25 329 ILE A O 1
ATOM 2753 N N . LEU A 1 330 ? 5.255 6.236 -26.769 1.00 88.50 330 LEU A N 1
ATOM 2754 C CA . LEU A 1 330 ? 6.541 6.556 -27.390 1.00 88.50 330 LEU A CA 1
ATOM 2755 C C . LEU A 1 330 ? 6.393 7.161 -28.792 1.00 88.50 330 LEU A C 1
ATOM 2757 O O . LEU A 1 330 ? 7.060 8.152 -29.093 1.00 88.50 330 LEU A O 1
ATOM 2761 N N . ASN A 1 331 ? 5.486 6.622 -29.609 1.00 87.50 331 ASN A N 1
ATOM 2762 C CA . ASN A 1 331 ? 5.162 7.161 -30.929 1.00 87.50 331 ASN A CA 1
ATOM 2763 C C . ASN A 1 331 ? 4.547 8.559 -30.823 1.00 87.50 331 ASN A C 1
ATOM 2765 O O . ASN A 1 331 ? 4.948 9.473 -31.536 1.00 87.50 331 ASN A O 1
ATOM 2769 N N . ARG A 1 332 ? 3.603 8.764 -29.896 1.00 90.19 332 ARG A N 1
ATOM 2770 C CA . ARG A 1 332 ? 2.968 10.074 -29.683 1.00 90.19 332 ARG A CA 1
ATOM 2771 C C . ARG A 1 332 ? 3.964 11.142 -29.226 1.00 90.19 332 ARG A C 1
ATOM 2773 O O . ARG A 1 332 ? 3.823 12.303 -29.600 1.00 90.19 332 ARG A O 1
ATOM 2780 N N . LEU A 1 333 ? 4.964 10.754 -28.439 1.00 86.94 333 LEU A N 1
ATOM 2781 C CA . LEU A 1 333 ? 6.052 11.632 -28.007 1.00 86.94 333 LEU A CA 1
ATOM 2782 C C . LEU A 1 333 ? 7.132 11.830 -29.087 1.00 86.94 333 LEU A C 1
ATOM 2784 O O . LEU A 1 333 ? 8.105 12.542 -28.845 1.00 86.94 333 LEU A O 1
ATOM 2788 N N . ASN A 1 334 ? 6.972 11.226 -30.273 1.00 85.19 334 ASN A N 1
ATOM 2789 C CA . ASN A 1 334 ? 7.952 11.203 -31.363 1.00 85.19 334 ASN A CA 1
ATOM 2790 C C . ASN A 1 334 ? 9.336 10.686 -30.922 1.00 85.19 334 ASN A C 1
ATOM 2792 O O . ASN A 1 334 ? 10.364 11.131 -31.435 1.00 85.19 334 ASN A O 1
ATOM 2796 N N . LEU A 1 335 ? 9.372 9.776 -29.944 1.00 80.75 335 LEU A N 1
ATOM 2797 C CA . LEU A 1 335 ? 10.611 9.167 -29.449 1.00 80.75 335 LEU A CA 1
ATOM 2798 C C . LEU A 1 335 ? 11.025 7.961 -30.292 1.00 80.75 335 LEU A C 1
ATOM 2800 O O . LEU A 1 335 ? 12.214 7.708 -30.466 1.00 80.75 335 LEU A O 1
ATOM 2804 N N . TYR A 1 336 ? 10.039 7.246 -30.827 1.00 80.75 336 TYR A N 1
ATOM 2805 C CA . TYR A 1 336 ? 10.210 6.141 -31.760 1.00 80.75 336 TYR A CA 1
ATOM 2806 C C . TYR A 1 336 ? 9.118 6.217 -32.829 1.00 80.75 336 TYR A C 1
ATOM 2808 O O . TYR A 1 336 ? 8.074 6.818 -32.598 1.00 80.75 336 TYR A O 1
ATOM 2816 N N . ASP A 1 337 ? 9.368 5.614 -33.987 1.00 81.94 337 ASP A N 1
ATOM 2817 C CA . ASP A 1 337 ? 8.371 5.431 -35.044 1.00 81.94 337 ASP A CA 1
ATOM 2818 C C . ASP A 1 337 ? 8.266 3.935 -35.339 1.00 81.94 337 ASP A C 1
ATOM 2820 O O . ASP A 1 337 ? 9.068 3.367 -36.084 1.00 81.94 337 ASP A O 1
ATOM 2824 N N . VAL A 1 338 ? 7.379 3.263 -34.603 1.00 83.00 338 VAL A N 1
ATOM 2825 C CA . VAL A 1 338 ? 7.312 1.799 -34.558 1.00 83.00 338 VAL A CA 1
ATOM 2826 C C . VAL A 1 338 ? 5.870 1.339 -34.698 1.00 83.00 338 VAL A C 1
ATOM 2828 O O . VAL A 1 338 ? 4.975 1.826 -34.007 1.00 83.00 338 VAL A O 1
ATOM 2831 N N . GLU A 1 339 ? 5.636 0.362 -35.570 1.00 84.75 339 GLU A N 1
ATOM 2832 C CA . GLU A 1 339 ? 4.311 -0.228 -35.742 1.00 84.75 339 GLU A CA 1
ATOM 2833 C C . GLU A 1 339 ? 3.855 -0.980 -34.482 1.00 84.75 339 GLU A C 1
ATOM 2835 O O . GLU A 1 339 ? 4.639 -1.638 -33.792 1.00 84.75 339 GLU A O 1
ATOM 2840 N N . LEU A 1 340 ? 2.556 -0.896 -34.190 1.00 88.12 340 LEU A N 1
ATOM 2841 C CA . LEU A 1 340 ? 1.950 -1.651 -33.098 1.00 88.12 340 LEU A CA 1
ATOM 2842 C C . LEU A 1 340 ? 1.908 -3.140 -33.432 1.00 88.12 340 LEU A C 1
ATOM 2844 O O . LEU A 1 340 ? 1.728 -3.548 -34.579 1.00 88.12 340 LEU A O 1
ATOM 2848 N N . ILE A 1 341 ? 2.006 -3.963 -32.396 1.00 87.00 341 ILE A N 1
ATOM 2849 C CA . ILE A 1 341 ? 1.951 -5.412 -32.523 1.00 87.00 341 ILE A CA 1
ATOM 2850 C C . ILE A 1 341 ? 0.503 -5.830 -32.773 1.00 87.00 341 ILE A C 1
ATOM 2852 O O . ILE A 1 341 ? -0.368 -5.623 -31.927 1.00 87.00 341 ILE A O 1
ATOM 2856 N N . VAL A 1 342 ? 0.259 -6.453 -33.925 1.00 86.56 342 VAL A N 1
ATOM 2857 C CA . VAL A 1 342 ? -1.050 -6.995 -34.316 1.00 86.56 342 VAL A CA 1
ATOM 2858 C C . VAL A 1 342 ? -1.131 -8.476 -33.920 1.00 86.56 342 VAL A C 1
ATOM 2860 O O . VAL A 1 342 ? -1.095 -9.373 -34.760 1.00 86.56 342 VAL A O 1
ATOM 2863 N N . GLU A 1 343 ? -1.199 -8.737 -32.614 1.00 84.44 343 GLU A N 1
ATOM 2864 C CA . GLU A 1 343 ? -1.410 -10.069 -32.025 1.00 84.44 343 GLU A CA 1
ATOM 2865 C C . GLU A 1 343 ? -2.503 -10.006 -30.931 1.00 84.44 343 GLU A C 1
ATOM 2867 O O . GLU A 1 343 ? -3.090 -8.954 -30.696 1.00 84.44 343 GLU A O 1
ATOM 2872 N N . ASP A 1 344 ? -2.830 -11.136 -30.289 1.00 80.38 344 ASP A N 1
ATOM 2873 C CA . ASP A 1 344 ? -3.786 -11.169 -29.168 1.00 80.38 344 ASP A CA 1
ATOM 2874 C C . ASP A 1 344 ? -3.254 -10.332 -27.994 1.00 80.38 344 ASP A C 1
ATOM 2876 O O . ASP A 1 344 ? -2.164 -10.602 -27.491 1.00 80.38 344 ASP A O 1
ATOM 2880 N N . ASP A 1 345 ? -4.043 -9.357 -27.536 1.00 80.56 345 ASP A N 1
ATOM 2881 C CA . ASP A 1 345 ? -3.717 -8.437 -26.439 1.00 80.56 345 ASP A CA 1
ATOM 2882 C C . ASP A 1 345 ? -3.202 -9.136 -25.171 1.00 80.56 345 ASP A C 1
ATOM 2884 O O . ASP A 1 345 ? -2.366 -8.579 -24.457 1.00 80.56 345 ASP A O 1
ATOM 2888 N N . ASN A 1 346 ? -3.682 -10.351 -24.882 1.00 76.94 346 ASN A N 1
ATOM 2889 C CA . ASN A 1 346 ? -3.317 -11.107 -23.681 1.00 76.94 346 ASN A CA 1
ATOM 2890 C C . ASN A 1 346 ? -2.101 -12.023 -23.881 1.00 76.94 346 ASN A C 1
ATOM 2892 O O . ASN A 1 346 ? -1.678 -12.705 -22.941 1.00 76.94 346 ASN A O 1
ATOM 2896 N N . LEU A 1 347 ? -1.545 -12.087 -25.092 1.00 78.44 347 LEU A N 1
ATOM 2897 C CA . LEU A 1 347 ? -0.353 -12.874 -25.365 1.00 78.44 347 LEU A CA 1
ATOM 2898 C C . LEU A 1 347 ? 0.849 -12.262 -24.638 1.00 78.44 347 LEU A C 1
ATOM 2900 O O . LEU A 1 347 ? 1.114 -11.071 -24.755 1.00 78.44 347 LEU A O 1
ATOM 2904 N N . ASN A 1 348 ? 1.597 -13.088 -23.904 1.00 76.69 348 ASN A N 1
ATOM 2905 C CA . ASN A 1 348 ? 2.829 -12.667 -23.241 1.00 76.69 348 ASN A CA 1
ATOM 2906 C C . ASN A 1 348 ? 4.030 -12.811 -24.179 1.00 76.69 348 ASN A C 1
ATOM 2908 O O . ASN A 1 348 ? 4.319 -13.907 -24.665 1.00 76.69 348 ASN A O 1
ATOM 2912 N N . ILE A 1 349 ? 4.775 -11.724 -24.341 1.00 78.94 349 ILE A N 1
ATOM 2913 C CA . ILE A 1 349 ? 6.052 -11.665 -25.043 1.00 78.94 349 ILE A CA 1
ATOM 2914 C C . ILE A 1 349 ? 7.172 -11.639 -23.998 1.00 78.94 349 ILE A C 1
ATOM 2916 O O . ILE A 1 349 ? 7.132 -10.884 -23.025 1.00 78.94 349 ILE A O 1
ATOM 2920 N N . SER A 1 350 ? 8.178 -12.495 -24.190 1.00 78.69 350 SER A N 1
ATOM 2921 C CA . SER A 1 350 ? 9.389 -12.513 -23.367 1.00 78.69 350 SER A CA 1
ATOM 2922 C C . SER A 1 350 ? 10.486 -11.698 -24.043 1.00 78.69 350 SER A C 1
ATOM 2924 O O . SER A 1 350 ? 10.925 -12.069 -25.134 1.00 78.69 350 SER A O 1
ATOM 2926 N N . LEU A 1 351 ? 10.962 -10.645 -23.386 1.00 75.94 351 LEU A N 1
ATOM 2927 C CA . LEU A 1 351 ? 12.026 -9.781 -23.892 1.00 75.94 351 LEU A CA 1
ATOM 2928 C C . LEU A 1 351 ? 13.292 -10.005 -23.068 1.00 75.94 351 LEU A C 1
ATOM 2930 O O . LEU A 1 351 ? 13.269 -9.885 -21.845 1.00 75.94 351 LEU A O 1
ATOM 2934 N N . SER A 1 352 ? 14.398 -10.342 -23.733 1.00 74.25 352 SER A N 1
ATOM 2935 C CA . SER A 1 352 ? 15.715 -10.379 -23.088 1.00 74.25 352 SER A CA 1
ATOM 2936 C C . SER A 1 352 ? 16.251 -8.955 -23.040 1.00 74.25 352 SER A C 1
ATOM 2938 O O . SER A 1 352 ? 16.386 -8.328 -24.089 1.00 74.25 352 SER A O 1
ATOM 2940 N N . ILE A 1 353 ? 16.541 -8.459 -21.845 1.00 68.81 353 ILE A N 1
ATOM 2941 C CA . ILE A 1 353 ? 17.034 -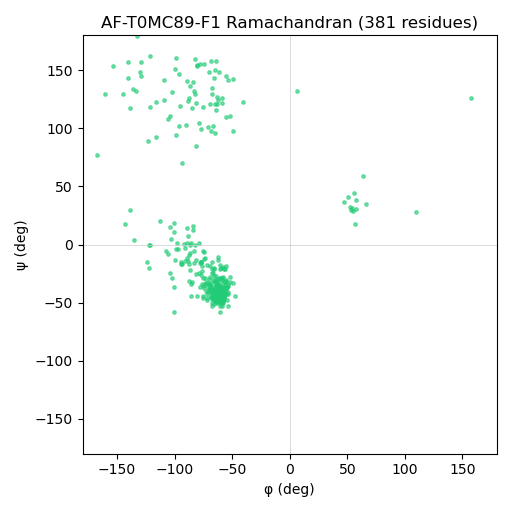7.106 -21.583 1.00 68.81 353 ILE A CA 1
ATOM 2942 C C . ILE A 1 353 ? 18.265 -7.239 -20.677 1.00 68.81 353 ILE A C 1
ATOM 2944 O O . ILE A 1 353 ? 18.346 -8.175 -19.881 1.00 68.81 353 ILE A O 1
ATOM 2948 N N . LEU A 1 354 ? 19.241 -6.333 -20.797 1.00 61.81 354 LEU A N 1
ATOM 2949 C CA . LEU A 1 354 ? 20.474 -6.343 -19.991 1.00 61.81 354 LEU A CA 1
ATOM 2950 C C . LEU A 1 354 ? 21.325 -7.606 -20.252 1.00 61.81 354 LEU A C 1
ATOM 2952 O O . LEU A 1 354 ? 21.567 -8.408 -19.345 1.00 61.81 354 LEU A O 1
ATOM 2956 N N . ASN A 1 355 ? 21.738 -7.819 -21.508 1.00 56.12 355 ASN A N 1
ATOM 2957 C CA . ASN A 1 355 ? 22.654 -8.904 -21.881 1.00 56.12 355 ASN A CA 1
ATOM 2958 C C . ASN A 1 355 ? 24.118 -8.538 -21.584 1.00 56.12 355 ASN A C 1
ATOM 2960 O O . ASN A 1 355 ? 24.499 -7.374 -21.621 1.00 56.12 355 ASN A O 1
ATOM 2964 N N . THR A 1 356 ? 24.950 -9.561 -21.367 1.00 46.72 356 THR A N 1
ATOM 2965 C CA . THR A 1 356 ? 26.411 -9.466 -21.167 1.00 46.72 356 THR A CA 1
ATOM 2966 C C . THR A 1 356 ? 27.163 -8.751 -22.289 1.00 46.72 356 THR A C 1
ATOM 2968 O O . THR A 1 356 ? 28.273 -8.29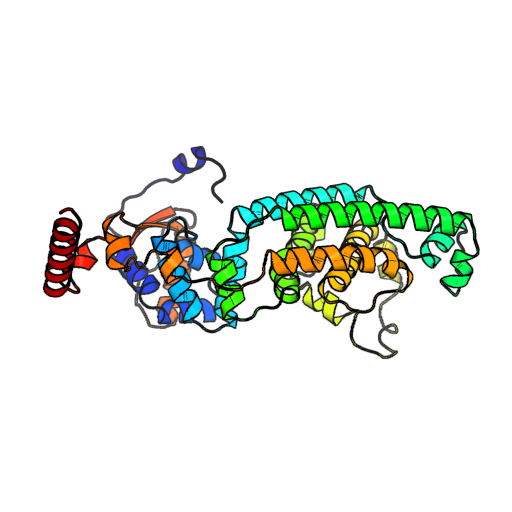4 -22.051 1.00 46.72 356 THR A O 1
ATOM 2971 N N . ASP A 1 357 ? 26.566 -8.623 -23.477 1.00 43.62 357 ASP A N 1
ATOM 2972 C CA . ASP A 1 357 ? 27.133 -7.872 -24.607 1.00 43.62 357 ASP A CA 1
ATOM 2973 C C . ASP A 1 357 ? 27.348 -6.385 -24.261 1.00 43.62 357 ASP A C 1
ATOM 2975 O O . ASP A 1 357 ? 28.214 -5.733 -24.829 1.00 43.62 357 ASP A O 1
ATOM 2979 N N . TRP A 1 358 ? 26.647 -5.889 -23.239 1.00 44.16 358 TRP A N 1
ATOM 2980 C CA . TRP A 1 358 ? 26.837 -4.566 -22.650 1.00 44.16 358 TRP A CA 1
ATOM 2981 C C . TRP A 1 358 ? 28.215 -4.352 -21.996 1.00 44.16 358 TRP A C 1
ATOM 2983 O O . TRP A 1 358 ? 28.728 -3.238 -22.000 1.00 44.16 358 TRP A O 1
ATOM 2993 N N . ILE A 1 359 ? 28.854 -5.408 -21.471 1.00 44.31 359 ILE A N 1
ATOM 2994 C CA . ILE A 1 359 ? 30.199 -5.298 -20.869 1.00 44.31 359 ILE A CA 1
ATOM 2995 C C . ILE A 1 359 ? 31.251 -4.985 -21.946 1.00 44.31 359 ILE A C 1
ATOM 2997 O O . ILE A 1 359 ? 32.280 -4.391 -21.640 1.00 44.31 359 ILE A O 1
ATOM 3001 N N . ASN A 1 360 ? 30.976 -5.336 -23.205 1.00 39.38 360 ASN A N 1
ATOM 3002 C CA . ASN A 1 360 ? 31.924 -5.173 -24.304 1.00 39.38 360 ASN A CA 1
ATOM 3003 C C . ASN A 1 360 ? 31.788 -3.822 -25.024 1.00 39.38 360 ASN A C 1
ATOM 3005 O O . ASN A 1 360 ? 32.672 -3.459 -25.789 1.00 39.38 360 ASN A O 1
ATOM 3009 N N . GLU A 1 361 ? 30.703 -3.072 -24.805 1.00 41.91 361 GLU A N 1
ATOM 3010 C CA . GLU A 1 361 ? 30.498 -1.789 -25.494 1.00 41.91 361 GLU A CA 1
ATOM 3011 C C . GLU A 1 361 ? 30.985 -0.577 -24.697 1.00 41.91 361 GLU A C 1
ATOM 3013 O O . GLU A 1 361 ? 31.143 0.486 -25.296 1.00 41.91 361 GLU A O 1
ATOM 3018 N N . HIS A 1 362 ? 31.254 -0.714 -23.389 1.00 43.19 362 HIS A N 1
ATOM 3019 C CA . HIS A 1 362 ? 31.552 0.458 -22.567 1.00 43.19 362 HIS A CA 1
ATOM 3020 C C . HIS A 1 362 ? 32.877 0.543 -21.817 1.00 43.19 362 HIS A C 1
ATOM 3022 O O . HIS A 1 362 ? 33.225 1.682 -21.576 1.00 43.19 362 HIS A O 1
ATOM 3028 N N . ASP A 1 363 ? 33.647 -0.513 -21.521 1.00 46.00 363 ASP A N 1
ATOM 3029 C CA . ASP A 1 363 ? 34.968 -0.344 -20.867 1.00 46.00 363 ASP A CA 1
ATOM 3030 C C . ASP A 1 363 ? 35.805 -1.642 -20.900 1.00 46.00 363 ASP A C 1
ATOM 3032 O O . ASP A 1 363 ? 35.921 -2.357 -19.901 1.00 46.00 363 ASP A O 1
ATOM 3036 N N . GLU A 1 364 ? 36.411 -1.994 -22.039 1.00 43.38 364 GLU A N 1
ATOM 3037 C CA . GLU A 1 364 ? 37.298 -3.174 -22.098 1.00 43.38 364 GLU A CA 1
ATOM 3038 C C . GLU A 1 364 ? 38.620 -2.968 -21.322 1.00 43.38 364 GLU A C 1
ATOM 3040 O O . GLU A 1 364 ? 39.181 -3.932 -20.791 1.00 43.38 364 GLU A O 1
ATOM 3045 N N . GLU A 1 365 ? 39.105 -1.728 -21.187 1.00 42.47 365 GLU A N 1
ATOM 3046 C CA . GLU A 1 365 ? 40.400 -1.431 -20.550 1.00 42.47 365 GLU A CA 1
ATOM 3047 C C . GLU A 1 365 ? 40.310 -1.296 -19.017 1.00 42.47 365 GLU A C 1
ATOM 3049 O O . GLU A 1 365 ? 41.106 -1.914 -18.299 1.00 42.47 365 GLU A O 1
ATOM 3054 N N . ASP A 1 366 ? 39.304 -0.591 -18.490 1.00 47.75 366 ASP A N 1
ATOM 3055 C CA . ASP A 1 366 ? 39.162 -0.368 -17.041 1.00 47.75 366 ASP A CA 1
ATOM 3056 C C . ASP A 1 366 ? 38.721 -1.636 -16.295 1.00 47.75 366 ASP A C 1
ATOM 3058 O O . ASP A 1 366 ? 39.166 -1.923 -15.181 1.00 47.75 366 ASP A O 1
ATOM 3062 N N . VAL A 1 367 ? 37.922 -2.484 -16.945 1.00 47.34 367 VAL A N 1
ATOM 3063 C CA . VAL A 1 367 ? 37.439 -3.742 -16.369 1.00 47.34 367 VAL A CA 1
ATOM 3064 C C . VAL A 1 367 ? 38.540 -4.809 -16.296 1.00 47.34 367 VAL A C 1
ATOM 3066 O O . VAL A 1 367 ? 38.577 -5.613 -15.352 1.00 47.34 367 VAL A O 1
ATOM 3069 N N . GLY A 1 368 ? 39.452 -4.824 -17.273 1.00 44.41 368 GLY A N 1
ATOM 3070 C CA . GLY A 1 368 ? 40.653 -5.658 -17.243 1.00 44.41 368 GLY A CA 1
ATOM 3071 C C . GLY A 1 368 ? 41.584 -5.257 -16.098 1.00 44.41 368 GLY A C 1
ATOM 3072 O O . GLY A 1 368 ? 42.063 -6.121 -15.355 1.00 44.41 368 GLY A O 1
ATOM 3073 N N . LEU A 1 369 ? 41.763 -3.948 -15.902 1.00 44.00 369 LEU A N 1
ATOM 3074 C CA . LEU A 1 369 ? 42.576 -3.382 -14.829 1.00 44.00 369 LEU A CA 1
ATOM 3075 C C . LEU A 1 369 ? 41.969 -3.655 -13.443 1.00 44.00 369 LEU A C 1
ATOM 3077 O O . LEU A 1 369 ? 42.682 -4.097 -12.542 1.00 44.00 369 LEU A O 1
ATOM 3081 N N . ASP A 1 370 ? 40.656 -3.498 -13.272 1.00 45.72 370 ASP A N 1
ATOM 3082 C CA . ASP A 1 370 ? 39.977 -3.741 -11.994 1.00 45.72 370 ASP A CA 1
ATOM 3083 C C . ASP A 1 370 ? 39.926 -5.223 -11.611 1.00 45.72 370 ASP A C 1
ATOM 3085 O O . ASP A 1 370 ? 40.110 -5.577 -10.441 1.00 45.72 370 ASP A O 1
ATOM 3089 N N . ASN A 1 371 ? 39.739 -6.122 -12.581 1.00 46.75 371 ASN A N 1
ATOM 3090 C CA . ASN A 1 371 ? 39.836 -7.563 -12.339 1.00 46.75 371 ASN A CA 1
ATOM 3091 C C . ASN A 1 371 ? 41.274 -7.971 -11.969 1.00 46.75 371 ASN A C 1
ATOM 3093 O O . ASN A 1 371 ? 41.457 -8.797 -11.068 1.00 46.75 371 ASN A O 1
ATOM 3097 N N . PHE A 1 372 ? 42.287 -7.363 -12.600 1.00 44.38 372 PHE A N 1
ATOM 3098 C CA . PHE A 1 372 ? 43.694 -7.552 -12.243 1.00 44.38 372 PHE A CA 1
ATOM 3099 C C . PHE A 1 372 ? 43.986 -7.030 -10.828 1.00 44.38 372 PHE A C 1
ATOM 3101 O O . PHE A 1 372 ? 44.521 -7.768 -10.002 1.00 44.38 372 PHE A O 1
ATOM 3108 N N . ILE A 1 373 ? 43.543 -5.816 -10.483 1.00 51.22 373 ILE A N 1
ATOM 3109 C CA . ILE A 1 373 ? 43.695 -5.232 -9.141 1.00 51.22 373 ILE A CA 1
ATOM 3110 C C . ILE A 1 373 ? 42.975 -6.082 -8.085 1.00 51.22 373 ILE A C 1
ATOM 3112 O O . ILE A 1 373 ? 43.530 -6.316 -7.009 1.00 51.22 373 ILE A O 1
ATOM 3116 N N . LYS A 1 374 ? 41.764 -6.586 -8.364 1.00 50.22 374 LYS A N 1
ATOM 3117 C CA . LYS A 1 374 ? 41.022 -7.472 -7.449 1.00 50.22 374 LYS A CA 1
ATOM 3118 C C . LYS A 1 374 ? 41.711 -8.826 -7.273 1.00 50.22 374 LYS A C 1
ATOM 3120 O O . LYS A 1 374 ? 41.800 -9.295 -6.138 1.00 50.22 374 LYS A O 1
ATOM 3125 N N . GLN A 1 375 ? 42.236 -9.440 -8.337 1.00 51.12 375 GLN A N 1
ATOM 3126 C CA . GLN A 1 375 ? 43.018 -10.680 -8.228 1.00 51.12 375 GLN A CA 1
ATOM 3127 C C . GLN A 1 375 ? 44.306 -10.469 -7.431 1.00 51.12 375 GLN A C 1
ATOM 3129 O O . GLN A 1 375 ? 44.581 -11.245 -6.518 1.00 51.12 375 GLN A O 1
ATOM 3134 N N . VAL A 1 376 ? 45.037 -9.386 -7.705 1.00 46.75 376 VAL A N 1
ATOM 3135 C CA . VAL A 1 376 ? 46.280 -9.034 -7.007 1.00 46.75 376 VAL A CA 1
ATOM 3136 C C . VAL A 1 376 ? 46.017 -8.750 -5.525 1.00 46.75 376 VAL A C 1
ATOM 3138 O O . VAL A 1 376 ? 46.701 -9.307 -4.664 1.00 46.75 376 VAL A O 1
ATOM 3141 N N . LYS A 1 377 ? 44.972 -7.979 -5.191 1.00 47.72 377 LYS A N 1
ATOM 3142 C CA . LYS A 1 377 ? 44.548 -7.759 -3.796 1.00 47.72 377 LYS A CA 1
ATOM 3143 C C . LYS A 1 377 ? 44.188 -9.077 -3.113 1.00 47.72 377 LYS A C 1
ATOM 3145 O O . LYS A 1 377 ? 44.660 -9.335 -2.012 1.00 47.72 377 LYS A O 1
ATOM 3150 N N . LYS A 1 378 ? 43.415 -9.948 -3.765 1.00 46.34 378 LYS A N 1
ATOM 3151 C CA . LYS A 1 378 ? 43.011 -11.243 -3.195 1.00 46.34 378 LYS A CA 1
ATOM 3152 C C . LYS A 1 378 ? 44.203 -12.181 -2.957 1.00 46.34 378 LYS A C 1
ATOM 3154 O O . LYS A 1 378 ? 44.203 -12.892 -1.959 1.00 46.34 378 LYS A O 1
ATOM 3159 N N . SER A 1 379 ? 45.226 -12.144 -3.814 1.00 45.66 379 SER A N 1
ATOM 3160 C CA . SER A 1 379 ? 46.477 -12.888 -3.603 1.00 45.66 379 SER A CA 1
ATOM 3161 C C . SER A 1 379 ? 47.377 -12.294 -2.514 1.00 45.66 379 SER A C 1
ATOM 3163 O O . SER A 1 379 ? 48.089 -13.042 -1.854 1.00 45.66 379 SER A O 1
ATOM 3165 N N . LEU A 1 380 ? 47.322 -10.977 -2.288 1.00 40.38 380 LEU A N 1
ATOM 3166 C CA . LEU A 1 380 ? 48.094 -10.292 -1.243 1.00 40.38 380 LEU A CA 1
ATOM 3167 C C . LEU A 1 380 ? 47.484 -10.443 0.158 1.00 40.38 380 LEU A C 1
ATOM 3169 O O . LEU A 1 380 ? 48.211 -10.368 1.136 1.00 40.38 380 LEU A O 1
ATOM 3173 N N . TYR A 1 381 ? 46.174 -10.685 0.264 1.00 41.06 381 TYR A N 1
ATOM 3174 C CA . TYR A 1 381 ? 45.495 -10.975 1.538 1.00 41.06 381 TYR A CA 1
ATOM 3175 C C . TYR A 1 381 ? 45.516 -12.464 1.935 1.00 41.06 381 TYR A C 1
ATOM 3177 O O . TYR A 1 381 ? 44.970 -12.819 2.977 1.00 41.06 381 TYR A O 1
ATOM 3185 N N . MET A 1 382 ? 46.111 -13.340 1.115 1.00 42.38 382 MET A N 1
ATOM 3186 C CA . MET A 1 382 ? 46.273 -14.773 1.411 1.00 42.38 382 MET A CA 1
ATOM 3187 C C . MET A 1 382 ? 47.701 -15.168 1.837 1.00 42.38 382 MET A C 1
ATOM 3189 O O . MET A 1 382 ? 48.001 -16.361 1.885 1.00 42.38 382 MET A O 1
ATOM 3193 N N . TYR A 1 383 ? 48.549 -14.196 2.191 1.00 40.78 383 TYR A N 1
ATOM 3194 C CA . TYR A 1 383 ? 49.835 -14.416 2.862 1.00 40.78 383 TYR A CA 1
ATOM 3195 C C . TYR A 1 383 ? 49.905 -13.673 4.191 1.00 40.78 383 TYR A C 1
ATOM 3197 O O . TYR A 1 383 ? 49.567 -12.468 4.203 1.00 40.78 383 TYR A O 1
#

Sequence (383 aa):
MIDNKLDLYKIKKKVTNDYKFLSDIFSQLIHNKKYIIDLLYENIDLNIILKLFNYCSTIKEEYLFINLILDIPIDLSYNLMIAYFRSSKESETLNKGIDKIIKNLSNLDVLCDPTEIYKELFDSEIDSIDKALENNKVQEIFQKRLSTLRGVLKSFMNLIQSINLPYILKYYLSVNKIECIQFFKDFIFPLFIYNESKNLSPDEISRMDKNFKFSDILNQEVYNDKEDVFDNIDENNFQKNIKKSSLRNKILVLVDVLICIINDEDVVSYYLPICEEFKIYNKSILNKYSLENLSLDLYFQKESINELVRVQKSIIYLTVKEINSILLILNRLNLYDVELIVEDDNLNISLSILNTDWINEHDEEDVGLDNFIKQVKKSLYMY

Foldseek 3Di:
DPPDPVCVVVFPADPDPVCQVVLVVLQCCLVPLVLVLLCVVVVADLVLVCLSLPLVPDPLSLVSLLVSLVPHDVVSSVVNLLVSLCPDPLLVLLLVLLLVLLVVLVVAQQPQQLQVLQCVVPVDGDDDSVVSCVDPVSVVVNVVNLVRLLVSLVSNLVSLVVGDGDLSSLLSCLVVVPAPLNCCQRRNLVSNVVSVLVVDDPVVVVVPPPPDRVVVVVVPPDDDDDDDPPPDDPPVVVVVCVVVPRSVVSSSVSVVLVSCLQVVDDDDPSSVVSSVVSVVSNVVSCVSSVSPDRDPCVVSVVQDSLNVLVPDFDKGKDFLLSSQSSVVSCVVVVVDDDDRDPDPRRNIHIHGHSHPVVVVPPPPPVVVVVVVVVVVVVVVVVD

InterPro domains:
  IPR001936 Ras GTPase-activating domain [PF00616] (79-175)
  IPR008936 Rho GTPase activation protein [G3DSA:1.10.506.10] (9-356)

Mean predicted aligned error: 13.37 Å

pLDDT: mean 71.93, std 20.53, range [25.59, 94.69]

Secondary structure (DSSP, 8-state):
----TTGGGGS-----GGGHHHHHHHHHHHH-HHHHHHHHHTT--HHHHHHHTGGG-SHHHHHHHHHHHTTS-HHHHHHHHHHHHHHSHHHHHHHHHHHHHHHHHTTS-----HHHHHHHHHS---S-HHHHHTSHHHHHHHHHHHHHHHHHHHHHHHHHHH----HHHHHHHHHTT--HHHHIIIIITHHHHHHHHTTS-HHHHTTS-TT--HHHHHHHHSS---S-SGGGS-TTTTGGGTTSHHHHHHHHHHHHHHHHHHH-----GGGHHHHHHHHHHHHHHHHHT--TT--HHHHTTT--HHHHHTT--EEEEEEHHHHHHHHHHHHHTTS---PPP-S-TTPEEEEEES-GGGHHHH-HHHHHHHHHHHHHHHHHTT-

Radius of gyration: 26.85 Å; Cα contacts (8 Å, |Δi|>4): 306; chains: 1; bounding box: 85×51×70 Å

Solvent-accessible surface area (backbone atoms only — not comparable to full-atom values): 22541 Å² total; per-residue (Å²): 130,87,91,46,88,70,59,61,74,71,57,67,80,68,88,60,82,87,51,56,66,53,27,53,53,55,38,48,40,74,72,36,57,66,55,48,51,54,42,53,78,68,64,53,62,62,67,59,59,37,34,76,34,54,69,44,77,41,76,55,30,39,52,55,47,52,61,45,47,76,73,46,61,65,74,60,28,48,54,47,50,45,54,49,44,67,72,32,72,55,41,49,53,48,46,57,51,51,42,52,52,55,62,50,47,67,81,51,66,49,79,52,53,42,36,58,50,34,25,75,73,66,81,44,88,61,97,39,55,70,68,28,52,71,36,67,70,39,42,54,50,33,53,52,16,47,53,46,37,51,53,52,52,52,54,50,53,51,51,60,70,68,55,68,77,57,67,68,58,48,44,52,38,35,79,70,64,58,48,70,63,56,49,40,56,69,64,49,52,56,50,55,57,55,48,53,53,69,75,44,54,73,76,51,52,73,68,46,64,92,76,73,45,70,65,52,58,57,66,70,77,72,77,72,96,69,91,86,79,78,88,78,67,71,67,85,66,59,71,78,48,64,87,70,46,62,56,56,52,48,50,48,54,53,49,54,51,47,48,29,28,66,67,73,50,93,66,68,74,87,53,44,72,58,35,62,64,42,38,62,53,36,55,53,50,51,57,72,63,47,53,73,92,71,51,69,54,68,74,54,68,67,58,46,71,73,62,51,44,74,77,54,73,41,69,34,70,42,32,43,46,56,50,37,54,52,49,53,52,36,39,74,69,67,74,46,92,70,86,73,78,93,64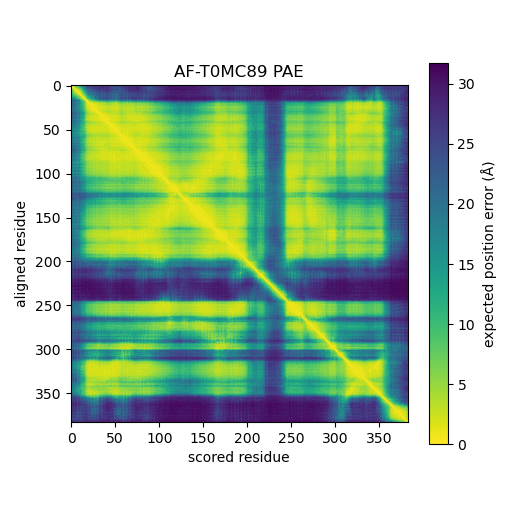,63,51,81,44,53,44,76,35,65,31,64,54,68,70,58,60,71,75,73,46,70,65,63,53,53,50,50,51,49,52,51,52,53,51,56,60,60,73,72,109